Protein AF-0000000084985620 (afdb_homodimer)

Solvent-accessible surface area (backbone atoms only — not comparable to full-atom values): 30002 Å² total; per-residue (Å²): 128,50,59,58,56,48,64,71,76,37,77,59,38,42,30,39,35,37,59,74,67,56,90,86,45,58,67,64,59,51,52,55,39,48,52,54,43,54,72,69,65,47,65,29,39,31,30,43,48,44,72,46,65,37,96,33,50,65,46,30,50,51,51,35,27,42,36,33,75,73,67,69,34,45,34,31,35,39,44,57,17,39,59,33,47,66,67,57,51,53,51,49,52,50,51,29,49,74,48,72,46,40,27,34,32,34,30,31,68,55,82,42,86,82,67,79,76,72,58,67,40,80,17,77,40,31,40,50,42,34,35,52,49,55,70,72,48,84,59,33,34,32,30,74,41,50,53,74,31,52,47,85,53,90,49,65,73,56,48,51,53,50,51,44,45,28,45,74,32,55,39,46,31,34,39,29,50,65,65,79,51,69,65,47,43,54,52,33,51,54,51,36,45,74,72,64,48,77,59,52,60,24,54,24,44,54,50,48,60,42,66,68,57,47,56,52,45,30,68,66,49,13,35,45,44,54,28,70,55,40,29,49,45,57,74,28,67,91,32,64,68,60,30,30,52,50,17,42,50,52,39,31,50,51,51,51,54,44,56,76,67,66,40,47,25,43,33,36,50,32,82,68,33,45,65,51,51,51,53,37,46,65,72,33,50,74,72,76,102,126,51,60,59,56,49,63,73,77,36,76,58,38,40,30,40,35,38,59,72,65,56,89,87,45,58,67,62,61,51,53,54,39,49,52,54,44,54,72,68,63,49,66,30,40,30,31,43,50,42,72,45,66,36,95,31,51,64,47,31,51,50,51,34,27,42,35,34,76,71,67,70,34,45,34,30,34,39,44,57,17,39,59,31,45,66,67,57,53,53,52,49,52,51,51,29,49,76,50,72,45,39,26,34,32,35,32,31,69,56,83,41,86,82,67,81,76,72,59,66,40,80,17,76,41,30,38,50,40,34,34,53,50,56,69,73,48,84,58,34,33,31,30,73,40,49,54,72,31,52,49,85,52,91,47,65,73,55,47,50,54,50,50,43,45,30,46,73,32,54,38,47,31,32,40,28,50,64,64,79,51,69,66,46,45,54,52,33,52,55,51,35,43,74,72,64,49,78,60,53,60,24,54,23,42,55,52,47,60,44,66,68,57,49,58,50,46,30,67,66,50,12,37,44,43,56,29,71,57,40,30,50,44,58,74,28,67,89,32,64,69,60,29,30,51,50,15,42,50,51,39,33,52,52,51,50,54,42,54,76,66,67,40,46,24,42,35,35,50,30,82,68,33,45,65,52,51,50,54,39,46,66,72,34,50,76,71,77,102

pLDDT: mean 91.89, std 10.07, range [50.53, 98.88]

Nearest PDB structures (foldseek):
  7th5-assembly1_B  TM=9.457E-01  e=2.454E-30  Thermus thermophilus HB8
  8eac-assembly1_A  TM=9.191E-01  e=1.167E-29  Thermus thermophilus HB8
  8uy1-assembly1_D  TM=8.922E-01  e=9.210E-25  Thermochaetoides thermophila DSM 1495
  1b5t-assembly1_B  TM=9.415E-01  e=2.083E-23  Escherichia coli
  1zpt-assembly1_C  TM=9.413E-01  e=5.440E-23  Escherichia coli

Radius of gyration: 28.1 Å; Cα contacts (8 Å, |Δi|>4): 1116; chains: 2; bounding box: 51×80×58 Å

Organism: NCBI:txid537013

InterPro domains:
  IPR003171 Methylenetetrahydrofolate reductase-like, catalytic domain [PF02219] (5-279)
  IPR003171 Methylenetetrahydrofolate reductase-like, catalytic domain [cd00537] (14-281)
  IPR004620 5,10-methylenetetrahydrofolate reductase [TIGR00676] (14-279)
  IPR029041 FAD-linked oxidoreductase-like [SSF51730] (1-285)

Secondary structure (DSSP, 8-state):
--HHHHHHH-SSEEEEEE-PPPTTS-HHHHHHHHHHHHTT--SEEEE---GGG-TTHHHHHHHHHIIIIIS--EEEEEEE-TT--HHHHHHHHHHHHHTT--EEEEE--PPPTT--S----S--SHHHHHHHHHHH-S-EEEEEE-TT--TT-S-HHHHHHHHHHHHHHT--EEEEEE-S-HHHHHHHHHHHHHTT--S-EEEEE-----HHHHHHHHHHH---B-HHHHHHHHHTTT-HHHHHHHHHHHHHHHHHHHHHTT-SEEEEE-TT-HHHHHHHHHHHHHHH-/--HHHHHHH-SSEEEEEE-PPPTTS-HHHHHHHHHHHHTT--SEEEE---GGG-TTHHHHHHHHHIIIIIS--EEEEEEE-TT--HHHHHHHHHHHHHTT--EEEEE--PPPTT--S----S--SHHHHHHHHHHH-S-EEEEEE-TT--TT-S-HHHHHHHHHHHHHHT--EEEEEE-S-HHHHHHHHHHHHHTT--S-EEEEE-----HHHHHHHHHHH---B-HHHHHHHHHTTT-HHHHHHHHHHHHHHHHHHHHHTT-SEEEEE-TT-HHHHHHHHHHHHHHH-

Structure (mmCIF, N/CA/C/O backbone):
data_AF-0000000084985620-model_v1
#
loop_
_entity.id
_entity.type
_entity.pdbx_description
1 polymer 'Methylenetetrahydrofolate reductase'
#
loop_
_atom_site.group_PDB
_atom_site.id
_atom_site.type_symbol
_atom_site.label_atom_id
_atom_site.label_alt_id
_atom_site.label_comp_id
_atom_site.label_asym_id
_atom_site.label_entity_id
_atom_site.label_seq_id
_atom_site.pdbx_PDB_ins_code
_atom_site.Cartn_x
_atom_site.Cartn_y
_atom_site.Cartn_z
_atom_site.occupancy
_atom_site.B_iso_or_equiv
_atom_site.auth_seq_id
_atom_site.auth_comp_id
_atom_site.auth_asym_id
_atom_site.auth_atom_id
_atom_site.pdbx_PDB_model_num
ATOM 1 N N . MET A 1 1 ? 1.009 38.094 9.555 1 91.88 1 MET A N 1
ATOM 2 C CA . MET A 1 1 ? 0.259 37.969 8.305 1 91.88 1 MET A CA 1
ATOM 3 C C . MET A 1 1 ? -0.559 36.688 8.289 1 91.88 1 MET A C 1
ATOM 5 O O . MET A 1 1 ? -0.104 35.656 8.773 1 91.88 1 MET A O 1
ATOM 9 N N . TYR A 1 2 ? -1.775 36.844 7.805 1 97.88 2 TYR A N 1
ATOM 10 C CA . TYR A 1 2 ? -2.617 35.688 7.656 1 97.88 2 TYR A CA 1
ATOM 11 C C . TYR A 1 2 ? -2.141 34.812 6.496 1 97.88 2 TYR A C 1
ATOM 13 O O . TYR A 1 2 ? -1.921 35.312 5.391 1 97.88 2 TYR A O 1
ATOM 21 N N . ILE A 1 3 ? -2.023 33.531 6.711 1 98.56 3 ILE A N 1
ATOM 22 C CA . ILE A 1 3 ? -1.517 32.594 5.715 1 98.56 3 ILE A CA 1
ATOM 23 C C . ILE A 1 3 ? -2.443 32.562 4.5 1 98.56 3 ILE A C 1
ATOM 25 O O . ILE A 1 3 ? -1.987 32.438 3.363 1 98.56 3 ILE A O 1
ATOM 29 N N . LYS A 1 4 ? -3.729 32.812 4.668 1 98.19 4 LYS A N 1
ATOM 30 C CA . LYS A 1 4 ? -4.664 32.844 3.547 1 98.19 4 LYS A CA 1
ATOM 31 C C . LYS A 1 4 ? -4.242 33.875 2.51 1 98.19 4 LYS A C 1
ATOM 33 O O . LYS A 1 4 ? -4.469 33.688 1.312 1 98.19 4 LYS A O 1
ATOM 38 N N . LYS A 1 5 ? -3.654 34.938 2.928 1 98.06 5 LYS A N 1
ATOM 39 C CA . LYS A 1 5 ? -3.193 35.969 2.018 1 98.06 5 LYS A CA 1
ATOM 40 C C . LYS A 1 5 ? -2.004 35.5 1.19 1 98.06 5 LYS A C 1
ATOM 42 O O . LYS A 1 5 ? -1.843 35.906 0.034 1 98.06 5 LYS A O 1
ATOM 47 N N . LEU A 1 6 ? -1.128 34.688 1.796 1 98 6 LEU A N 1
ATOM 48 C CA . LEU A 1 6 ? -0.009 34.094 1.061 1 98 6 LEU A CA 1
ATOM 49 C C . LEU A 1 6 ? -0.501 33.312 -0.156 1 98 6 LEU A C 1
ATOM 51 O O . LEU A 1 6 ? 0.058 33.438 -1.247 1 98 6 LEU A O 1
ATOM 55 N N . TYR A 1 7 ? -1.592 32.531 0.009 1 97.81 7 TYR A N 1
ATOM 56 C CA . TYR A 1 7 ? -2.107 31.688 -1.058 1 97.81 7 TYR A CA 1
ATOM 57 C C . TYR A 1 7 ? -2.754 32.5 -2.158 1 97.81 7 TYR A C 1
ATOM 59 O O . TYR A 1 7 ? -2.998 32.031 -3.26 1 97.81 7 TYR A O 1
ATOM 67 N N . GLN A 1 8 ? -2.98 33.812 -1.907 1 96.38 8 GLN A N 1
ATOM 68 C CA . GLN A 1 8 ? -3.561 34.719 -2.898 1 96.38 8 GLN A CA 1
ATOM 69 C C . GLN A 1 8 ? -2.479 35.375 -3.756 1 96.38 8 GLN A C 1
ATOM 71 O O . GLN A 1 8 ? -2.73 35.75 -4.902 1 96.38 8 GLN A O 1
ATOM 76 N N . ILE A 1 9 ? -1.268 35.438 -3.264 1 95.44 9 ILE A N 1
ATOM 77 C CA . ILE A 1 9 ? -0.301 36.281 -3.953 1 95.44 9 ILE A CA 1
ATOM 78 C C . ILE A 1 9 ? 0.875 35.438 -4.438 1 95.44 9 ILE A C 1
ATOM 80 O O . ILE A 1 9 ? 1.728 35.938 -5.188 1 95.44 9 ILE A O 1
ATOM 84 N N . LYS A 1 10 ? 0.985 34.219 -3.932 1 94.19 10 LYS A N 1
ATOM 85 C CA . LYS A 1 10 ? 2.121 33.375 -4.266 1 94.19 10 LYS A CA 1
ATOM 86 C C . LYS A 1 10 ? 1.665 31.953 -4.605 1 94.19 10 LYS A C 1
ATOM 88 O O . LYS A 1 10 ? 0.759 31.406 -3.965 1 94.19 10 LYS A O 1
ATOM 93 N N . ARG A 1 11 ? 2.361 31.406 -5.664 1 93.75 11 ARG A N 1
ATOM 94 C CA . ARG A 1 11 ? 2.137 30.016 -6.074 1 93.75 11 ARG A CA 1
ATOM 95 C C . ARG A 1 11 ? 3.402 29.422 -6.672 1 93.75 11 ARG A C 1
ATOM 97 O O . ARG A 1 11 ? 3.896 29.875 -7.699 1 93.75 11 ARG A O 1
ATOM 104 N N . PRO A 1 12 ? 3.969 28.375 -6.02 1 95.69 12 PRO A N 1
ATOM 105 C CA . PRO A 1 12 ? 3.463 27.703 -4.82 1 95.69 12 PRO A CA 1
ATOM 106 C C . PRO A 1 12 ? 3.945 28.359 -3.527 1 95.69 12 PRO A C 1
ATOM 108 O O . PRO A 1 12 ? 5.039 28.922 -3.488 1 95.69 12 PRO A O 1
ATOM 111 N N . VAL A 1 13 ? 3.143 28.297 -2.514 1 97.44 13 VAL A N 1
ATOM 112 C CA . VAL A 1 13 ? 3.564 28.625 -1.155 1 97.44 13 VAL A CA 1
ATOM 113 C C . VAL A 1 13 ? 4.355 27.469 -0.568 1 97.44 13 VAL A C 1
ATOM 115 O O . VAL A 1 13 ? 3.934 26.312 -0.657 1 97.44 13 VAL A O 1
ATOM 118 N N . LEU A 1 14 ? 5.535 27.641 -0.021 1 97.62 14 LEU A N 1
ATOM 119 C CA . LEU A 1 14 ? 6.387 26.594 0.544 1 97.62 14 LEU A CA 1
ATOM 120 C C . LEU A 1 14 ? 6.387 26.672 2.068 1 97.62 14 LEU A C 1
ATOM 122 O O . LEU A 1 14 ? 6.656 27.719 2.646 1 97.62 14 LEU A O 1
ATOM 126 N N . SER A 1 15 ? 6.09 25.578 2.672 1 98.5 15 SER A N 1
ATOM 127 C CA . SER A 1 15 ? 6.055 25.578 4.129 1 98.5 15 SER A CA 1
ATOM 128 C C . SER A 1 15 ? 6.602 24.266 4.691 1 98.5 15 SER A C 1
ATOM 130 O O . SER A 1 15 ? 6.684 23.266 3.979 1 98.5 15 SER A O 1
ATOM 132 N N . PHE A 1 16 ? 7 24.281 5.98 1 98.62 16 PHE A N 1
ATOM 133 C CA . PHE A 1 16 ? 7.586 23.141 6.691 1 98.62 16 PHE A CA 1
ATOM 134 C C . PHE A 1 16 ? 6.855 22.906 8.008 1 98.62 16 PHE A C 1
ATOM 136 O O . PHE A 1 16 ? 6.242 23.812 8.562 1 98.62 16 PHE A O 1
ATOM 143 N N . GLU A 1 17 ? 6.953 21.688 8.453 1 98.38 17 GLU A N 1
ATOM 144 C CA . GLU A 1 17 ? 6.398 21.344 9.766 1 98.38 17 GLU A CA 1
ATOM 145 C C . GLU A 1 17 ? 7.496 20.953 10.742 1 98.38 17 GLU A C 1
ATOM 147 O O . GLU A 1 17 ? 8.422 20.219 10.383 1 98.38 17 GLU A O 1
ATOM 152 N N . THR A 1 18 ? 7.336 21.391 11.945 1 96.06 18 THR A N 1
ATOM 153 C CA . THR A 1 18 ? 8.148 20.938 13.062 1 96.06 18 THR A CA 1
ATOM 154 C C . THR A 1 18 ? 7.27 20.5 14.227 1 96.06 18 THR A C 1
ATOM 156 O O . THR A 1 18 ? 6.043 20.594 14.156 1 96.06 18 THR A O 1
ATOM 159 N N . PHE A 1 19 ? 7.91 19.875 15.203 1 93.75 19 PHE A N 1
ATOM 160 C CA . PHE A 1 19 ? 7.172 19.469 16.406 1 93.75 19 PHE A CA 1
ATOM 161 C C . PHE A 1 19 ? 8.031 19.656 17.641 1 93.75 19 PHE A C 1
ATOM 163 O O . PHE A 1 19 ? 9.258 19.672 17.562 1 93.75 19 PHE A O 1
ATOM 170 N N . PRO A 1 20 ? 7.312 19.844 18.734 1 90.69 20 PRO A N 1
ATOM 171 C CA . PRO A 1 20 ? 8.062 20 19.984 1 90.69 20 PRO A CA 1
ATOM 172 C C . PRO A 1 20 ? 8.906 18.781 20.328 1 90.69 20 PRO A C 1
ATOM 174 O O . PRO A 1 20 ? 8.477 17.656 20.125 1 90.69 20 PRO A O 1
ATOM 177 N N . PRO A 1 21 ? 10.109 19.094 20.75 1 85.06 21 PRO A N 1
ATOM 178 C CA . PRO A 1 21 ? 10.945 17.969 21.203 1 85.06 21 PRO A CA 1
ATOM 179 C C . PRO A 1 21 ? 10.359 17.25 22.422 1 85.06 21 PRO A C 1
ATOM 181 O O . PRO A 1 21 ? 9.523 17.812 23.125 1 85.06 21 PRO A O 1
ATOM 184 N N . LYS A 1 22 ? 10.805 16.078 22.516 1 73.56 22 LYS A N 1
ATOM 185 C CA . LYS A 1 22 ? 10.367 15.289 23.672 1 73.56 22 LYS A CA 1
ATOM 186 C C . LYS A 1 22 ? 10.805 15.945 24.984 1 73.56 22 LYS A C 1
ATOM 188 O O . LYS A 1 22 ? 11.781 16.703 25.016 1 73.56 22 LYS A O 1
ATOM 193 N N . GLN A 1 23 ? 9.945 15.844 25.969 1 62.34 23 GLN A N 1
ATOM 194 C CA . GLN A 1 23 ? 10.086 16.484 27.281 1 62.34 23 GLN A CA 1
ATOM 195 C C . GLN A 1 23 ? 11.547 16.531 27.719 1 62.34 23 GLN A C 1
ATOM 197 O O . GLN A 1 23 ? 12.008 17.547 28.25 1 62.34 23 GLN A O 1
ATOM 202 N N . GLN A 1 24 ? 12.25 15.562 27.484 1 60.34 24 GLN A N 1
ATOM 203 C CA . GLN A 1 24 ? 13.602 15.484 28.031 1 60.34 24 GLN A CA 1
ATOM 204 C C . GLN A 1 24 ? 14.609 16.188 27.125 1 60.34 24 GLN A C 1
ATOM 206 O O . GLN A 1 24 ? 15.734 16.453 27.531 1 60.34 24 GLN A O 1
ATOM 211 N N . SER A 1 25 ? 14.086 16.484 26.078 1 65.94 25 SER A N 1
ATOM 212 C CA . SER A 1 25 ? 15.016 17.125 25.156 1 65.94 25 SER A CA 1
ATOM 213 C C . SER A 1 25 ? 14.961 18.641 25.266 1 65.94 25 SER A C 1
ATOM 215 O O . SER A 1 25 ? 13.891 19.219 25.484 1 65.94 25 SER A O 1
ATOM 217 N N . ALA A 1 26 ? 16.062 19.078 25.359 1 59.72 26 ALA A N 1
ATOM 218 C CA . ALA A 1 26 ? 16.266 20.516 25.531 1 59.72 26 ALA A CA 1
ATOM 219 C C . ALA A 1 26 ? 15.711 21.281 24.344 1 59.72 26 ALA A C 1
ATOM 221 O O . ALA A 1 26 ? 15.867 20.859 23.188 1 59.72 26 ALA A O 1
ATOM 222 N N . LEU A 1 27 ? 14.898 22.297 24.578 1 67.5 27 LEU A N 1
ATOM 223 C CA . LEU A 1 27 ? 14.422 23.281 23.609 1 67.5 27 LEU A CA 1
ATOM 224 C C . LEU A 1 27 ? 15.539 23.688 22.656 1 67.5 27 LEU A C 1
ATOM 226 O O . LEU A 1 27 ? 15.273 24.078 21.516 1 67.5 27 LEU A O 1
ATOM 230 N N . GLU A 1 28 ? 16.703 23.531 23.094 1 73 28 GLU A N 1
ATOM 231 C CA . GLU A 1 28 ? 17.859 23.906 22.266 1 73 28 GLU A CA 1
ATOM 232 C C . GLU A 1 28 ? 17.875 23.109 20.953 1 73 28 GLU A C 1
ATOM 234 O O . GLU A 1 28 ? 18.234 23.641 19.906 1 73 28 GLU A O 1
ATOM 239 N N . THR A 1 29 ? 17.422 21.984 21.062 1 84.31 29 THR A N 1
ATOM 240 C CA . THR A 1 29 ? 17.406 21.156 19.859 1 84.31 29 THR A CA 1
ATOM 241 C C . THR A 1 29 ? 16.422 21.703 18.844 1 84.31 29 THR A C 1
ATOM 243 O O . THR A 1 29 ? 16.719 21.734 17.641 1 84.31 29 THR A O 1
ATOM 246 N N . ILE A 1 30 ? 15.406 22.328 19.328 1 91.31 30 ILE A N 1
ATOM 247 C CA . ILE A 1 30 ? 14.398 22.844 18.406 1 91.31 30 ILE A CA 1
ATOM 248 C C . ILE A 1 30 ? 14.875 24.172 17.797 1 91.31 30 ILE A C 1
ATOM 250 O O . ILE A 1 30 ? 14.594 24.469 16.641 1 91.31 30 ILE A O 1
ATOM 254 N N . THR A 1 31 ? 15.641 24.922 18.594 1 93.62 31 THR A N 1
ATOM 255 C CA . THR A 1 31 ? 16.156 26.203 18.109 1 93.62 31 THR A CA 1
ATOM 256 C C . THR A 1 31 ? 17.094 25.984 16.922 1 93.62 31 THR A C 1
ATOM 258 O O . THR A 1 31 ? 17 26.703 15.914 1 93.62 31 THR A O 1
ATOM 261 N N . ASP A 1 32 ? 17.906 25 17.047 1 95.31 32 ASP A N 1
ATOM 262 C CA . ASP A 1 32 ? 18.797 24.688 15.938 1 95.31 32 ASP A CA 1
ATOM 263 C C . ASP A 1 32 ? 18.016 24.25 14.695 1 95.31 32 ASP A C 1
ATOM 265 O O . ASP A 1 32 ? 18.312 24.703 13.586 1 95.31 32 ASP A O 1
ATOM 269 N N . THR A 1 33 ? 17.094 23.438 14.891 1 96.38 33 THR A N 1
ATOM 270 C CA . THR A 1 33 ? 16.234 22.969 13.805 1 96.38 33 THR A CA 1
ATOM 271 C C . THR A 1 33 ? 15.539 24.156 13.125 1 96.38 33 THR A C 1
ATOM 273 O O . THR A 1 33 ? 15.562 24.266 11.898 1 96.38 33 THR A O 1
ATOM 276 N N . LEU A 1 34 ? 15.016 25.047 13.906 1 97.38 34 LEU A N 1
ATOM 277 C CA . LEU A 1 34 ? 14.305 26.203 13.375 1 97.38 34 LEU A CA 1
ATOM 278 C C . LEU A 1 34 ? 15.25 27.109 12.602 1 97.38 34 LEU A C 1
ATOM 280 O O . LEU A 1 34 ? 14.875 27.656 11.562 1 97.38 34 LEU A O 1
ATOM 284 N N . GLY A 1 35 ? 16.438 27.219 13.164 1 97.69 35 GLY A N 1
ATOM 285 C CA . GLY A 1 35 ? 17.422 28.016 12.445 1 97.69 35 GLY A CA 1
ATOM 286 C C . GLY A 1 35 ? 17.688 27.5 11.047 1 97.69 35 GLY A C 1
ATOM 287 O O . GLY A 1 35 ? 17.703 28.266 10.086 1 97.69 35 GLY A O 1
ATOM 288 N N . GLN A 1 36 ? 17.859 26.266 10.922 1 97.75 36 GLN A N 1
ATOM 289 C CA . GLN A 1 36 ? 18.156 25.641 9.641 1 97.75 36 GLN A CA 1
ATOM 290 C C . GLN A 1 36 ? 16.953 25.703 8.703 1 97.75 36 GLN A C 1
ATOM 292 O O . GLN A 1 36 ? 17.094 25.938 7.508 1 97.75 36 GLN A O 1
ATOM 297 N N . LEU A 1 37 ? 15.789 25.5 9.203 1 98.12 37 LEU A N 1
ATOM 298 C CA . LEU A 1 37 ? 14.578 25.562 8.383 1 98.12 37 LEU A CA 1
ATOM 299 C C . LEU A 1 37 ? 14.328 26.969 7.871 1 98.12 37 LEU A C 1
ATOM 301 O O . LEU A 1 37 ? 13.977 27.156 6.703 1 98.12 37 LEU A O 1
ATOM 305 N N . THR A 1 38 ? 14.484 27.953 8.789 1 97.94 38 THR A N 1
ATOM 306 C CA . THR A 1 38 ? 14.242 29.344 8.422 1 97.94 38 THR A CA 1
ATOM 307 C C . THR A 1 38 ? 15.227 29.797 7.352 1 97.94 38 THR A C 1
ATOM 309 O O . THR A 1 38 ? 14.875 30.594 6.477 1 97.94 38 THR A O 1
ATOM 312 N N . ALA A 1 39 ? 16.422 29.234 7.43 1 97.12 39 ALA A N 1
ATOM 313 C CA . ALA A 1 39 ? 17.453 29.594 6.461 1 97.12 39 ALA A CA 1
ATOM 314 C C . ALA A 1 39 ? 17.047 29.172 5.047 1 97.12 39 ALA A C 1
ATOM 316 O O . ALA A 1 39 ? 17.594 29.688 4.066 1 97.12 39 ALA A O 1
ATOM 317 N N . LEU A 1 40 ? 16.078 28.328 4.883 1 97 40 LEU A N 1
ATOM 318 C CA . LEU A 1 40 ? 15.602 27.875 3.584 1 97 40 LEU A CA 1
ATOM 319 C C . LEU A 1 40 ? 14.492 28.797 3.07 1 97 40 LEU A C 1
ATOM 321 O O . LEU A 1 40 ? 13.945 28.562 1.986 1 97 40 LEU A O 1
ATOM 325 N N . HIS A 1 41 ? 14.062 29.781 3.82 1 96 41 HIS A N 1
ATOM 326 C CA . HIS A 1 41 ? 13.133 30.844 3.475 1 96 41 HIS A CA 1
ATOM 327 C C . HIS A 1 41 ? 11.75 30.281 3.154 1 96 41 HIS A C 1
ATOM 329 O O . HIS A 1 41 ? 11.172 30.594 2.107 1 96 41 HIS A O 1
ATOM 335 N N . PRO A 1 42 ? 11.195 29.469 4.02 1 97.62 42 PRO A N 1
ATOM 336 C CA . PRO A 1 42 ? 9.797 29.078 3.834 1 97.62 42 PRO A CA 1
ATOM 337 C C . PRO A 1 42 ? 8.82 30.234 3.986 1 97.62 42 PRO A C 1
ATOM 339 O O . PRO A 1 42 ? 9.172 31.266 4.574 1 97.62 42 PRO A O 1
ATOM 342 N N . ASP A 1 43 ? 7.645 30.062 3.438 1 98 43 ASP A N 1
ATOM 343 C CA . ASP A 1 43 ? 6.617 31.078 3.598 1 98 43 ASP A CA 1
ATOM 344 C C . ASP A 1 43 ? 5.984 31 4.988 1 98 43 ASP A C 1
ATOM 346 O O . ASP A 1 43 ? 5.531 32.031 5.52 1 98 43 ASP A O 1
ATOM 350 N N . PHE A 1 44 ? 5.965 29.828 5.566 1 98.69 44 PHE A N 1
ATOM 351 C CA . PHE A 1 44 ? 5.566 29.656 6.957 1 98.69 44 PHE A CA 1
ATOM 352 C C . PHE A 1 44 ? 6.051 28.328 7.504 1 98.69 44 PHE A C 1
ATOM 354 O O . PHE A 1 44 ? 6.508 27.469 6.746 1 98.69 44 PHE A O 1
ATOM 361 N N . ILE A 1 45 ? 6.035 28.125 8.867 1 98.75 45 ILE A N 1
ATOM 362 C CA . ILE A 1 45 ? 6.41 26.906 9.555 1 98.75 45 ILE A CA 1
ATOM 363 C C . ILE A 1 45 ? 5.309 26.5 10.539 1 98.75 45 ILE A C 1
ATOM 365 O O . ILE A 1 45 ? 4.848 27.312 11.336 1 98.75 45 ILE A O 1
ATOM 369 N N . SER A 1 46 ? 4.883 25.297 10.375 1 98.62 46 SER A N 1
ATOM 370 C CA . SER A 1 46 ? 3.877 24.812 11.312 1 98.62 46 SER A CA 1
ATOM 371 C C . SER A 1 46 ? 4.523 24.078 12.484 1 98.62 46 SER A C 1
ATOM 373 O O . SER A 1 46 ? 5.637 23.578 12.367 1 98.62 46 SER A O 1
ATOM 375 N N . VAL A 1 47 ? 3.799 24.094 13.586 1 97 47 VAL A N 1
ATOM 376 C CA . VAL A 1 47 ? 4.227 23.375 14.781 1 97 47 VAL A CA 1
ATOM 377 C C . VAL A 1 47 ? 3.082 22.5 15.281 1 97 47 VAL A C 1
ATOM 379 O O . VAL A 1 47 ? 1.967 22.984 15.492 1 97 47 VAL A O 1
ATOM 382 N N . THR A 1 48 ? 3.385 21.188 15.438 1 94.94 48 THR A N 1
ATOM 383 C CA . THR A 1 48 ? 2.338 20.25 15.844 1 94.94 48 THR A CA 1
ATOM 384 C C . THR A 1 48 ? 1.953 20.469 17.297 1 94.94 48 THR A C 1
ATOM 386 O O . THR A 1 48 ? 2.639 21.188 18.031 1 94.94 48 THR A O 1
ATOM 389 N N . TYR A 1 49 ? 0.801 19.859 17.609 1 83.5 49 TYR A N 1
ATOM 390 C CA . TYR A 1 49 ? 0.226 19.938 18.938 1 83.5 49 TYR A CA 1
ATOM 391 C C . TYR A 1 49 ? 0.473 18.656 19.719 1 83.5 49 TYR A C 1
ATOM 393 O O . TYR A 1 49 ? 0.318 17.547 19.172 1 83.5 49 TYR A O 1
ATOM 401 N N . GLY A 1 50 ? 1.279 18.672 20.75 1 69.12 50 GLY A N 1
ATOM 402 C CA . GLY A 1 50 ? 1.462 17.438 21.5 1 69.12 50 GLY A CA 1
ATOM 403 C C . GLY A 1 50 ? 0.175 16.656 21.688 1 69.12 50 GLY A C 1
ATOM 404 O O . GLY A 1 50 ? -0.917 17.234 21.641 1 69.12 50 GLY A O 1
ATOM 405 N N . ALA A 1 51 ? 0.221 15.289 21.578 1 55.53 51 ALA A N 1
ATOM 406 C CA . ALA A 1 51 ? -0.917 14.383 21.719 1 55.53 51 ALA A CA 1
ATOM 407 C C . ALA A 1 51 ? -1.801 14.789 22.891 1 55.53 51 ALA A C 1
ATOM 409 O O . ALA A 1 51 ? -1.312 14.969 24.016 1 55.53 51 ALA A O 1
ATOM 410 N N . GLY A 1 52 ? -3.236 14.812 22.703 1 52.53 52 GLY A N 1
ATOM 411 C CA . GLY A 1 52 ? -4.297 14.961 23.688 1 52.53 52 GLY A CA 1
ATOM 412 C C . GLY A 1 52 ? -4.145 16.203 24.531 1 52.53 52 GLY A C 1
ATOM 413 O O . GLY A 1 52 ? -4.523 16.203 25.703 1 52.53 52 GLY A O 1
ATOM 414 N N . GLY A 1 53 ? -3.537 17.219 23.922 1 51.12 53 GLY A N 1
ATOM 415 C CA . GLY A 1 53 ? -3.426 18.422 24.75 1 51.12 53 GLY A CA 1
ATOM 416 C C . GLY A 1 53 ? -2.594 18.203 26 1 51.12 53 GLY A C 1
ATOM 417 O O . GLY A 1 53 ? -2.668 19 26.938 1 51.12 53 GLY A O 1
ATOM 418 N N . SER A 1 54 ? -2.055 17.047 26.094 1 51.31 54 SER A N 1
ATOM 419 C CA . SER A 1 54 ? -1.28 16.828 27.312 1 51.31 54 SER A CA 1
ATOM 420 C C . SER A 1 54 ? -0.263 17.938 27.531 1 51.31 54 SER A C 1
ATOM 422 O O . SER A 1 54 ? -0.2 18.891 26.734 1 51.31 54 SER A O 1
ATOM 424 N N . GLY A 1 55 ? 0.535 17.922 28.453 1 53.41 55 GLY A N 1
ATOM 425 C CA . GLY A 1 55 ? 1.491 18.859 29.031 1 53.41 55 GLY A CA 1
ATOM 426 C C . GLY A 1 55 ? 2.299 19.594 27.984 1 53.41 55 GLY A C 1
ATOM 427 O O . GLY A 1 55 ? 3.064 20.516 28.328 1 53.41 55 GLY A O 1
ATOM 428 N N . ASN A 1 56 ? 1.927 19.359 26.656 1 58.06 56 ASN A N 1
ATOM 429 C CA . ASN A 1 56 ? 2.816 19.984 25.703 1 58.06 56 ASN A CA 1
ATOM 430 C C . ASN A 1 56 ? 2.131 21.141 24.984 1 58.06 56 ASN A C 1
ATOM 432 O O . ASN A 1 56 ? 2.682 21.719 24.031 1 58.06 56 ASN A O 1
ATOM 436 N N . SER A 1 57 ? 0.858 21.484 25.281 1 63.62 57 SER A N 1
ATOM 437 C CA . SER A 1 57 ? 0.2 22.656 24.688 1 63.62 57 SER A CA 1
ATOM 438 C C . SER A 1 57 ? 1.025 23.922 24.906 1 63.62 57 SER A C 1
ATOM 440 O O . SER A 1 57 ? 1.164 24.734 23.984 1 63.62 57 SER A O 1
ATOM 442 N N . GLY A 1 58 ? 1.58 23.938 26 1 76.75 58 GLY A N 1
ATOM 443 C CA . GLY A 1 58 ? 2.432 25.078 26.281 1 76.75 58 GLY A CA 1
ATOM 444 C C . GLY A 1 58 ? 3.652 25.156 25.391 1 76.75 58 GLY A C 1
ATOM 445 O O . GLY A 1 58 ? 4.055 26.25 24.969 1 76.75 58 GLY A O 1
ATOM 446 N N . LYS A 1 59 ? 4.055 24 24.938 1 87.5 59 LYS A N 1
ATOM 447 C CA . LYS A 1 59 ? 5.25 23.969 24.109 1 87.5 59 LYS A CA 1
ATOM 448 C C . LYS A 1 59 ? 4.938 24.422 22.688 1 87.5 59 LYS A C 1
ATOM 450 O O . LYS A 1 59 ? 5.762 25.078 22.031 1 87.5 59 LYS A O 1
ATOM 455 N N . THR A 1 60 ? 3.738 24.125 22.203 1 92.25 60 THR A N 1
ATOM 456 C CA . THR A 1 60 ? 3.334 24.547 20.859 1 92.25 60 THR A CA 1
ATOM 457 C C . THR A 1 60 ? 3.32 26.062 20.75 1 92.25 60 THR A C 1
ATOM 459 O O . THR A 1 60 ? 3.877 26.625 19.812 1 92.25 60 THR A O 1
ATOM 462 N N . THR A 1 61 ? 2.742 26.719 21.797 1 93.94 61 THR A N 1
ATOM 463 C CA . THR A 1 61 ? 2.676 28.172 21.797 1 93.94 61 THR A CA 1
ATOM 464 C C . THR A 1 61 ? 4.07 28.781 21.891 1 93.94 61 THR A C 1
ATOM 466 O O . THR A 1 61 ? 4.383 29.75 21.203 1 93.94 61 THR A O 1
ATOM 469 N N . GLU A 1 62 ? 4.859 28.188 22.672 1 93.06 62 GLU A N 1
ATOM 470 C CA . GLU A 1 62 ? 6.227 28.672 22.844 1 93.06 62 GLU A CA 1
ATOM 471 C C . GLU A 1 62 ? 7.012 28.594 21.531 1 93.06 62 GLU A C 1
ATOM 473 O O . GLU A 1 62 ? 7.688 29.547 21.156 1 93.06 62 GLU A O 1
ATOM 478 N N . ILE A 1 63 ? 6.918 27.516 20.875 1 95.25 63 ILE A N 1
ATOM 479 C CA . ILE A 1 63 ? 7.656 27.297 19.641 1 95.25 63 ILE A CA 1
ATOM 480 C C . ILE A 1 63 ? 7.09 28.203 18.531 1 95.25 63 ILE A C 1
ATOM 482 O O . ILE A 1 63 ? 7.844 28.797 17.766 1 95.25 63 ILE A O 1
ATOM 486 N N . ALA A 1 64 ? 5.789 28.328 18.484 1 97.12 64 ALA A N 1
ATOM 487 C CA . ALA A 1 64 ? 5.168 29.234 17.516 1 97.12 64 ALA A CA 1
ATOM 488 C C . ALA A 1 64 ? 5.629 30.672 17.734 1 97.12 64 ALA A C 1
ATOM 490 O O . ALA A 1 64 ? 5.902 31.391 16.766 1 97.12 64 ALA A O 1
ATOM 491 N N . SER A 1 65 ? 5.707 31 19 1 96.75 65 SER A N 1
ATOM 492 C CA . SER A 1 65 ? 6.199 32.344 19.344 1 96.75 65 SER A CA 1
ATOM 493 C C . SER A 1 65 ? 7.633 32.531 18.875 1 96.75 65 SER A C 1
ATOM 495 O O . SER A 1 65 ? 7.965 33.594 18.312 1 96.75 65 SER A O 1
ATOM 497 N N . MET A 1 66 ? 8.453 31.547 19.078 1 96.31 66 MET A N 1
ATOM 498 C CA . MET A 1 66 ? 9.844 31.609 18.641 1 96.31 66 MET A CA 1
ATOM 499 C C . MET A 1 66 ? 9.93 31.781 17.125 1 96.31 66 MET A C 1
ATOM 501 O O . MET A 1 66 ? 10.688 32.625 16.641 1 96.31 66 MET A O 1
ATOM 505 N N . ILE A 1 67 ? 9.141 31.047 16.391 1 97.94 67 ILE A N 1
ATOM 506 C CA . ILE A 1 67 ? 9.109 31.109 14.93 1 97.94 67 ILE A CA 1
ATOM 507 C C . ILE A 1 67 ? 8.766 32.531 14.484 1 97.94 67 ILE A C 1
ATOM 509 O O . ILE A 1 67 ? 9.43 33.094 13.602 1 97.94 67 ILE A O 1
ATOM 513 N N . LYS A 1 68 ? 7.793 33.125 15.148 1 98.19 68 LYS A N 1
ATOM 514 C CA . LYS A 1 68 ? 7.289 34.469 14.789 1 98.19 68 LYS A CA 1
ATOM 515 C C . LYS A 1 68 ? 8.25 35.562 15.234 1 98.19 68 LYS A C 1
ATOM 517 O O . LYS A 1 68 ? 8.711 36.344 14.414 1 98.19 68 LYS A O 1
ATOM 522 N N . ASN A 1 69 ? 8.617 35.531 16.469 1 97.81 69 ASN A N 1
ATOM 523 C CA . ASN A 1 69 ? 9.211 36.688 17.094 1 97.81 69 ASN A CA 1
ATOM 524 C C . ASN A 1 69 ? 10.734 36.625 17.062 1 97.81 69 ASN A C 1
ATOM 526 O O . ASN A 1 69 ? 11.406 37.656 17.094 1 97.81 69 ASN A O 1
ATOM 530 N N . GLU A 1 70 ? 11.266 35.438 17.062 1 97.25 70 GLU A N 1
ATOM 531 C CA . GLU A 1 70 ? 12.719 35.312 17.047 1 97.25 70 GLU A CA 1
ATOM 532 C C . GLU A 1 70 ? 13.242 35.031 15.641 1 97.25 70 GLU A C 1
ATOM 534 O O . GLU A 1 70 ? 14.273 35.562 15.242 1 97.25 70 GLU A O 1
ATOM 539 N N . PHE A 1 71 ? 12.523 34.25 14.852 1 97.81 71 PHE A N 1
ATOM 540 C CA . PHE A 1 71 ? 13.031 33.844 13.539 1 97.81 71 PHE A CA 1
ATOM 541 C C . PHE A 1 71 ? 12.352 34.656 12.43 1 97.81 71 PHE A C 1
ATOM 543 O O . PHE A 1 71 ? 12.797 34.625 11.281 1 97.81 71 PHE A O 1
ATOM 550 N N . GLY A 1 72 ? 11.258 35.312 12.695 1 97.62 72 GLY A N 1
ATOM 551 C CA . GLY A 1 72 ? 10.641 36.25 11.75 1 97.62 72 GLY A CA 1
ATOM 552 C C . GLY A 1 72 ? 9.875 35.531 10.648 1 97.62 72 GLY A C 1
ATOM 553 O O . GLY A 1 72 ? 9.734 36.062 9.547 1 97.62 72 GLY A O 1
ATOM 554 N N . VAL A 1 73 ? 9.484 34.312 10.828 1 98.19 73 VAL A N 1
ATOM 555 C CA . VAL A 1 73 ? 8.695 33.531 9.875 1 98.19 73 VAL A CA 1
ATOM 556 C C . VAL A 1 73 ? 7.277 33.344 10.422 1 98.19 73 VAL A C 1
ATOM 558 O O . VAL A 1 73 ? 7.078 33.281 11.633 1 98.19 73 VAL A O 1
ATOM 561 N N . GLU A 1 74 ? 6.289 33.375 9.578 1 98.56 74 GLU A N 1
ATOM 562 C CA . GLU A 1 74 ? 4.914 33.188 10.016 1 98.56 74 GLU A CA 1
ATOM 563 C C . GLU A 1 74 ? 4.699 31.781 10.57 1 98.56 74 GLU A C 1
ATOM 565 O O . GLU A 1 74 ? 5.086 30.797 9.93 1 98.56 74 GLU A O 1
ATOM 570 N N . PRO A 1 75 ? 4.141 31.609 11.75 1 98.62 75 PRO A N 1
ATOM 571 C CA . PRO A 1 75 ? 3.854 30.297 12.312 1 98.62 75 PRO A CA 1
ATOM 572 C C . PRO A 1 75 ? 2.43 29.828 12.023 1 98.62 75 PRO A C 1
ATOM 574 O O . PRO A 1 75 ? 1.536 30.641 11.812 1 98.62 75 PRO A O 1
ATOM 577 N N . LEU A 1 76 ? 2.236 28.578 11.898 1 98.81 76 LEU A N 1
ATOM 578 C CA . LEU A 1 76 ? 0.957 27.875 11.938 1 98.81 76 LEU A CA 1
ATOM 579 C C . LEU A 1 76 ? 0.891 26.938 13.133 1 98.81 76 LEU A C 1
ATOM 581 O O . LEU A 1 76 ? 1.536 25.875 13.133 1 98.81 76 LEU A O 1
ATOM 585 N N . ALA A 1 77 ? 0.132 27.312 14.148 1 98.06 77 ALA A N 1
ATOM 586 C CA . ALA A 1 77 ? 0.075 26.516 15.383 1 98.06 77 ALA A CA 1
ATOM 587 C C . ALA A 1 77 ? -1.056 25.5 15.32 1 98.06 77 ALA A C 1
ATOM 589 O O . ALA A 1 77 ? -2.217 25.859 15.109 1 98.06 77 ALA A O 1
ATOM 590 N N . HIS A 1 78 ? -0.726 24.219 15.531 1 97.75 78 HIS A N 1
ATOM 591 C CA . HIS A 1 78 ? -1.766 23.188 15.609 1 97.75 78 HIS A CA 1
ATOM 592 C C . HIS A 1 78 ? -2.566 23.328 16.906 1 97.75 78 HIS A C 1
ATOM 594 O O . HIS A 1 78 ? -2.008 23.641 17.953 1 97.75 78 HIS A O 1
ATOM 600 N N . LEU A 1 79 ? -3.766 23.156 16.844 1 95.44 79 LEU A N 1
ATOM 601 C CA . LEU A 1 79 ? -4.684 23.141 17.984 1 95.44 79 LEU A CA 1
ATOM 602 C C . LEU A 1 79 ? -5.707 22.016 17.844 1 95.44 79 LEU A C 1
ATOM 604 O O . LEU A 1 79 ? -6.363 21.891 16.797 1 95.44 79 LEU A O 1
ATOM 608 N N . THR A 1 80 ? -5.871 21.172 18.859 1 92.69 80 THR A N 1
ATOM 609 C CA . THR A 1 80 ? -6.723 20 18.734 1 92.69 80 THR A CA 1
ATOM 610 C C . THR A 1 80 ? -8.023 20.172 19.516 1 92.69 80 THR A C 1
ATOM 612 O O . THR A 1 80 ? -8.031 20.812 20.562 1 92.69 80 THR A O 1
ATOM 615 N N . ALA A 1 81 ? -9.062 19.547 19.078 1 87.81 81 ALA A N 1
ATOM 616 C CA . ALA A 1 81 ? -10.406 19.656 19.625 1 87.81 81 ALA A CA 1
ATOM 617 C C . ALA A 1 81 ? -10.656 18.594 20.688 1 87.81 81 ALA A C 1
ATOM 619 O O . ALA A 1 81 ? -11.242 18.875 21.734 1 87.81 81 ALA A O 1
ATOM 620 N N . ILE A 1 82 ? -10.078 17.469 20.391 1 84.12 82 ILE A N 1
ATOM 621 C CA . ILE A 1 82 ? -10.445 16.297 21.188 1 84.12 82 ILE A CA 1
ATOM 622 C C . ILE A 1 82 ? -10.039 16.5 22.641 1 84.12 82 ILE A C 1
ATOM 624 O O . ILE A 1 82 ? -8.961 17.031 22.922 1 84.12 82 ILE A O 1
ATOM 628 N N . THR A 1 83 ? -10.961 16.266 23.516 1 81.12 83 THR A N 1
ATOM 629 C CA . THR A 1 83 ? -10.82 16.297 24.969 1 81.12 83 THR A CA 1
ATOM 630 C C . THR A 1 83 ? -10.664 17.719 25.484 1 81.12 83 THR A C 1
ATOM 632 O O . THR A 1 83 ? -10.562 17.953 26.688 1 81.12 83 THR A O 1
ATOM 635 N N . ALA A 1 84 ? -10.594 18.703 24.578 1 85.19 84 ALA A N 1
ATOM 636 C CA . ALA A 1 84 ? -10.359 20.078 25 1 85.19 84 ALA A CA 1
ATOM 637 C C . ALA A 1 84 ? -11.633 20.719 25.547 1 85.19 84 ALA A C 1
ATOM 639 O O . ALA A 1 84 ? -12.727 20.484 25.016 1 85.19 84 ALA A O 1
ATOM 640 N N . LYS A 1 85 ? -11.461 21.438 26.578 1 88.62 85 LYS A N 1
ATOM 641 C CA . LYS A 1 85 ? -12.547 22.266 27.109 1 88.62 85 LYS A CA 1
ATOM 642 C C . LYS A 1 85 ? -12.555 23.641 26.453 1 88.62 85 LYS A C 1
ATOM 644 O O . LYS A 1 85 ? -11.5 24.172 26.078 1 88.62 85 LYS A O 1
ATOM 649 N N . ARG A 1 86 ? -13.758 24.25 26.391 1 93.19 86 ARG A N 1
ATOM 650 C CA . ARG A 1 86 ? -13.914 25.547 25.766 1 93.19 86 ARG A CA 1
ATOM 651 C C . ARG A 1 86 ? -13.016 26.594 26.422 1 93.19 86 ARG A C 1
ATOM 653 O O . ARG A 1 86 ? -12.375 27.391 25.734 1 93.19 86 ARG A O 1
ATOM 660 N N . GLU A 1 87 ? -12.961 26.484 27.719 1 93.19 87 GLU A N 1
ATOM 661 C CA . GLU A 1 87 ? -12.133 27.422 28.469 1 93.19 87 GLU A CA 1
ATOM 662 C C . GLU A 1 87 ? -10.656 27.281 28.094 1 93.19 87 GLU A C 1
ATOM 664 O O . GLU A 1 87 ? -9.961 28.281 27.906 1 93.19 87 GLU A O 1
ATOM 669 N N . THR A 1 88 ? -10.219 26.109 27.953 1 90.5 88 THR A N 1
ATOM 670 C CA . THR A 1 88 ? -8.836 25.844 27.578 1 90.5 88 THR A CA 1
ATOM 671 C C . THR A 1 88 ? -8.531 26.359 26.188 1 90.5 88 THR A C 1
ATOM 673 O O . THR A 1 88 ? -7.469 26.953 25.953 1 90.5 88 THR A O 1
ATOM 676 N N . ILE A 1 89 ? -9.5 26.188 25.312 1 93.69 89 ILE A N 1
ATOM 677 C CA . ILE A 1 89 ? -9.344 26.672 23.938 1 93.69 89 ILE A CA 1
ATOM 678 C C . ILE A 1 89 ? -9.227 28.188 23.938 1 93.69 89 ILE A C 1
ATOM 680 O O . ILE A 1 89 ? -8.312 28.75 23.328 1 93.69 89 ILE A O 1
ATOM 684 N N . HIS A 1 90 ? -10.078 28.812 24.672 1 96 90 HIS A N 1
ATOM 685 C CA . HIS A 1 90 ? -10.078 30.281 24.703 1 96 90 HIS A CA 1
ATOM 686 C C . HIS A 1 90 ? -8.797 30.812 25.328 1 96 90 HIS A C 1
ATOM 688 O O . HIS A 1 90 ? -8.25 31.812 24.875 1 96 90 HIS A O 1
ATOM 694 N N . ASN A 1 91 ? -8.344 30.109 26.344 1 95.19 91 ASN A N 1
ATOM 695 C CA . ASN A 1 91 ? -7.082 30.484 26.953 1 95.19 91 ASN A CA 1
ATOM 696 C C . ASN A 1 91 ? -5.918 30.344 25.984 1 95.19 91 ASN A C 1
ATOM 698 O O . ASN A 1 91 ? -5.043 31.219 25.906 1 95.19 91 ASN A O 1
ATOM 702 N N . THR A 1 92 ? -5.891 29.297 25.266 1 94.81 92 THR A N 1
ATOM 703 C CA . THR A 1 92 ? -4.84 29.062 24.281 1 94.81 92 THR A CA 1
ATOM 704 C C . THR A 1 92 ? -4.883 30.109 23.172 1 94.81 92 THR A C 1
ATOM 706 O O . THR A 1 92 ? -3.844 30.641 22.766 1 94.81 92 THR A O 1
ATOM 709 N N . LEU A 1 93 ? -6.07 30.469 22.719 1 96.94 93 LEU A N 1
ATOM 710 C CA . LEU A 1 93 ? -6.227 31.484 21.672 1 96.94 93 LEU A CA 1
ATOM 711 C C . LEU A 1 93 ? -5.711 32.844 22.156 1 96.94 93 LEU A C 1
ATOM 713 O O . LEU A 1 93 ? -5.027 33.562 21.422 1 96.94 93 LEU A O 1
ATOM 717 N N . ALA A 1 94 ? -6.043 33.094 23.391 1 97.06 94 ALA A N 1
ATOM 718 C CA . ALA A 1 94 ? -5.57 34.344 23.984 1 97.06 94 ALA A CA 1
ATOM 719 C C . ALA A 1 94 ? -4.047 34.344 24.078 1 97.06 94 ALA A C 1
ATOM 721 O O . ALA A 1 94 ? -3.416 35.375 23.781 1 97.06 94 ALA A O 1
ATOM 722 N N . ASP A 1 95 ? -3.527 33.25 24.469 1 96.44 95 ASP A N 1
ATOM 723 C CA . ASP A 1 95 ? -2.08 33.125 24.594 1 96.44 95 ASP A CA 1
ATOM 724 C C . ASP A 1 95 ? -1.397 33.281 23.234 1 96.44 95 ASP A C 1
ATOM 726 O O . ASP A 1 95 ? -0.4 34 23.109 1 96.44 95 ASP A O 1
ATOM 730 N N . LEU A 1 96 ? -1.916 32.656 22.234 1 97.25 96 LEU A N 1
ATOM 731 C CA . LEU A 1 96 ? -1.375 32.781 20.891 1 97.25 96 LEU A CA 1
ATOM 732 C C . LEU A 1 96 ? -1.403 34.219 20.406 1 97.25 96 LEU A C 1
ATOM 734 O O . LEU A 1 96 ? -0.412 34.719 19.859 1 97.25 96 LEU A O 1
ATOM 738 N N . LYS A 1 97 ? -2.52 34.875 20.641 1 96.62 97 LYS A N 1
ATOM 739 C CA . LYS A 1 97 ? -2.65 36.281 20.25 1 96.62 97 LYS A CA 1
ATOM 740 C C . LYS A 1 97 ? -1.611 37.156 20.953 1 96.62 97 LYS A C 1
ATOM 742 O O . LYS A 1 97 ? -0.995 38 20.344 1 96.62 97 LYS A O 1
ATOM 747 N N . ALA A 1 98 ? -1.464 36.812 22.203 1 96.94 98 ALA A N 1
ATOM 748 C CA . ALA A 1 98 ? -0.518 37.562 23 1 96.94 98 ALA A CA 1
ATOM 749 C C . ALA A 1 98 ? 0.904 37.438 22.469 1 96.94 98 ALA A C 1
ATOM 751 O O . ALA A 1 98 ? 1.754 38.281 22.703 1 96.94 98 ALA A O 1
ATOM 752 N N . HIS A 1 99 ? 1.152 36.406 21.734 1 97.12 99 HIS A N 1
ATOM 753 C CA . HIS A 1 99 ? 2.48 36.125 21.188 1 97.12 99 HIS A CA 1
ATOM 754 C C . HIS A 1 99 ? 2.531 36.438 19.688 1 97.12 99 HIS A C 1
ATOM 756 O O . HIS A 1 99 ? 3.453 36 19 1 97.12 99 HIS A O 1
ATOM 762 N N . ASN A 1 100 ? 1.528 37.031 19.172 1 97.31 100 ASN A N 1
ATOM 763 C CA . ASN A 1 100 ? 1.454 37.5 17.781 1 97.31 100 ASN A CA 1
ATOM 764 C C . ASN A 1 100 ? 1.297 36.312 16.828 1 97.31 100 ASN A C 1
ATOM 766 O O . ASN A 1 100 ? 1.808 36.344 15.703 1 97.31 100 ASN A O 1
ATOM 770 N N . VAL A 1 101 ? 0.768 35.219 17.328 1 97.94 101 VAL A N 1
ATOM 771 C CA . VAL A 1 101 ? 0.458 34.062 16.484 1 97.94 101 VAL A CA 1
ATOM 772 C C . VAL A 1 101 ? -1.004 34.125 16.062 1 97.94 101 VAL A C 1
ATOM 774 O O . VAL A 1 101 ? -1.91 34.031 16.891 1 97.94 101 VAL A O 1
ATOM 777 N N . GLN A 1 102 ? -1.204 34.219 14.727 1 98.12 102 GLN A N 1
ATOM 778 C CA . GLN A 1 102 ? -2.561 34.469 14.258 1 98.12 102 GLN A CA 1
ATOM 779 C C . GLN A 1 102 ? -3.021 33.375 13.281 1 98.12 102 GLN A C 1
ATOM 781 O O . GLN A 1 102 ? -4.059 33.531 12.633 1 98.12 102 GLN A O 1
ATOM 786 N N . ASN A 1 103 ? -2.242 32.344 13.023 1 98.81 103 ASN A N 1
ATOM 787 C CA . ASN A 1 103 ? -2.572 31.234 12.148 1 98.81 103 ASN A CA 1
ATOM 788 C C . ASN A 1 103 ? -2.674 29.922 12.922 1 98.81 103 ASN A C 1
ATOM 790 O O . ASN A 1 103 ? -1.741 29.547 13.633 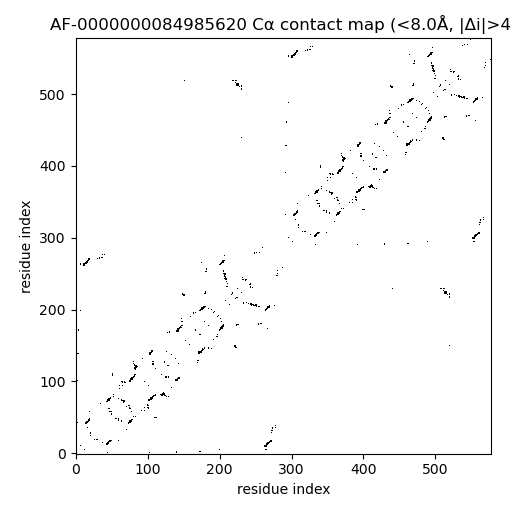1 98.81 103 ASN A O 1
ATOM 794 N N . ILE A 1 104 ? -3.83 29.266 12.758 1 98.5 104 ILE A N 1
ATOM 795 C CA . ILE A 1 104 ? -4.094 28.062 13.539 1 98.5 104 ILE A CA 1
ATOM 796 C C . ILE A 1 104 ? -4.492 26.922 12.602 1 98.5 104 ILE A C 1
ATOM 798 O O . ILE A 1 104 ? -5.27 27.125 11.664 1 98.5 104 ILE A O 1
ATOM 802 N N . MET A 1 105 ? -3.916 25.797 12.789 1 98.56 105 MET A N 1
ATOM 803 C CA . MET A 1 105 ? -4.375 24.562 12.18 1 98.56 105 MET A CA 1
ATOM 804 C C . MET A 1 105 ? -5.328 23.812 13.109 1 98.56 105 MET A C 1
ATOM 806 O O . MET A 1 105 ? -4.898 23.219 14.094 1 98.56 105 MET A O 1
ATOM 810 N N . ALA A 1 106 ? -6.59 23.828 12.805 1 97.69 106 ALA A N 1
ATOM 811 C CA . ALA A 1 106 ? -7.602 23.188 13.641 1 97.69 106 ALA A CA 1
ATOM 812 C C . ALA A 1 106 ? -7.73 21.703 13.297 1 97.69 106 ALA A C 1
ATOM 814 O O . ALA A 1 106 ? -7.996 21.344 12.148 1 97.69 106 ALA A O 1
ATOM 815 N N . LEU A 1 107 ? -7.586 20.906 14.297 1 96 107 LEU A N 1
ATOM 816 C CA . LEU A 1 107 ? -7.605 19.453 14.117 1 96 107 LEU A CA 1
ATOM 817 C C . LEU A 1 107 ? -8.492 18.781 15.164 1 96 107 LEU A C 1
ATOM 819 O O . LEU A 1 107 ? -8.68 19.328 16.266 1 96 107 LEU A O 1
ATOM 823 N N . ARG A 1 108 ? -9.023 17.656 14.828 1 90.25 108 ARG A N 1
ATOM 824 C CA . ARG A 1 108 ? -9.695 16.875 15.859 1 90.25 108 ARG A CA 1
ATOM 825 C C . ARG A 1 108 ? -8.711 16.391 16.906 1 90.25 108 ARG A C 1
ATOM 827 O O . ARG A 1 108 ? -8.93 16.578 18.109 1 90.25 108 ARG A O 1
ATOM 834 N N . GLY A 1 109 ? -7.598 15.82 16.406 1 87.44 109 GLY A N 1
ATOM 835 C CA . GLY A 1 109 ? -6.602 15.211 17.266 1 87.44 109 GLY A CA 1
ATOM 836 C C . GLY A 1 109 ? -6.879 13.75 17.578 1 87.44 109 GLY A C 1
ATOM 837 O O . GLY A 1 109 ? -7.891 13.203 17.125 1 87.44 109 GLY A O 1
ATOM 838 N N . ASP A 1 110 ? -5.941 13.117 18.219 1 81.12 110 ASP A N 1
ATOM 839 C CA . ASP A 1 110 ? -6.07 11.727 18.641 1 81.12 110 ASP A CA 1
ATOM 840 C C . ASP A 1 110 ? -6.41 11.625 20.125 1 81.12 110 ASP A C 1
ATOM 842 O O . ASP A 1 110 ? -5.973 12.453 20.922 1 81.12 110 ASP A O 1
ATOM 846 N N . ILE A 1 111 ? -7.129 10.602 20.359 1 78.44 111 ILE A N 1
ATOM 847 C CA . ILE A 1 111 ? -7.422 10.359 21.766 1 78.44 111 ILE A CA 1
ATOM 848 C C . ILE A 1 111 ? -6.148 9.93 22.5 1 78.44 111 ILE A C 1
ATOM 850 O O . ILE A 1 111 ? -5.484 8.977 22.078 1 78.44 111 ILE A O 1
ATOM 854 N N . PRO A 1 112 ? -5.863 10.633 23.484 1 76.56 112 PRO A N 1
ATOM 855 C CA . PRO A 1 112 ? -4.652 10.25 24.219 1 76.56 112 PRO A CA 1
ATOM 856 C C . PRO A 1 112 ? -4.73 8.828 24.781 1 76.56 112 PRO A C 1
ATOM 858 O O . PRO A 1 112 ? -5.809 8.375 25.172 1 76.56 112 PRO A O 1
ATOM 861 N N . VAL A 1 113 ? -3.66 8.211 24.75 1 71.88 113 VAL A N 1
ATOM 862 C CA . VAL A 1 113 ? -3.598 6.859 25.281 1 71.88 113 VAL A CA 1
ATOM 863 C C . VAL A 1 113 ? -3.99 6.875 26.766 1 71.88 113 VAL A C 1
ATOM 865 O O . VAL A 1 113 ? -3.525 7.727 27.531 1 71.88 113 VAL A O 1
ATOM 868 N N . GLY A 1 114 ? -4.812 6.074 27.188 1 73.31 114 GLY A N 1
ATOM 869 C CA . GLY A 1 114 ? -5.188 5.953 28.594 1 73.31 114 GLY A CA 1
ATOM 870 C C . GLY A 1 114 ? -6.262 6.938 29 1 73.31 114 GLY A C 1
ATOM 871 O O . GLY A 1 114 ? -6.574 7.059 30.188 1 73.31 114 GLY A O 1
ATOM 872 N N . PHE A 1 115 ? -6.68 7.621 28.062 1 76.88 115 PHE A N 1
ATOM 873 C CA . PHE A 1 115 ? -7.711 8.602 28.391 1 76.88 115 PHE A CA 1
ATOM 874 C C . PHE A 1 115 ? -8.945 7.914 28.953 1 76.88 115 PHE A C 1
ATOM 876 O O . PHE A 1 115 ? -9.43 6.922 28.391 1 76.88 115 PHE A O 1
ATOM 883 N N . GLU A 1 116 ? -9.18 8.336 30.188 1 73 116 GLU A N 1
ATOM 884 C CA . GLU A 1 116 ? -10.367 7.816 30.859 1 73 116 GLU A CA 1
ATOM 885 C C . GLU A 1 116 ? -11.539 8.789 30.734 1 73 116 GLU A C 1
ATOM 887 O O . GLU A 1 116 ? -11.344 10.008 30.781 1 73 116 GLU A O 1
ATOM 892 N N . GLY A 1 117 ? -12.703 8.398 30.297 1 70.44 117 GLY A N 1
ATOM 893 C CA . GLY A 1 117 ? -13.898 9.219 30.172 1 70.44 117 GLY A CA 1
ATOM 894 C C . GLY A 1 117 ? -14.375 9.383 28.75 1 70.44 117 GLY A C 1
ATOM 895 O O . GLY A 1 117 ? -13.992 8.609 27.875 1 70.44 117 GLY A O 1
ATOM 896 N N . ASP A 1 118 ? -15.25 10.273 28.625 1 72.75 118 ASP A N 1
ATOM 897 C CA . ASP A 1 118 ? -15.789 10.555 27.297 1 72.75 118 ASP A CA 1
ATOM 898 C C . ASP A 1 118 ? -14.867 11.5 26.516 1 72.75 118 ASP A C 1
ATOM 900 O O . ASP A 1 118 ? -14.672 12.648 26.922 1 72.75 118 ASP A O 1
ATOM 904 N N . PRO A 1 119 ? -14.297 10.992 25.578 1 71.94 119 PRO A N 1
ATOM 905 C CA . PRO A 1 119 ? -13.359 11.82 24.812 1 71.94 119 PRO A CA 1
ATOM 906 C C . PRO A 1 119 ? -14.047 12.977 24.094 1 71.94 119 PRO A C 1
ATOM 908 O O . PRO A 1 119 ? -13.391 13.914 23.641 1 71.94 119 PRO A O 1
ATOM 911 N N . ASN A 1 120 ? -15.422 12.742 24.0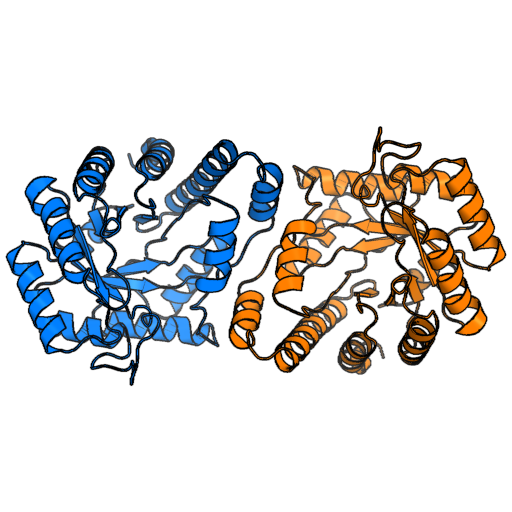47 1 68.44 120 ASN A N 1
ATOM 912 C CA . ASN A 1 120 ? -16.125 13.828 23.375 1 68.44 120 ASN A CA 1
ATOM 913 C C . ASN A 1 120 ? -16.266 15.047 24.281 1 68.44 120 ASN A C 1
ATOM 915 O O . ASN A 1 120 ? -16.969 15.008 25.297 1 68.44 120 ASN A O 1
ATOM 919 N N . GLY A 1 121 ? -15.352 15.922 24.125 1 70.94 121 GLY A N 1
ATOM 920 C CA . GLY A 1 121 ? -15.422 17.188 24.844 1 70.94 121 GLY A CA 1
ATOM 921 C C . GLY A 1 121 ? -16.438 18.156 24.266 1 70.94 121 GLY A C 1
ATOM 922 O O . GLY A 1 121 ? -17.516 17.734 23.828 1 70.94 121 GLY A O 1
ATOM 923 N N . ASP A 1 122 ? -16.078 19.406 24.344 1 83.56 122 ASP A N 1
ATOM 924 C CA . ASP A 1 122 ? -16.953 20.469 23.844 1 83.56 122 ASP A CA 1
ATOM 925 C C . ASP A 1 122 ? -16.922 20.547 22.328 1 83.56 122 ASP A C 1
ATOM 927 O O . ASP A 1 122 ? -17.781 21.172 21.703 1 83.56 122 ASP A O 1
ATOM 931 N N . PHE A 1 123 ? -15.867 19.891 21.75 1 87.94 123 PHE A N 1
ATOM 932 C CA . PHE A 1 123 ? -15.672 19.891 20.312 1 87.94 123 PHE A CA 1
ATOM 933 C C . PHE A 1 123 ? -15.5 18.469 19.797 1 87.94 123 PHE A C 1
ATOM 935 O O . PHE A 1 123 ? -14.5 17.812 20.094 1 87.94 123 PHE A O 1
ATOM 942 N N . VAL A 1 124 ? -16.375 18.031 19.031 1 84.5 124 VAL A N 1
ATOM 943 C CA . VAL A 1 124 ? -16.359 16.656 18.562 1 84.5 124 VAL A CA 1
ATOM 944 C C . VAL A 1 124 ? -15.594 16.562 17.25 1 84.5 124 VAL A C 1
ATOM 946 O O . VAL A 1 124 ? -14.812 15.633 17.031 1 84.5 124 VAL A O 1
ATOM 949 N N . TYR A 1 125 ? -15.836 17.609 16.438 1 89.31 125 TYR A N 1
ATOM 950 C CA . TY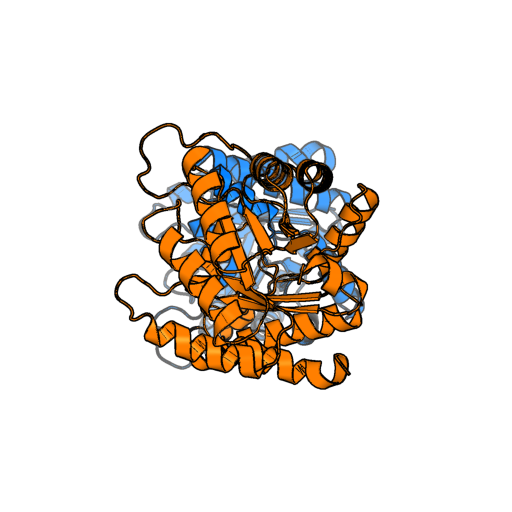R A 1 125 ? -15.219 17.625 15.109 1 89.31 125 TYR A CA 1
ATOM 951 C C . TYR A 1 125 ? -14.328 18.859 14.945 1 89.31 125 TYR A C 1
ATOM 953 O O . TYR A 1 125 ? -14.523 19.875 15.625 1 89.31 125 TYR A O 1
ATOM 961 N N . ALA A 1 126 ? -13.359 18.719 14.047 1 93.81 126 ALA A N 1
ATOM 962 C CA . ALA A 1 126 ? -12.516 19.859 13.711 1 93.81 126 ALA A CA 1
ATOM 963 C C . ALA A 1 126 ? -13.359 21.062 13.312 1 93.81 126 ALA A C 1
ATOM 965 O O . ALA A 1 126 ? -13.016 22.203 13.625 1 93.81 126 ALA A O 1
ATOM 966 N N . ALA A 1 127 ? -14.5 20.828 12.664 1 95.94 127 ALA A N 1
ATOM 967 C CA . ALA A 1 127 ? -15.383 21.891 12.211 1 95.94 127 ALA A CA 1
ATOM 968 C C . ALA A 1 127 ? -15.914 22.703 13.391 1 95.94 127 ALA A C 1
ATOM 970 O O . ALA A 1 127 ? -16.094 23.922 13.289 1 95.94 127 ALA A O 1
ATOM 971 N N . ASP A 1 128 ? -16.172 22.031 14.508 1 95.81 128 ASP A N 1
ATOM 972 C CA . ASP A 1 128 ? -16.609 22.734 15.711 1 95.81 128 ASP A CA 1
ATOM 973 C C . ASP A 1 128 ? -15.547 23.703 16.219 1 95.81 128 ASP A C 1
ATOM 975 O O . ASP A 1 128 ? -15.852 24.844 16.578 1 95.81 128 ASP A O 1
ATOM 979 N N . LEU A 1 129 ? -14.359 23.188 16.203 1 96.62 129 LEU A N 1
ATOM 980 C CA . LEU A 1 129 ? -13.234 24 16.656 1 96.62 129 LEU A CA 1
ATOM 981 C C . LEU A 1 129 ? -13.016 25.188 15.719 1 96.62 129 LEU A C 1
ATOM 983 O O . LEU A 1 129 ? -12.766 26.297 16.172 1 96.62 129 LEU A O 1
ATOM 987 N N . ILE A 1 130 ? -13.172 24.969 14.453 1 98.5 130 ILE A N 1
ATOM 988 C CA . ILE A 1 130 ? -13.016 26.031 13.461 1 98.5 130 ILE A CA 1
ATOM 989 C C . ILE A 1 130 ? -14.031 27.141 13.734 1 98.5 130 ILE A C 1
ATOM 991 O O . ILE A 1 130 ? -13.664 28.328 13.789 1 98.5 130 ILE A O 1
ATOM 995 N N . ARG A 1 131 ? -15.258 26.75 13.961 1 97.75 131 ARG A N 1
ATOM 996 C CA . ARG A 1 131 ? -16.312 27.719 14.234 1 97.75 131 ARG A CA 1
ATOM 997 C C . ARG A 1 131 ? -16 28.531 15.477 1 97.75 131 ARG A C 1
ATOM 999 O O . ARG A 1 131 ? -16.188 29.75 15.484 1 97.75 131 ARG A O 1
ATOM 1006 N N . GLU A 1 132 ? -15.555 27.797 16.469 1 97.38 132 GLU A N 1
ATOM 1007 C CA . GLU A 1 132 ? -15.234 28.469 17.719 1 97.38 132 GLU A CA 1
ATOM 1008 C C . GLU A 1 132 ? -14.133 29.5 17.531 1 97.38 132 GLU A C 1
ATOM 1010 O O . GLU A 1 132 ? -14.234 30.625 18.016 1 97.38 132 GLU A O 1
ATOM 1015 N N . ILE A 1 133 ? -13.086 29.156 16.828 1 98.25 133 ILE A N 1
ATOM 1016 C CA . ILE A 1 133 ? -11.945 30.047 16.594 1 98.25 133 ILE A CA 1
ATOM 1017 C C . ILE A 1 133 ? -12.398 31.266 15.789 1 98.25 133 ILE A C 1
ATOM 1019 O O . ILE A 1 133 ? -12.016 32.406 16.094 1 98.25 133 ILE A O 1
ATOM 1023 N N . LYS A 1 134 ? -13.266 31.031 14.812 1 98.31 134 LYS A N 1
ATOM 1024 C CA . LYS A 1 134 ? -13.758 32.125 13.969 1 98.31 134 LYS A CA 1
ATOM 1025 C C . LYS A 1 134 ? -14.656 33.062 14.758 1 98.31 134 LYS A C 1
ATOM 1027 O O . LYS A 1 134 ? -14.672 34.281 14.5 1 98.31 134 LYS A O 1
ATOM 1032 N N . GLN A 1 135 ? -15.398 32.531 15.664 1 97.25 135 GLN A N 1
ATOM 1033 C CA . GLN A 1 135 ? -16.234 33.344 16.516 1 97.25 135 GLN A CA 1
ATOM 1034 C C . GLN A 1 135 ? -15.398 34.281 17.391 1 97.25 135 GLN A C 1
ATOM 1036 O O . GLN A 1 135 ? -15.758 35.438 17.609 1 97.25 135 GLN A O 1
ATOM 1041 N N . VAL A 1 136 ? -14.367 33.719 17.953 1 97 136 VAL A N 1
ATOM 1042 C CA . VAL A 1 136 ? -13.453 34.531 18.75 1 97 136 VAL A CA 1
ATOM 1043 C C . VAL A 1 136 ? -12.867 35.625 17.875 1 97 136 VAL A C 1
ATOM 1045 O O . VAL A 1 136 ? -12.758 36.781 18.312 1 97 136 VAL A O 1
ATOM 1048 N N . GLY A 1 137 ? -12.43 35.281 16.641 1 96.69 137 GLY A N 1
ATOM 1049 C CA . GLY A 1 137 ? -11.938 36.25 15.672 1 96.69 137 GLY A CA 1
ATOM 1050 C C . GLY A 1 137 ? -10.445 36.469 15.758 1 96.69 137 GLY A C 1
ATOM 1051 O O . GLY A 1 137 ? -9.797 36 16.703 1 96.69 137 GLY A O 1
ATOM 1052 N N . GLY A 1 138 ? -9.906 37.062 14.641 1 97.06 138 GLY A N 1
ATOM 1053 C CA . GLY A 1 138 ? -8.508 37.469 14.633 1 97.06 138 GLY A CA 1
ATOM 1054 C C . GLY A 1 138 ? -7.57 36.375 14.203 1 97.06 138 GLY A C 1
ATOM 1055 O O . GLY A 1 138 ? -6.359 36.438 14.43 1 97.06 138 GLY A O 1
ATOM 1056 N N . PHE A 1 139 ? -8.109 35.312 13.648 1 98.56 139 PHE A N 1
ATOM 1057 C CA . PHE A 1 139 ? -7.254 34.188 13.281 1 98.56 139 PHE A CA 1
ATOM 1058 C C . PHE A 1 139 ? -7.535 33.719 11.852 1 98.56 139 PHE A C 1
ATOM 1060 O O . PHE A 1 139 ? -8.672 33.812 11.383 1 98.56 139 PHE A O 1
ATOM 1067 N N . CYS A 1 140 ? -6.48 33.344 11.078 1 98.75 140 CYS A N 1
ATOM 1068 C CA . CYS A 1 140 ? -6.527 32.5 9.898 1 98.75 140 CYS A CA 1
ATOM 1069 C C . CYS A 1 140 ? -6.52 31.031 10.289 1 98.75 140 CYS A C 1
ATOM 1071 O O . CYS A 1 140 ? -5.723 30.609 11.133 1 98.75 140 CYS A O 1
ATOM 1073 N N . VAL A 1 141 ? -7.457 30.25 9.719 1 98.88 141 VAL A N 1
ATOM 1074 C CA . VAL A 1 141 ? -7.629 28.891 10.219 1 98.88 141 VAL A CA 1
ATOM 1075 C C . VAL A 1 141 ? -7.441 27.891 9.07 1 98.88 141 VAL A C 1
ATOM 1077 O O . VAL A 1 141 ? -8.141 27.953 8.062 1 98.88 141 VAL A O 1
ATOM 1080 N N . GLY A 1 142 ? -6.453 27.031 9.172 1 98.81 142 GLY A N 1
ATOM 1081 C CA . GLY A 1 142 ? -6.309 25.875 8.312 1 98.81 142 GLY A CA 1
ATOM 1082 C C . GLY A 1 142 ? -6.914 24.609 8.898 1 98.81 142 GLY A C 1
ATOM 1083 O O . GLY A 1 142 ? -7.191 24.547 10.094 1 98.81 142 GLY A O 1
ATOM 1084 N N . ALA A 1 143 ? -7.152 23.641 8.07 1 98.5 143 ALA A N 1
ATOM 1085 C CA . ALA A 1 143 ? -7.652 22.344 8.5 1 98.5 143 ALA A CA 1
ATOM 1086 C C . ALA A 1 143 ? -7.023 21.219 7.672 1 98.5 143 ALA A C 1
ATOM 1088 O O . ALA A 1 143 ? -6.344 21.484 6.676 1 98.5 143 ALA A O 1
ATOM 1089 N N . ALA A 1 144 ? -7.223 20.016 8.188 1 97.19 144 ALA A N 1
ATOM 1090 C CA . ALA A 1 144 ? -6.641 18.859 7.512 1 97.19 144 ALA A CA 1
ATOM 1091 C C . ALA A 1 144 ? -7.598 18.297 6.469 1 97.19 144 ALA A C 1
ATOM 1093 O O . ALA A 1 144 ? -8.812 18.453 6.582 1 97.19 144 ALA A O 1
ATOM 1094 N N . CYS A 1 145 ? -7.07 17.703 5.449 1 97 145 CYS A N 1
ATOM 1095 C CA . CYS A 1 145 ? -7.828 16.891 4.496 1 97 145 CYS A CA 1
ATOM 1096 C C . CYS A 1 145 ? -7.09 15.602 4.172 1 97 145 CYS A C 1
ATOM 1098 O O . CYS A 1 145 ? -5.902 15.469 4.469 1 97 145 CYS A O 1
ATOM 1100 N N . TYR A 1 146 ? -7.793 14.688 3.664 1 95.81 146 TYR A N 1
ATOM 1101 C CA . TYR A 1 146 ? -7.289 13.328 3.496 1 95.81 146 TYR A CA 1
ATOM 1102 C C . TYR A 1 146 ? -7.504 12.836 2.07 1 95.81 146 TYR A C 1
ATOM 1104 O O . TYR A 1 146 ? -8.578 12.32 1.742 1 95.81 146 TYR A O 1
ATOM 1112 N N . PRO A 1 147 ? -6.473 12.844 1.243 1 96.06 147 PRO A N 1
ATOM 1113 C CA . PRO A 1 147 ? -6.621 12.492 -0.172 1 96.06 147 PRO A CA 1
ATOM 1114 C C . PRO A 1 147 ? -7.211 11.102 -0.378 1 96.06 147 PRO A C 1
ATOM 1116 O O . PRO A 1 147 ? -7.965 10.883 -1.329 1 96.06 147 PRO A O 1
ATOM 1119 N N . GLU A 1 148 ? -6.887 10.195 0.544 1 94.12 148 GLU A N 1
ATOM 1120 C CA . GLU A 1 148 ? -7.371 8.828 0.382 1 94.12 148 GLU A CA 1
ATOM 1121 C C . GLU A 1 148 ? -8.43 8.484 1.429 1 94.12 148 GLU A C 1
ATOM 1123 O O . GLU A 1 148 ? -8.742 7.316 1.642 1 94.12 148 GLU A O 1
ATOM 1128 N N . GLY A 1 149 ? -8.906 9.531 2.076 1 91.69 149 GLY A N 1
ATOM 1129 C CA . GLY A 1 149 ? -9.898 9.344 3.127 1 91.69 149 GLY A CA 1
ATOM 1130 C C . GLY A 1 149 ? -9.273 9.094 4.492 1 91.69 149 GLY A C 1
ATOM 1131 O O . GLY A 1 149 ? -8.133 8.648 4.586 1 91.69 149 GLY A O 1
ATOM 1132 N N . HIS A 1 150 ? -10.023 9.453 5.496 1 89.38 150 HIS A N 1
ATOM 1133 C CA . HIS A 1 150 ? -9.586 9.18 6.863 1 89.38 150 HIS A CA 1
ATOM 1134 C C . HIS A 1 150 ? -9.758 7.707 7.211 1 89.38 150 HIS A C 1
ATOM 1136 O O . HIS A 1 150 ? -10.703 7.062 6.754 1 89.38 150 HIS A O 1
ATOM 1142 N N . ILE A 1 151 ? -8.922 7.172 8.047 1 86.94 151 ILE A N 1
ATOM 1143 C CA . ILE A 1 151 ? -8.883 5.754 8.391 1 86.94 151 ILE A CA 1
ATOM 1144 C C . ILE A 1 151 ? -10.211 5.336 9.023 1 86.94 151 ILE A C 1
ATOM 1146 O O . ILE A 1 151 ? -10.656 4.203 8.852 1 86.94 151 ILE A O 1
ATOM 1150 N N . ASP A 1 152 ? -10.891 6.277 9.656 1 82.5 152 ASP A N 1
ATOM 1151 C CA . ASP A 1 152 ? -12.141 5.988 10.344 1 82.5 152 ASP A CA 1
ATOM 1152 C C . ASP A 1 152 ? -13.344 6.215 9.43 1 82.5 152 ASP A C 1
ATOM 1154 O O . ASP A 1 152 ? -14.484 5.965 9.82 1 82.5 152 ASP A O 1
ATOM 1158 N N . CYS A 1 153 ? -13.023 6.68 8.281 1 76.69 153 CYS A N 1
ATOM 1159 C CA . CYS A 1 153 ? -14.133 7.012 7.391 1 76.69 153 CYS A CA 1
ATOM 1160 C C . CYS A 1 153 ? -14.539 5.801 6.559 1 76.69 153 CYS A C 1
ATOM 1162 O O . CYS A 1 153 ? -13.695 5.156 5.934 1 76.69 153 CYS A O 1
ATOM 1164 N N . ASP A 1 154 ? -15.75 5.484 6.621 1 67.06 154 ASP A N 1
ATOM 1165 C CA . ASP A 1 154 ? -16.281 4.281 5.98 1 67.06 154 ASP A CA 1
ATOM 1166 C C . ASP A 1 154 ? -16.469 4.492 4.48 1 67.06 154 ASP A C 1
ATOM 1168 O O . ASP A 1 154 ? -16.469 3.531 3.707 1 67.06 154 ASP A O 1
ATOM 1172 N N . SER A 1 155 ? -16.734 5.824 4.168 1 71.88 155 SER A N 1
ATOM 1173 C CA . SER A 1 155 ? -17.078 6.043 2.764 1 71.88 155 SER A CA 1
ATOM 1174 C C . SER A 1 155 ? -16.438 7.324 2.24 1 71.88 155 SER A C 1
ATOM 1176 O O . SER A 1 155 ? -16.438 8.352 2.92 1 71.88 155 SER A O 1
ATOM 1178 N N . LEU A 1 156 ? -15.945 7.266 1.067 1 70.56 156 LEU A N 1
ATOM 1179 C CA . LEU A 1 156 ? -15.258 8.383 0.427 1 70.56 156 LEU A CA 1
ATOM 1180 C C . LEU A 1 156 ? -16.203 9.562 0.236 1 70.56 156 LEU A C 1
ATOM 1182 O O . LEU A 1 156 ? -15.812 10.711 0.469 1 70.56 156 LEU A O 1
ATOM 1186 N N . PRO A 1 157 ? -17.453 9.32 -0.091 1 72.25 157 PRO A N 1
ATOM 1187 C CA . PRO A 1 157 ? -18.344 10.469 -0.227 1 72.25 157 PRO A CA 1
ATOM 1188 C C . PRO A 1 157 ? -18.469 11.281 1.06 1 72.25 157 PRO A C 1
ATOM 1190 O O . PRO A 1 157 ? -18.594 12.508 1.008 1 72.25 157 PRO A O 1
ATOM 1193 N N . ASN A 1 158 ? -18.297 10.664 2.135 1 85 158 ASN A N 1
ATOM 1194 C CA . ASN A 1 158 ? -18.359 11.367 3.412 1 85 158 ASN A CA 1
ATOM 1195 C C . ASN A 1 158 ? -17.141 12.258 3.627 1 85 158 ASN A C 1
ATOM 1197 O O . ASN A 1 158 ? -17.234 13.289 4.289 1 85 158 ASN A O 1
ATOM 1201 N N . ASN A 1 159 ? -16.172 11.891 2.98 1 87.88 159 ASN A N 1
ATOM 1202 C CA . ASN A 1 159 ? -14.93 12.633 3.088 1 87.88 159 ASN A CA 1
ATOM 1203 C C . ASN A 1 159 ? -15.07 14.047 2.535 1 87.88 159 ASN A C 1
ATOM 1205 O O . ASN A 1 159 ? -14.664 15.016 3.176 1 87.88 159 ASN A O 1
ATOM 1209 N N . TYR A 1 160 ? -15.766 14.211 1.4 1 93.25 160 TYR A N 1
ATOM 1210 C CA . TYR A 1 160 ? -15.898 15.508 0.745 1 93.25 160 TYR A CA 1
ATOM 1211 C C . TYR A 1 160 ? -16.953 16.359 1.441 1 93.25 160 TYR A C 1
ATOM 1213 O O . TYR A 1 160 ? -16.828 17.594 1.496 1 93.25 160 TYR A O 1
ATOM 1221 N N . ALA A 1 161 ? -17.938 15.688 1.97 1 92.75 161 ALA A N 1
ATOM 1222 C CA . ALA A 1 161 ? -18.922 16.422 2.768 1 92.75 161 ALA A CA 1
ATOM 1223 C C . ALA A 1 161 ? -18.281 17.062 3.99 1 92.75 161 ALA A C 1
ATOM 1225 O O . ALA A 1 161 ? -18.594 18.203 4.34 1 92.75 161 ALA A O 1
ATOM 1226 N N . HIS A 1 162 ? -17.375 16.344 4.559 1 93.06 162 HIS A N 1
ATOM 1227 C CA . HIS A 1 162 ? -16.656 16.875 5.719 1 93.06 162 HIS A CA 1
ATOM 1228 C C . HIS A 1 162 ? -15.773 18.047 5.332 1 93.06 162 HIS A C 1
ATOM 1230 O O . HIS A 1 162 ? -15.617 19 6.113 1 93.06 162 HIS A O 1
ATOM 1236 N N . LEU A 1 163 ? -15.195 18.016 4.18 1 95.56 163 LEU A N 1
ATOM 1237 C CA . LEU A 1 163 ? -14.383 19.125 3.697 1 95.56 163 LEU A CA 1
ATOM 1238 C C . LEU A 1 163 ? -15.227 20.375 3.535 1 95.56 163 LEU A C 1
ATOM 1240 O O . LEU A 1 163 ? -14.797 21.469 3.932 1 95.56 163 LEU A O 1
ATOM 1244 N N . LEU A 1 164 ? -16.375 20.156 2.959 1 96.38 164 LEU A N 1
ATOM 1245 C CA . LEU A 1 164 ? -17.281 21.297 2.77 1 96.38 164 LEU A CA 1
ATOM 1246 C C . LEU A 1 164 ? -17.719 21.875 4.113 1 96.38 164 LEU A C 1
ATOM 1248 O O . LEU A 1 164 ? -17.797 23.094 4.266 1 96.38 164 LEU A O 1
ATOM 1252 N N . GLN A 1 165 ? -17.938 21 5.027 1 96.56 165 GLN A N 1
ATOM 1253 C CA . GLN A 1 165 ? -18.312 21.438 6.363 1 96.56 165 GLN A CA 1
ATOM 1254 C C . GLN A 1 165 ? -17.203 22.281 6.996 1 96.56 165 GLN A C 1
ATOM 1256 O O . GLN A 1 165 ? -17.484 23.281 7.668 1 96.56 165 GLN A O 1
ATOM 1261 N N . LYS A 1 166 ? -16 21.922 6.781 1 98.12 166 LYS A N 1
ATOM 1262 C CA . LYS A 1 166 ? -14.875 22.688 7.309 1 98.12 166 LYS A CA 1
ATOM 1263 C C . LYS A 1 166 ? -14.781 24.047 6.645 1 98.12 166 LYS A C 1
ATOM 1265 O O . LYS A 1 166 ? -14.562 25.062 7.32 1 98.12 166 LYS A O 1
ATOM 1270 N N . GLN A 1 167 ? -14.938 24.031 5.332 1 98.56 167 GLN A N 1
ATOM 1271 C CA . GLN A 1 167 ? -14.945 25.297 4.605 1 98.56 167 GLN A CA 1
ATOM 1272 C C . GLN A 1 167 ? -16.078 26.203 5.094 1 98.56 167 GLN A C 1
ATOM 1274 O O . GLN A 1 167 ? -15.859 27.391 5.34 1 98.56 167 GLN A O 1
ATOM 1279 N N . GLU A 1 168 ? -17.266 25.641 5.281 1 98.31 168 GLU A N 1
ATOM 1280 C CA . GLU A 1 168 ? -18.422 26.406 5.727 1 98.31 168 GLU A CA 1
ATOM 1281 C C . GLU A 1 168 ? -18.25 26.906 7.156 1 98.31 168 GLU A C 1
ATOM 1283 O O . GLU A 1 168 ? -18.766 27.969 7.52 1 98.31 168 GLU A O 1
ATOM 1288 N N . ALA A 1 169 ? -17.5 26.109 7.887 1 98.38 169 ALA A N 1
ATOM 1289 C CA . ALA A 1 169 ? -17.234 26.484 9.273 1 98.38 169 ALA A CA 1
ATOM 1290 C C . ALA A 1 169 ? -16.266 27.656 9.344 1 98.38 169 ALA A C 1
ATOM 1292 O O . ALA A 1 169 ? -16.141 28.312 10.383 1 98.38 169 ALA A O 1
ATOM 1293 N N . GLY A 1 170 ? -15.516 27.859 8.234 1 98.69 170 GLY A N 1
ATOM 1294 C CA . GLY A 1 170 ? -14.672 29.047 8.195 1 98.69 170 GLY A CA 1
ATOM 1295 C C . GLY A 1 170 ? -13.219 28.734 7.918 1 98.69 170 GLY A C 1
ATOM 1296 O O . GLY A 1 170 ? -12.352 29.609 8.031 1 98.69 170 GLY A O 1
ATOM 1297 N N . ALA A 1 171 ? -12.859 27.5 7.586 1 98.81 171 ALA A N 1
ATOM 1298 C CA . ALA A 1 171 ? -11.484 27.172 7.227 1 98.81 171 ALA A CA 1
ATOM 1299 C C . ALA A 1 171 ? -11.016 28 6.035 1 98.81 171 ALA A C 1
ATOM 1301 O O . ALA A 1 171 ? -11.766 28.219 5.082 1 98.81 171 ALA A O 1
ATOM 1302 N N . ASP A 1 172 ? -9.805 28.469 6.094 1 98.81 172 ASP A N 1
ATOM 1303 C CA . ASP A 1 172 ? -9.273 29.344 5.055 1 98.81 172 ASP A CA 1
ATOM 1304 C C . ASP A 1 172 ? -8.43 28.562 4.051 1 98.81 172 ASP A C 1
ATOM 1306 O O . ASP A 1 172 ? -8.203 29.016 2.93 1 98.81 172 ASP A O 1
ATOM 1310 N N . PHE A 1 173 ? -7.922 27.438 4.363 1 98.88 173 PHE A N 1
ATOM 1311 C CA . PHE A 1 173 ? -7.16 26.531 3.508 1 98.88 173 PHE A CA 1
ATOM 1312 C C . PHE A 1 173 ? -7.086 25.141 4.117 1 98.88 173 PHE A C 1
ATOM 1314 O O . PHE A 1 173 ? -7.438 24.953 5.285 1 98.88 173 PHE A O 1
ATOM 1321 N N . LEU A 1 174 ? -6.688 24.188 3.326 1 98.81 174 LEU A N 1
ATOM 1322 C CA . LEU A 1 174 ? -6.535 22.797 3.762 1 98.81 174 LEU A CA 1
ATOM 1323 C C . LEU A 1 174 ? -5.125 22.297 3.484 1 98.81 174 LEU A C 1
ATOM 1325 O O . LEU A 1 174 ? -4.535 22.609 2.451 1 98.81 174 LEU A O 1
ATOM 1329 N N . ILE A 1 175 ? -4.562 21.516 4.398 1 98.75 175 ILE A N 1
ATOM 1330 C CA . ILE A 1 175 ? -3.316 20.797 4.191 1 98.75 175 ILE A CA 1
ATOM 1331 C C . ILE A 1 175 ? -3.576 19.281 4.293 1 98.75 175 ILE A C 1
ATOM 1333 O O . ILE A 1 175 ? -4.211 18.828 5.242 1 98.75 175 ILE A O 1
ATOM 1337 N N . SER A 1 176 ? -3.086 18.641 3.328 1 98.38 176 SER A N 1
ATOM 1338 C CA . SER A 1 176 ? -3.418 17.219 3.279 1 98.38 176 SER A CA 1
ATOM 1339 C C . SER A 1 176 ? -2.518 16.406 4.207 1 98.38 176 SER A C 1
ATOM 1341 O O . SER A 1 176 ? -1.389 16.812 4.492 1 98.38 176 SER A O 1
ATOM 1343 N N . GLN A 1 177 ? -3.109 15.32 4.742 1 95.62 177 GLN A N 1
ATOM 1344 C CA . GLN A 1 177 ? -2.285 14.242 5.273 1 95.62 177 GLN A CA 1
ATOM 1345 C C . GLN A 1 177 ? -1.353 13.688 4.203 1 95.62 177 GLN A C 1
ATOM 1347 O O . GLN A 1 177 ? -1.539 13.945 3.012 1 95.62 177 GLN A O 1
ATOM 1352 N N . LEU A 1 178 ? -0.401 12.922 4.594 1 96.88 178 LEU A N 1
ATOM 1353 C CA . LEU A 1 178 ? 0.585 12.375 3.67 1 96.88 178 LEU A CA 1
ATOM 1354 C C . LEU A 1 178 ? -0.071 11.43 2.672 1 96.88 178 LEU A C 1
ATOM 1356 O O . LEU A 1 178 ? -1.112 10.836 2.963 1 96.88 178 LEU A O 1
ATOM 1360 N N . PHE A 1 179 ? 0.462 11.328 1.51 1 97.62 179 PHE A N 1
ATOM 1361 C CA . PHE A 1 179 ? 0.192 10.344 0.473 1 97.62 179 PHE A CA 1
ATOM 1362 C C . PHE A 1 179 ? 1.465 10 -0.29 1 97.62 179 PHE A C 1
ATOM 1364 O O . PHE A 1 179 ? 2.377 10.82 -0.393 1 97.62 179 PHE A O 1
ATOM 1371 N N . PHE A 1 180 ? 1.507 8.812 -0.909 1 97.56 180 PHE A N 1
ATOM 1372 C CA . PHE A 1 180 ? 2.727 8.383 -1.583 1 97.56 180 PHE A CA 1
ATOM 1373 C C . PHE A 1 180 ? 2.551 8.422 -3.096 1 97.56 180 PHE A C 1
ATOM 1375 O O . PHE A 1 180 ? 3.531 8.398 -3.842 1 97.56 180 PHE A O 1
ATOM 1382 N N . ASP A 1 181 ? 1.366 8.477 -3.547 1 97 181 ASP A N 1
ATOM 1383 C CA . ASP A 1 181 ? 1.049 8.516 -4.969 1 97 181 ASP A CA 1
ATOM 1384 C C . ASP A 1 181 ? 0.339 9.82 -5.336 1 97 181 ASP A C 1
ATOM 1386 O O . ASP A 1 181 ? -0.81 10.039 -4.945 1 97 181 ASP A O 1
ATOM 1390 N N . ASN A 1 182 ? 0.971 10.633 -6.199 1 98.5 182 ASN A N 1
ATOM 1391 C CA . ASN A 1 182 ? 0.424 11.938 -6.566 1 98.5 182 ASN A CA 1
ATOM 1392 C C . ASN A 1 182 ? -0.927 11.805 -7.262 1 98.5 182 ASN A C 1
ATOM 1394 O O . ASN A 1 182 ? -1.758 12.711 -7.195 1 98.5 182 ASN A O 1
ATOM 1398 N N . ALA A 1 183 ? -1.139 10.664 -7.883 1 97.62 183 ALA A N 1
ATOM 1399 C CA . ALA A 1 183 ? -2.414 10.469 -8.562 1 97.62 183 ALA A CA 1
ATOM 1400 C C . ALA A 1 183 ? -3.576 10.508 -7.574 1 97.62 183 ALA A C 1
ATOM 1402 O O . ALA A 1 183 ? -4.668 10.977 -7.906 1 97.62 183 ALA A O 1
ATOM 1403 N N . GLN A 1 184 ? -3.322 10.023 -6.398 1 96.94 184 GLN A N 1
ATOM 1404 C CA . GLN A 1 184 ? -4.355 10.047 -5.367 1 96.94 184 GLN A CA 1
ATOM 1405 C C . GLN A 1 184 ? -4.719 11.477 -4.992 1 96.94 184 GLN A C 1
ATOM 1407 O O . GLN A 1 184 ? -5.895 11.789 -4.789 1 96.94 184 GLN A O 1
ATOM 1412 N N . PHE A 1 185 ? -3.787 12.32 -4.938 1 98.31 185 PHE A N 1
ATOM 1413 C CA . PHE A 1 185 ? -4.023 13.719 -4.605 1 98.31 185 PHE A CA 1
ATOM 1414 C C . PHE A 1 185 ? -4.742 14.43 -5.742 1 98.31 185 PHE A C 1
ATOM 1416 O O . PHE A 1 185 ? -5.684 15.195 -5.508 1 98.31 185 PHE A O 1
ATOM 1423 N N . TYR A 1 186 ? -4.301 14.188 -6.984 1 98.56 186 TYR A N 1
ATOM 1424 C CA . TYR A 1 186 ? -4.934 14.836 -8.125 1 98.56 186 TYR A CA 1
ATOM 1425 C C . TYR A 1 186 ? -6.402 14.438 -8.234 1 98.56 186 TYR A C 1
ATOM 1427 O O . TYR A 1 186 ? -7.266 15.289 -8.477 1 98.56 186 TYR A O 1
ATOM 1435 N N . HIS A 1 187 ? -6.648 13.18 -8.039 1 96.88 187 HIS A N 1
ATOM 1436 C CA . HIS A 1 187 ? -8.031 12.719 -8.055 1 96.88 187 HIS A CA 1
ATOM 1437 C C . HIS A 1 187 ? -8.836 13.359 -6.938 1 96.88 187 HIS A C 1
ATOM 1439 O O . HIS A 1 187 ? -9.969 13.797 -7.16 1 96.88 187 HIS A O 1
ATOM 1445 N N . PHE A 1 188 ? -8.297 13.375 -5.828 1 97.19 188 PHE A N 1
ATOM 1446 C CA . PHE A 1 188 ? -8.922 14 -4.672 1 97.19 188 PHE A CA 1
ATOM 1447 C C . PHE A 1 188 ? -9.227 15.469 -4.945 1 97.19 188 PHE A C 1
ATOM 1449 O O . PHE A 1 188 ? -10.336 15.938 -4.668 1 97.19 188 PHE A O 1
ATOM 1456 N N . LEU A 1 189 ? -8.25 16.188 -5.48 1 98.06 189 LEU A N 1
ATOM 1457 C CA . LEU A 1 189 ? -8.391 17.594 -5.773 1 98.06 189 LEU A CA 1
ATOM 1458 C C . LEU A 1 189 ? -9.562 17.844 -6.723 1 98.06 189 LEU A C 1
ATOM 1460 O O . LEU A 1 189 ? -10.398 18.719 -6.473 1 98.06 189 LEU A O 1
ATOM 1464 N N . GLU A 1 190 ? -9.602 17.062 -7.75 1 97.75 190 GLU A N 1
ATOM 1465 C CA . GLU A 1 190 ? -10.672 17.172 -8.734 1 97.75 190 GLU A CA 1
ATOM 1466 C C . GLU A 1 190 ? -12.039 16.953 -8.102 1 97.75 190 GLU A C 1
ATOM 1468 O O . GLU A 1 190 ? -12.969 17.719 -8.312 1 97.75 190 GLU A O 1
ATOM 1473 N N . ARG A 1 191 ? -12.148 15.977 -7.297 1 96.69 191 ARG A N 1
ATOM 1474 C CA . ARG A 1 191 ? -13.422 15.625 -6.668 1 96.69 191 ARG A CA 1
ATOM 1475 C C . ARG A 1 191 ? -13.812 16.656 -5.617 1 96.69 191 ARG A C 1
ATOM 1477 O O . ARG A 1 191 ? -15 16.969 -5.457 1 96.69 191 ARG A O 1
ATOM 1484 N N . ALA A 1 192 ? -12.828 17.109 -4.879 1 97.62 192 ALA A N 1
ATOM 1485 C CA . ALA A 1 192 ? -13.094 18.156 -3.893 1 97.62 192 ALA A CA 1
ATOM 1486 C C . ALA A 1 192 ? -13.656 19.406 -4.555 1 97.62 192 ALA A C 1
ATOM 1488 O O . ALA A 1 192 ? -14.633 19.984 -4.066 1 97.62 192 ALA A O 1
ATOM 1489 N N . ARG A 1 193 ? -13.094 19.781 -5.707 1 98.12 193 ARG A N 1
ATOM 1490 C CA . ARG A 1 193 ? -13.57 20.953 -6.441 1 98.12 193 ARG A CA 1
ATOM 1491 C C . ARG A 1 193 ? -14.984 20.734 -6.961 1 98.12 193 ARG A C 1
ATOM 1493 O O . ARG A 1 193 ? -15.836 21.625 -6.852 1 98.12 193 ARG A O 1
ATOM 1500 N N . ARG A 1 194 ? -15.242 19.562 -7.426 1 96.94 194 ARG A N 1
ATOM 1501 C CA . ARG A 1 194 ? -16.578 19.219 -7.918 1 96.94 194 ARG A CA 1
ATOM 1502 C C . ARG A 1 194 ? -17.609 19.266 -6.789 1 96.94 194 ARG A C 1
ATOM 1504 O O . ARG A 1 194 ? -18.766 19.609 -7.012 1 96.94 194 ARG A O 1
ATOM 1511 N N . ALA A 1 195 ? -17.125 18.984 -5.617 1 96.19 195 ALA A N 1
ATOM 1512 C CA . ALA A 1 195 ? -18.016 18.969 -4.453 1 96.19 195 ALA A CA 1
ATOM 1513 C C . ALA A 1 195 ? -18.266 20.375 -3.93 1 96.19 195 ALA A C 1
ATOM 1515 O O . ALA A 1 195 ? -19.094 20.562 -3.035 1 96.19 195 ALA A O 1
ATOM 1516 N N . GLY A 1 196 ? -17.469 21.375 -4.383 1 97.81 196 GLY A N 1
ATOM 1517 C CA . GLY A 1 196 ? -17.766 22.75 -4.027 1 97.81 196 GLY A CA 1
ATOM 1518 C C . GLY A 1 196 ? -16.703 23.375 -3.135 1 97.81 196 GLY A C 1
ATOM 1519 O O . GLY A 1 196 ? -16.859 24.5 -2.664 1 97.81 196 GLY A O 1
ATOM 1520 N N . VAL A 1 197 ? -15.625 22.656 -2.92 1 98.25 197 VAL A N 1
ATOM 1521 C CA . VAL A 1 197 ? -14.531 23.219 -2.129 1 98.25 197 VAL A CA 1
ATOM 1522 C C . VAL A 1 197 ? -13.75 24.234 -2.969 1 98.25 197 VAL A C 1
ATOM 1524 O O . VAL A 1 197 ? -13.242 23.891 -4.039 1 98.25 197 VAL A O 1
ATOM 1527 N N . THR A 1 198 ? -13.57 25.422 -2.445 1 98.25 198 THR A N 1
ATOM 1528 C CA . THR A 1 198 ? -12.977 26.469 -3.27 1 98.25 198 THR A CA 1
ATOM 1529 C C . THR A 1 198 ? -11.703 27.016 -2.619 1 98.25 198 THR A C 1
ATOM 1531 O O . THR A 1 198 ? -10.906 27.688 -3.271 1 98.25 198 THR A O 1
ATOM 1534 N N . ILE A 1 199 ? -11.516 26.781 -1.357 1 98.56 199 ILE A N 1
ATOM 1535 C CA . ILE A 1 199 ? -10.344 27.297 -0.656 1 98.56 199 ILE A CA 1
ATOM 1536 C C . ILE A 1 199 ? -9.102 26.516 -1.097 1 98.56 199 ILE A C 1
ATOM 1538 O O . ILE A 1 199 ? -9.211 25.438 -1.668 1 98.56 199 ILE A O 1
ATOM 1542 N N . PRO A 1 200 ? -7.887 27.062 -0.874 1 98.69 200 PRO A N 1
ATOM 1543 C CA . PRO A 1 200 ? -6.652 26.375 -1.261 1 98.69 200 PRO A CA 1
ATOM 1544 C C . PRO A 1 200 ? -6.504 25.016 -0.594 1 98.69 200 PRO A C 1
ATOM 1546 O O . PRO A 1 200 ? -6.844 24.859 0.581 1 98.69 200 PRO A O 1
ATOM 1549 N N . ILE A 1 201 ? -6.086 24.047 -1.375 1 98.75 201 ILE A N 1
ATOM 1550 C CA . ILE A 1 201 ? -5.746 22.719 -0.891 1 98.75 201 ILE A CA 1
ATOM 1551 C C . ILE A 1 201 ? -4.273 22.422 -1.163 1 98.75 201 ILE A C 1
ATOM 1553 O O . ILE A 1 201 ? -3.838 22.422 -2.316 1 98.75 201 ILE A O 1
ATOM 1557 N N . VAL A 1 202 ? -3.557 22.188 -0.135 1 98.75 202 VAL A N 1
ATOM 1558 C CA . VAL A 1 202 ? -2.104 22.109 -0.209 1 98.75 202 VAL A CA 1
ATOM 1559 C C . VAL A 1 202 ? -1.656 20.672 0.094 1 98.75 202 VAL A C 1
ATOM 1561 O O . VAL A 1 202 ? -2.033 20.109 1.121 1 98.75 202 VAL A O 1
ATOM 1564 N N . PRO A 1 203 ? -0.876 20.016 -0.844 1 98.81 203 PRO A N 1
ATOM 1565 C CA . PRO A 1 203 ? -0.366 18.672 -0.554 1 98.81 203 PRO A CA 1
ATOM 1566 C C . PRO A 1 203 ? 0.678 18.672 0.56 1 98.81 203 PRO A C 1
ATOM 1568 O O . PRO A 1 203 ? 1.566 19.516 0.584 1 98.81 203 PRO A O 1
ATOM 1571 N N . GLY A 1 204 ? 0.53 17.734 1.52 1 98.56 204 GLY A N 1
ATOM 1572 C CA . GLY A 1 204 ? 1.531 17.422 2.525 1 98.56 204 GLY A CA 1
ATOM 1573 C C . GLY A 1 204 ? 2.4 16.234 2.154 1 98.56 204 GLY A C 1
ATOM 1574 O O . GLY A 1 204 ? 1.892 15.148 1.887 1 98.56 204 GLY A O 1
ATOM 1575 N N . ILE A 1 205 ? 3.699 16.453 2.137 1 98.5 205 ILE A N 1
ATOM 1576 C CA . ILE A 1 205 ? 4.621 15.43 1.665 1 98.5 205 ILE A CA 1
ATOM 1577 C C . ILE A 1 205 ? 5.562 15.016 2.797 1 98.5 205 ILE A C 1
ATOM 1579 O O . ILE A 1 205 ? 6.164 15.867 3.453 1 98.5 205 ILE A O 1
ATOM 1583 N N . MET A 1 206 ? 5.676 13.781 3.053 1 96.69 206 MET A N 1
ATOM 1584 C CA . MET A 1 206 ? 6.57 13.211 4.055 1 96.69 206 MET A CA 1
ATOM 1585 C C . MET A 1 206 ? 7.508 12.188 3.432 1 96.69 206 MET A C 1
ATOM 1587 O O . MET A 1 206 ? 7.055 11.234 2.785 1 96.69 206 MET A O 1
ATOM 1591 N N . PRO A 1 207 ? 8.82 12.359 3.594 1 95.81 207 PRO A N 1
ATOM 1592 C CA . PRO A 1 207 ? 9.727 11.312 3.111 1 95.81 207 PRO A CA 1
ATOM 1593 C C . PRO A 1 207 ? 9.625 10.031 3.926 1 95.81 207 PRO A C 1
ATOM 1595 O O . PRO A 1 207 ? 9.32 10.07 5.121 1 95.81 207 PRO A O 1
ATOM 1598 N N . MET A 1 208 ? 9.828 8.906 3.266 1 93.62 208 MET A N 1
ATOM 1599 C CA . MET A 1 208 ? 10.008 7.648 3.986 1 93.62 208 MET A CA 1
ATOM 1600 C C . MET A 1 208 ? 11.344 7.617 4.707 1 93.62 208 MET A C 1
ATOM 1602 O O . MET A 1 208 ? 12.391 7.816 4.09 1 93.62 208 MET A O 1
ATOM 1606 N N . MET A 1 209 ? 11.375 7.398 5.988 1 90.56 209 MET A N 1
ATOM 1607 C CA . MET A 1 209 ? 12.617 7.477 6.754 1 90.56 209 MET A CA 1
ATOM 1608 C C . MET A 1 209 ? 13.102 6.086 7.145 1 90.56 209 MET A C 1
ATOM 1610 O O . MET A 1 209 ? 14.305 5.848 7.25 1 90.56 209 MET A O 1
ATOM 1614 N N . SER A 1 210 ? 12.219 5.199 7.453 1 92.75 210 SER A N 1
ATOM 1615 C CA . SER A 1 210 ? 12.523 3.818 7.809 1 92.75 210 SER A CA 1
ATOM 1616 C C . SER A 1 210 ? 11.336 2.902 7.523 1 92.75 210 SER A C 1
ATOM 1618 O O . SER A 1 210 ? 10.211 3.373 7.352 1 92.75 210 SER A O 1
ATOM 1620 N N . LYS A 1 211 ? 11.703 1.595 7.453 1 91.5 211 LYS A N 1
ATOM 1621 C CA . LYS A 1 211 ? 10.648 0.613 7.211 1 91.5 211 LYS A CA 1
ATOM 1622 C C . LYS A 1 211 ? 9.609 0.636 8.328 1 91.5 211 LYS A C 1
ATOM 1624 O O . LYS A 1 211 ? 8.406 0.627 8.062 1 91.5 211 LYS A O 1
ATOM 1629 N N . SER A 1 212 ? 10.078 0.705 9.508 1 92.44 212 SER A N 1
ATOM 1630 C CA . SER A 1 212 ? 9.188 0.72 10.656 1 92.44 212 SER A CA 1
ATOM 1631 C C . SER A 1 212 ? 8.289 1.952 10.648 1 92.44 212 SER A C 1
ATOM 1633 O O . SER A 1 212 ? 7.098 1.864 10.961 1 92.44 212 SER A O 1
ATOM 1635 N N . GLN A 1 213 ? 8.828 3.068 10.336 1 92 213 GLN A N 1
ATOM 1636 C CA . GLN A 1 213 ? 8.055 4.305 10.266 1 92 213 GLN A CA 1
ATOM 1637 C C . GLN A 1 213 ? 6.969 4.219 9.203 1 92 213 GLN A C 1
ATOM 1639 O O . GLN A 1 213 ? 5.828 4.625 9.43 1 92 213 GLN A O 1
ATOM 1644 N N . VAL A 1 214 ? 7.332 3.682 8.062 1 93.44 214 VAL A N 1
ATOM 1645 C CA . VAL A 1 214 ? 6.383 3.559 6.965 1 93.44 214 VAL A CA 1
ATOM 1646 C C . VAL A 1 214 ? 5.258 2.604 7.352 1 93.44 214 VAL A C 1
ATOM 1648 O O . VAL A 1 214 ? 4.082 2.906 7.152 1 93.44 214 VAL A O 1
ATOM 1651 N N . GLN A 1 215 ? 5.609 1.492 7.957 1 90.5 215 GLN A N 1
ATOM 1652 C CA . GLN A 1 215 ? 4.629 0.509 8.406 1 90.5 215 GLN A CA 1
ATOM 1653 C C . GLN A 1 215 ? 3.646 1.123 9.398 1 90.5 215 GLN A C 1
ATOM 1655 O O . GLN A 1 215 ? 2.434 0.948 9.273 1 90.5 215 GLN A O 1
ATOM 1660 N N . ARG A 1 216 ? 4.125 1.857 10.273 1 90.62 216 ARG A N 1
ATOM 1661 C CA . ARG A 1 216 ? 3.275 2.514 11.266 1 90.62 216 ARG A CA 1
ATOM 1662 C C . ARG A 1 216 ? 2.359 3.537 10.602 1 90.62 216 ARG A C 1
ATOM 1664 O O . ARG A 1 216 ? 1.156 3.568 10.867 1 90.62 216 ARG A O 1
ATOM 1671 N N . MET A 1 217 ? 2.887 4.305 9.773 1 91.5 217 MET A N 1
ATOM 1672 C CA . MET A 1 217 ? 2.152 5.414 9.172 1 91.5 217 MET A CA 1
ATOM 1673 C C . MET A 1 217 ? 1.005 4.902 8.305 1 91.5 217 MET A C 1
ATOM 1675 O O . MET A 1 217 ? -0.103 5.438 8.359 1 91.5 217 MET A O 1
ATOM 1679 N N . ILE A 1 218 ? 1.268 3.854 7.504 1 91.12 218 ILE A N 1
ATOM 1680 C CA . ILE A 1 218 ? 0.23 3.406 6.582 1 91.12 218 ILE A CA 1
ATOM 1681 C C . ILE A 1 218 ? -0.946 2.832 7.367 1 91.12 218 ILE A C 1
ATOM 1683 O O . ILE A 1 218 ? -2.105 3.02 6.988 1 91.12 218 ILE A O 1
ATOM 1687 N N . PHE A 1 219 ? -0.713 2.23 8.477 1 90.25 219 PHE A N 1
ATOM 1688 C CA . PHE A 1 219 ? -1.79 1.584 9.211 1 90.25 219 PHE A CA 1
ATOM 1689 C C . PHE A 1 219 ? -2.455 2.566 10.172 1 90.25 219 PHE A C 1
ATOM 1691 O O . PHE A 1 219 ? -3.58 2.338 10.617 1 90.25 219 PHE A O 1
ATOM 1698 N N . THR A 1 220 ? -1.81 3.693 10.406 1 89.25 220 THR A N 1
ATOM 1699 C CA . THR A 1 220 ? -2.41 4.719 11.25 1 89.25 220 THR A CA 1
ATOM 1700 C C . THR A 1 220 ? -3.166 5.742 10.406 1 89.25 220 THR A C 1
ATOM 1702 O O . THR A 1 220 ? -4.242 6.195 10.797 1 89.25 220 THR A O 1
ATOM 1705 N N . CYS A 1 221 ? -2.633 6.043 9.25 1 91.69 221 CYS A N 1
ATOM 1706 C CA . CYS A 1 221 ? -3.201 7.109 8.43 1 91.69 221 CYS A CA 1
ATOM 1707 C C . CYS A 1 221 ? -4.098 6.539 7.34 1 91.69 221 CYS A C 1
ATOM 1709 O O . CYS A 1 221 ? -4.918 7.262 6.766 1 91.69 221 CYS A O 1
ATOM 1711 N N . GLY A 1 222 ? -3.945 5.246 7.031 1 92.56 222 GLY A N 1
ATOM 1712 C CA . GLY A 1 222 ? -4.773 4.613 6.02 1 92.56 222 GLY A CA 1
ATOM 1713 C C . GLY A 1 222 ? -4.348 4.949 4.602 1 92.56 222 GLY A C 1
ATOM 1714 O O . GLY A 1 222 ? -5.176 4.965 3.688 1 92.56 222 GLY A O 1
ATOM 1715 N N . VAL A 1 223 ? -3.139 5.25 4.414 1 94.62 223 VAL A N 1
ATOM 1716 C CA . VAL A 1 223 ? -2.625 5.656 3.109 1 94.62 223 VAL A CA 1
ATOM 1717 C C . VAL A 1 223 ? -2.102 4.434 2.355 1 94.62 223 VAL A C 1
ATOM 1719 O O . VAL A 1 223 ? -1.465 3.559 2.947 1 94.62 223 VAL A O 1
ATOM 1722 N N . SER A 1 224 ? -2.377 4.418 1.072 1 96.5 224 SER A N 1
ATOM 1723 C CA . SER A 1 224 ? -1.923 3.305 0.245 1 96.5 224 SER A CA 1
ATOM 1724 C C . SER A 1 224 ? -0.4 3.244 0.189 1 96.5 224 SER A C 1
ATOM 1726 O O . SER A 1 224 ? 0.271 4.273 0.257 1 96.5 224 SER A O 1
ATOM 1728 N N . LEU A 1 225 ? 0.124 2.061 0.026 1 96.94 225 LEU A N 1
ATOM 1729 C CA . LEU A 1 225 ? 1.558 1.83 -0.119 1 96.94 225 LEU A CA 1
ATOM 1730 C C . LEU A 1 225 ? 1.882 1.276 -1.503 1 96.94 225 LEU A C 1
ATOM 1732 O O . LEU A 1 225 ? 1.639 0.1 -1.778 1 96.94 225 LEU A O 1
ATOM 1736 N N . PRO A 1 226 ? 2.436 2.088 -2.393 1 96.06 226 PRO A N 1
ATOM 1737 C CA . PRO A 1 226 ? 2.77 1.631 -3.744 1 96.06 226 PRO A CA 1
ATOM 1738 C C . PRO A 1 226 ? 3.893 0.596 -3.758 1 96.06 226 PRO A C 1
ATOM 1740 O O . PRO A 1 226 ? 4.801 0.655 -2.922 1 96.06 226 PRO A O 1
ATOM 1743 N N . SER A 1 227 ? 3.871 -0.24 -4.738 1 94.81 227 SER A N 1
ATOM 1744 C CA . SER A 1 227 ? 4.867 -1.292 -4.918 1 94.81 227 SER A CA 1
ATOM 1745 C C . SER A 1 227 ? 6.273 -0.711 -5.012 1 94.81 227 SER A C 1
ATOM 1747 O O . SER A 1 227 ? 7.23 -1.3 -4.504 1 94.81 227 SER A O 1
ATOM 1749 N N . ARG A 1 228 ? 6.367 0.415 -5.668 1 93.19 228 ARG A N 1
ATOM 1750 C CA . ARG A 1 228 ? 7.668 1.051 -5.832 1 93.19 228 ARG A CA 1
ATOM 1751 C C . ARG A 1 228 ? 8.305 1.351 -4.48 1 93.19 228 ARG A C 1
ATOM 1753 O O . ARG A 1 228 ? 9.508 1.168 -4.301 1 93.19 228 ARG A O 1
ATOM 1760 N N . ILE A 1 229 ? 7.555 1.795 -3.539 1 95.44 229 ILE A N 1
ATOM 1761 C CA . ILE A 1 229 ? 8.055 2.102 -2.205 1 95.44 229 ILE A CA 1
ATOM 1762 C C . ILE A 1 229 ? 8.477 0.812 -1.502 1 95.44 229 ILE A C 1
ATOM 1764 O O . ILE A 1 229 ? 9.523 0.76 -0.859 1 95.44 229 ILE A O 1
ATOM 1768 N N . ILE A 1 230 ? 7.695 -0.227 -1.618 1 94.62 230 ILE A N 1
ATOM 1769 C CA . ILE A 1 230 ? 8 -1.516 -1.005 1 94.62 230 ILE A CA 1
ATOM 1770 C C . ILE A 1 230 ? 9.344 -2.031 -1.522 1 94.62 230 ILE A C 1
ATOM 1772 O O . ILE A 1 230 ? 10.164 -2.523 -0.748 1 94.62 230 ILE A O 1
ATOM 1776 N N . ARG A 1 231 ? 9.555 -1.893 -2.797 1 93.44 231 ARG A N 1
ATOM 1777 C CA . ARG A 1 231 ? 10.805 -2.338 -3.398 1 93.44 231 ARG A CA 1
ATOM 1778 C C . ARG A 1 231 ? 11.984 -1.526 -2.871 1 93.44 231 ARG A C 1
ATOM 1780 O O . ARG A 1 231 ? 13.07 -2.072 -2.639 1 93.44 231 ARG A O 1
ATOM 1787 N N . ILE A 1 232 ? 11.766 -0.217 -2.676 1 94.5 232 ILE A N 1
ATOM 1788 C CA . ILE A 1 232 ? 12.805 0.629 -2.109 1 94.5 232 ILE A CA 1
ATOM 1789 C C . ILE A 1 232 ? 13.133 0.168 -0.689 1 94.5 232 ILE A C 1
ATOM 1791 O O . ILE A 1 232 ? 14.305 0.025 -0.329 1 94.5 232 ILE A O 1
ATOM 1795 N N . LEU A 1 233 ? 12.125 -0.092 0.082 1 94.75 233 LEU A N 1
ATOM 1796 C CA . LEU A 1 233 ? 12.305 -0.555 1.453 1 94.75 233 LEU A CA 1
ATOM 1797 C C . LEU A 1 233 ? 13.062 -1.882 1.483 1 94.75 233 LEU A C 1
ATOM 1799 O O . LEU A 1 233 ? 13.938 -2.086 2.33 1 94.75 233 LEU A O 1
ATOM 1803 N N . HIS A 1 234 ? 12.688 -2.715 0.57 1 92.75 234 HIS A N 1
ATOM 1804 C CA . HIS A 1 234 ? 13.328 -4.02 0.467 1 92.75 234 HIS A CA 1
ATOM 1805 C C . HIS A 1 234 ? 14.797 -3.877 0.083 1 92.75 234 HIS A C 1
ATOM 1807 O O . HIS A 1 234 ? 15.672 -4.484 0.711 1 92.75 234 HIS A O 1
ATOM 1813 N N . LYS A 1 235 ? 15.039 -3.068 -0.877 1 92.44 235 LYS A N 1
ATOM 1814 C CA . LYS A 1 235 ? 16.391 -2.869 -1.409 1 92.44 235 LYS A CA 1
ATOM 1815 C C . LYS A 1 235 ? 17.328 -2.354 -0.33 1 92.44 235 LYS A C 1
ATOM 1817 O O . LYS A 1 235 ? 18.484 -2.777 -0.256 1 92.44 235 LYS A O 1
ATOM 1822 N N . TYR A 1 236 ? 16.859 -1.459 0.524 1 94.19 236 TYR A N 1
ATOM 1823 C CA . TYR A 1 236 ? 17.734 -0.787 1.475 1 94.19 236 TYR A CA 1
ATOM 1824 C C . TYR A 1 236 ? 17.453 -1.239 2.9 1 94.19 236 TYR A C 1
ATOM 1826 O O . TYR A 1 236 ? 17.703 -0.502 3.855 1 94.19 236 TYR A O 1
ATOM 1834 N N . GLU A 1 237 ? 16.812 -2.381 3.082 1 87.94 237 GLU A N 1
ATOM 1835 C CA . GLU A 1 237 ? 16.359 -2.896 4.371 1 87.94 237 GLU A CA 1
ATOM 1836 C C . GLU A 1 237 ? 17.5 -2.908 5.387 1 87.94 237 GLU A C 1
ATOM 1838 O O . GLU A 1 237 ? 17.281 -2.703 6.582 1 87.94 237 GLU A O 1
ATOM 1843 N N . ASN A 1 238 ? 18.75 -3.074 4.996 1 92.12 238 ASN A N 1
ATOM 1844 C CA . ASN A 1 238 ? 19.891 -3.174 5.902 1 92.12 238 ASN A CA 1
ATOM 1845 C C . ASN A 1 238 ? 20.828 -1.976 5.766 1 92.12 238 ASN A C 1
ATOM 1847 O O . ASN A 1 238 ? 21.984 -2.037 6.176 1 92.12 238 ASN A O 1
ATOM 1851 N N . ASP A 1 239 ? 20.375 -0.912 5.164 1 96 239 ASP A N 1
ATOM 1852 C CA . ASP A 1 239 ? 21.156 0.306 4.953 1 96 239 ASP A CA 1
ATOM 1853 C C . ASP A 1 239 ? 20.328 1.549 5.254 1 96 239 ASP A C 1
ATOM 1855 O O . ASP A 1 239 ? 19.859 2.234 4.34 1 96 239 ASP A O 1
ATOM 1859 N N . PRO A 1 240 ? 20.234 1.845 6.531 1 94.75 240 PRO A N 1
ATOM 1860 C CA . PRO A 1 240 ? 19.359 2.939 6.953 1 94.75 240 PRO A CA 1
ATOM 1861 C C . PRO A 1 240 ? 19.703 4.266 6.281 1 94.75 240 PRO A C 1
ATOM 1863 O O . PRO A 1 240 ? 18.812 5.062 5.98 1 94.75 240 PRO A O 1
ATOM 1866 N N . GLN A 1 241 ? 20.969 4.527 6.082 1 95.38 241 GLN A N 1
ATOM 1867 C CA . GLN A 1 241 ? 21.375 5.785 5.465 1 95.38 241 GLN A CA 1
ATOM 1868 C C . GLN A 1 241 ? 20.891 5.875 4.02 1 95.38 241 GLN A C 1
ATOM 1870 O O . GLN A 1 241 ? 20.312 6.891 3.617 1 95.38 241 GLN A O 1
ATOM 1875 N N . SER A 1 242 ? 21.078 4.805 3.25 1 96.5 242 SER A N 1
ATOM 1876 C CA . SER A 1 242 ? 20.625 4.77 1.865 1 96.5 242 SER A CA 1
ATOM 1877 C C . SER A 1 242 ? 19.094 4.824 1.786 1 96.5 242 SER A C 1
ATOM 1879 O O . SER A 1 242 ? 18.531 5.426 0.866 1 96.5 242 SER A O 1
ATOM 1881 N N . LEU A 1 243 ? 18.469 4.191 2.734 1 96.31 243 LEU A N 1
ATOM 1882 C CA . LEU A 1 243 ? 17 4.23 2.768 1 96.31 243 LEU A CA 1
ATOM 1883 C C . LEU A 1 243 ? 16.5 5.652 2.986 1 96.31 243 LEU A C 1
ATOM 1885 O O . LEU A 1 243 ? 15.586 6.105 2.295 1 96.31 243 LEU A O 1
ATOM 1889 N N . GLU A 1 244 ? 17.109 6.312 3.912 1 94.81 244 GLU A N 1
ATOM 1890 C CA . GLU A 1 244 ? 16.734 7.699 4.164 1 94.81 244 GLU A CA 1
ATOM 1891 C C . GLU A 1 244 ? 16.922 8.562 2.918 1 94.81 244 GLU A C 1
ATOM 1893 O O . GLU A 1 244 ? 16.047 9.359 2.57 1 94.81 244 GLU A O 1
ATOM 1898 N N . GLN A 1 245 ? 18.047 8.375 2.256 1 95.81 245 GLN A N 1
ATOM 1899 C CA . GLN A 1 245 ? 18.328 9.141 1.041 1 95.81 245 GLN A CA 1
ATOM 1900 C C . GLN A 1 245 ? 17.312 8.82 -0.049 1 95.81 245 GLN A C 1
ATOM 1902 O O . GLN A 1 245 ? 16.812 9.727 -0.73 1 95.81 245 GLN A O 1
ATOM 1907 N N . ALA A 1 246 ? 16.984 7.562 -0.202 1 96.62 246 ALA A N 1
ATOM 1908 C CA . ALA A 1 246 ? 15.977 7.156 -1.185 1 96.62 246 ALA A CA 1
ATOM 1909 C C . ALA A 1 246 ? 14.617 7.754 -0.851 1 96.62 246 ALA A C 1
ATOM 1911 O O . ALA A 1 246 ? 13.875 8.156 -1.748 1 96.62 246 ALA A O 1
ATOM 1912 N N . GLY A 1 247 ? 14.305 7.758 0.435 1 96.94 247 GLY A N 1
ATOM 1913 C CA . GLY A 1 247 ? 13.055 8.367 0.875 1 96.94 247 GLY A CA 1
ATOM 1914 C C . GLY A 1 247 ? 12.977 9.852 0.569 1 96.94 247 GLY A C 1
ATOM 1915 O O . GLY A 1 247 ? 11.938 10.336 0.11 1 96.94 247 GLY A O 1
ATOM 1916 N N . ILE A 1 248 ? 14.023 10.531 0.785 1 96.69 248 ILE A N 1
ATOM 1917 C CA . ILE A 1 248 ? 14.094 11.953 0.481 1 96.69 248 ILE A CA 1
ATOM 1918 C C . ILE A 1 248 ? 13.969 12.164 -1.025 1 96.69 248 ILE A C 1
ATOM 1920 O O . ILE A 1 248 ? 13.219 13.039 -1.477 1 96.69 248 ILE A O 1
ATOM 1924 N N . GLU A 1 249 ? 14.68 11.344 -1.775 1 96.69 249 GLU A N 1
ATOM 1925 C CA . GLU A 1 249 ? 14.602 11.438 -3.23 1 96.69 249 GLU A CA 1
ATOM 1926 C C . GLU A 1 249 ? 13.172 11.211 -3.721 1 96.69 249 GLU A C 1
ATOM 1928 O O . GLU A 1 249 ? 12.695 11.922 -4.609 1 96.69 249 GLU A O 1
ATOM 1933 N N . TYR A 1 250 ? 12.531 10.242 -3.201 1 97.38 250 TYR A N 1
ATOM 1934 C CA . TYR A 1 250 ? 11.148 9.969 -3.562 1 97.38 250 TYR A CA 1
ATOM 1935 C C . TYR A 1 250 ? 10.258 11.172 -3.275 1 97.38 250 TYR A C 1
ATOM 1937 O O . TYR A 1 250 ? 9.445 11.562 -4.117 1 97.38 250 TYR A O 1
ATOM 1945 N N . ALA A 1 251 ? 10.406 11.773 -2.125 1 97.69 251 ALA A N 1
ATOM 1946 C CA . ALA A 1 251 ? 9.648 12.961 -1.751 1 97.69 251 ALA A CA 1
ATOM 1947 C C . ALA A 1 251 ? 9.93 14.117 -2.711 1 97.69 251 ALA A C 1
ATOM 1949 O O . ALA A 1 251 ? 9.008 14.836 -3.115 1 97.69 251 ALA A O 1
ATOM 1950 N N . CYS A 1 252 ? 11.164 14.273 -3.088 1 97.06 252 CYS A N 1
ATOM 1951 C CA . CYS A 1 252 ? 11.539 15.328 -4.023 1 97.06 252 CYS A CA 1
ATOM 1952 C C . CYS A 1 252 ? 10.875 15.117 -5.379 1 97.06 252 CYS A C 1
ATOM 1954 O O . CYS A 1 252 ? 10.453 16.078 -6.027 1 97.06 252 CYS A O 1
ATOM 1956 N N . GLU A 1 253 ? 10.836 13.859 -5.762 1 97.25 253 GLU A N 1
ATOM 1957 C CA . GLU A 1 253 ? 10.141 13.547 -7.008 1 97.25 253 GLU A CA 1
ATOM 1958 C C . GLU A 1 253 ? 8.664 13.93 -6.93 1 97.25 253 GLU A C 1
ATOM 1960 O O . GLU A 1 253 ? 8.117 14.508 -7.871 1 97.25 253 GLU A O 1
ATOM 1965 N N . GLN A 1 254 ? 8.047 13.609 -5.863 1 98.25 254 GLN A N 1
ATOM 1966 C CA . GLN A 1 254 ? 6.652 14 -5.68 1 98.25 254 GLN A CA 1
ATOM 1967 C C . GLN A 1 254 ? 6.488 15.516 -5.77 1 98.25 254 GLN A C 1
ATOM 1969 O O . GLN A 1 254 ? 5.617 16.016 -6.484 1 98.25 254 GLN A O 1
ATOM 1974 N N . VAL A 1 255 ? 7.328 16.203 -5.055 1 98 255 VAL A N 1
ATOM 1975 C CA . VAL A 1 255 ? 7.254 17.672 -4.969 1 98 255 VAL A CA 1
ATOM 1976 C C . VAL A 1 255 ? 7.438 18.281 -6.359 1 98 255 VAL A C 1
ATOM 1978 O O . VAL A 1 255 ? 6.68 19.172 -6.754 1 98 255 VAL A O 1
ATOM 1981 N N . THR A 1 256 ? 8.414 17.766 -7.086 1 97.06 256 THR A N 1
ATOM 1982 C CA . THR A 1 256 ? 8.68 18.266 -8.43 1 97.06 256 THR A CA 1
ATOM 1983 C C . THR A 1 256 ? 7.453 18.094 -9.328 1 97.06 256 THR A C 1
ATOM 1985 O O . THR A 1 256 ? 7.043 19.047 -10.008 1 97.06 256 THR A O 1
ATOM 1988 N N . ASP A 1 257 ? 6.887 16.953 -9.289 1 97.81 257 ASP A N 1
ATOM 1989 C CA . ASP A 1 257 ? 5.699 16.672 -10.086 1 97.81 257 ASP A CA 1
ATOM 1990 C C . ASP A 1 257 ? 4.531 17.562 -9.68 1 97.81 257 ASP A C 1
ATOM 1992 O O . ASP A 1 257 ? 3.822 18.094 -10.539 1 97.81 257 ASP A O 1
ATOM 1996 N N . LEU A 1 258 ? 4.32 17.734 -8.406 1 98.31 258 LEU A N 1
ATOM 1997 C CA . LEU A 1 258 ? 3.229 18.547 -7.875 1 98.31 258 LEU A CA 1
ATOM 1998 C C . LEU A 1 258 ? 3.371 20 -8.312 1 98.31 258 LEU A C 1
ATOM 2000 O O . LEU A 1 258 ? 2.395 20.625 -8.727 1 98.31 258 LEU A O 1
ATOM 2004 N N . ILE A 1 259 ? 4.543 20.547 -8.234 1 96.88 259 ILE A N 1
ATOM 2005 C CA . ILE A 1 259 ? 4.797 21.922 -8.625 1 96.88 259 ILE A CA 1
ATOM 2006 C C . ILE A 1 259 ? 4.539 22.094 -10.125 1 96.88 259 ILE A C 1
ATOM 2008 O O . ILE A 1 259 ? 3.92 23.062 -10.555 1 96.88 259 ILE A O 1
ATOM 2012 N N . LYS A 1 260 ? 4.984 21.094 -10.898 1 95.81 260 LYS A N 1
ATOM 2013 C CA . LYS A 1 260 ? 4.77 21.125 -12.344 1 95.81 260 LYS A CA 1
ATOM 2014 C C . LYS A 1 260 ? 3.281 21.109 -12.68 1 95.81 260 LYS A C 1
ATOM 2016 O O . LYS A 1 260 ? 2.881 21.531 -13.773 1 95.81 260 LYS A O 1
ATOM 2021 N N . ASN A 1 261 ? 2.506 20.656 -11.75 1 96.81 261 ASN A N 1
ATOM 2022 C CA . ASN A 1 261 ? 1.066 20.594 -11.984 1 96.81 261 ASN A CA 1
ATOM 2023 C C . ASN A 1 261 ? 0.332 21.719 -11.266 1 96.81 261 ASN A C 1
ATOM 2025 O O . ASN A 1 261 ? -0.868 21.625 -11.008 1 96.81 261 ASN A O 1
ATOM 2029 N N . ASP A 1 262 ? 1.039 22.734 -10.797 1 95.75 262 ASP A N 1
ATOM 2030 C CA . ASP A 1 262 ? 0.543 24.047 -10.398 1 95.75 262 ASP A CA 1
ATOM 2031 C C . ASP A 1 262 ? -0.286 23.953 -9.117 1 95.75 262 ASP A C 1
ATOM 2033 O O . ASP A 1 262 ? -1.364 24.547 -9.023 1 95.75 262 ASP A O 1
ATOM 2037 N N . VAL A 1 263 ? 0.181 23.188 -8.164 1 97.25 263 VAL A N 1
ATOM 2038 C CA . VAL A 1 263 ? -0.488 23.094 -6.871 1 97.25 263 VAL A CA 1
ATOM 2039 C C . VAL A 1 263 ? -0.362 24.438 -6.137 1 97.25 263 VAL A C 1
ATOM 2041 O O . VAL A 1 263 ? 0.534 25.219 -6.43 1 97.25 263 VAL A O 1
ATOM 2044 N N . ASP A 1 264 ? -1.252 24.688 -5.164 1 97.06 264 ASP A N 1
ATOM 2045 C CA . ASP A 1 264 ? -1.312 25.938 -4.422 1 97.06 264 ASP A CA 1
ATOM 2046 C C . ASP A 1 264 ? -0.074 26.125 -3.545 1 97.06 264 ASP A C 1
ATOM 2048 O O . ASP A 1 264 ? 0.351 27.25 -3.285 1 97.06 264 ASP A O 1
ATOM 2052 N N . GLY A 1 265 ? 0.478 25.125 -3.137 1 97.62 265 GLY A N 1
ATOM 2053 C CA . GLY A 1 265 ? 1.626 25.109 -2.244 1 97.62 265 GLY A CA 1
ATOM 2054 C C . GLY A 1 265 ? 2.17 23.719 -1.987 1 97.62 265 GLY A C 1
ATOM 2055 O O . GLY A 1 265 ? 1.641 22.734 -2.506 1 97.62 265 GLY A O 1
ATOM 2056 N N . ILE A 1 266 ? 3.236 23.641 -1.278 1 98.31 266 ILE A N 1
ATOM 2057 C CA . ILE A 1 266 ? 3.846 22.406 -0.793 1 98.31 266 ILE A CA 1
ATOM 2058 C C . ILE A 1 266 ? 4.121 22.516 0.705 1 98.31 266 ILE A C 1
ATOM 2060 O O . ILE A 1 266 ? 4.727 23.5 1.159 1 98.31 266 ILE A O 1
ATOM 2064 N N . HIS A 1 267 ? 3.572 21.656 1.435 1 98.81 267 HIS A N 1
ATOM 2065 C CA . HIS A 1 267 ? 3.871 21.531 2.857 1 98.81 267 HIS A CA 1
ATOM 2066 C C . HIS A 1 267 ? 4.723 20.312 3.146 1 98.81 267 HIS A C 1
ATOM 2068 O O . HIS A 1 267 ? 4.281 19.172 2.924 1 98.81 267 HIS A O 1
ATOM 2074 N N . ILE A 1 268 ? 5.93 20.453 3.664 1 98.5 268 ILE A N 1
ATOM 2075 C CA . ILE A 1 268 ? 6.84 19.328 3.883 1 98.5 268 ILE A CA 1
ATOM 2076 C C . ILE A 1 268 ? 6.836 18.953 5.359 1 98.5 268 ILE A C 1
ATOM 2078 O O . ILE A 1 268 ? 7.133 19.781 6.227 1 98.5 268 ILE A O 1
ATOM 2082 N N . TYR A 1 269 ? 6.496 17.766 5.637 1 97.69 269 TYR A N 1
ATOM 2083 C CA . TYR A 1 269 ? 6.695 17.188 6.961 1 97.69 269 TYR A CA 1
ATOM 2084 C C . TYR A 1 269 ? 8.148 16.797 7.176 1 97.69 269 TYR A C 1
ATOM 2086 O O . TYR A 1 269 ? 8.562 15.688 6.82 1 97.69 269 TYR A O 1
ATOM 2094 N N . THR A 1 270 ? 8.867 17.594 7.875 1 96.31 270 THR A N 1
ATOM 2095 C CA . THR A 1 270 ? 10.32 17.469 7.922 1 96.31 270 THR A CA 1
ATOM 2096 C C . THR A 1 270 ? 10.742 16.438 8.961 1 96.31 270 THR A C 1
ATOM 2098 O O . THR A 1 270 ? 11.891 15.969 8.961 1 96.31 270 THR A O 1
ATOM 2101 N N . MET A 1 271 ? 9.875 16.156 9.883 1 91.31 271 MET A N 1
ATOM 2102 C CA . MET A 1 271 ? 10.188 15.281 11.016 1 91.31 271 MET A CA 1
ATOM 2103 C C . MET A 1 271 ? 11.328 15.859 11.844 1 91.31 271 MET A C 1
ATOM 2105 O O . MET A 1 271 ? 12.156 15.109 12.367 1 91.31 271 MET A O 1
ATOM 2109 N N . ASN A 1 272 ? 11.406 17.156 11.938 1 93.81 272 ASN A N 1
ATOM 2110 C CA . ASN A 1 272 ? 12.445 17.906 12.641 1 93.81 272 ASN A CA 1
ATOM 2111 C C . ASN A 1 272 ? 13.828 17.625 12.062 1 93.81 272 ASN A C 1
ATOM 2113 O O . ASN A 1 272 ? 14.828 17.672 12.781 1 93.81 272 ASN A O 1
ATOM 2117 N N . LYS A 1 273 ? 13.859 17.266 10.797 1 94.25 273 LYS A N 1
ATOM 2118 C CA . LYS A 1 273 ? 15.102 17.062 10.055 1 94.25 273 LYS A CA 1
ATOM 2119 C C . LYS A 1 273 ? 15.234 18.078 8.922 1 94.25 273 LYS A C 1
ATOM 2121 O O . LYS A 1 273 ? 14.727 17.859 7.82 1 94.25 273 LYS A O 1
ATOM 2126 N N . PRO A 1 274 ? 16.016 19.094 9.18 1 96.5 274 PRO A N 1
ATOM 2127 C CA . PRO A 1 274 ? 16.109 20.156 8.188 1 96.5 274 PRO A CA 1
ATOM 2128 C C . PRO A 1 274 ? 16.641 19.672 6.844 1 96.5 274 PRO A C 1
ATOM 2130 O O . PRO A 1 274 ? 16.344 20.266 5.801 1 96.5 274 PRO A O 1
ATOM 2133 N N . GLN A 1 275 ? 17.422 18.594 6.84 1 94.94 275 GLN A N 1
ATOM 2134 C CA . GLN A 1 275 ? 18 18.094 5.598 1 94.94 275 GLN A CA 1
ATOM 2135 C C . GLN A 1 275 ? 16.922 17.625 4.629 1 94.94 275 GLN A C 1
ATOM 2137 O O . GLN A 1 275 ? 17.109 17.672 3.414 1 94.94 275 GLN A O 1
ATOM 2142 N N . VAL A 1 276 ? 15.805 17.188 5.129 1 95.44 276 VAL A N 1
ATOM 2143 C CA . VAL A 1 276 ? 14.672 16.797 4.301 1 95.44 276 VAL A CA 1
ATOM 2144 C C . VAL A 1 276 ? 14.156 18.016 3.525 1 95.44 276 VAL A C 1
ATOM 2146 O O . VAL A 1 276 ? 13.992 17.953 2.303 1 95.44 276 VAL A O 1
ATOM 2149 N N . ALA A 1 277 ? 13.953 19.109 4.242 1 96.75 277 ALA A N 1
ATOM 2150 C CA . ALA A 1 277 ? 13.477 20.344 3.639 1 96.75 277 ALA A CA 1
ATOM 2151 C C . ALA A 1 277 ? 14.5 20.891 2.645 1 96.75 277 ALA A C 1
ATOM 2153 O O . ALA A 1 277 ? 14.133 21.328 1.547 1 96.75 277 ALA A O 1
ATOM 2154 N N . ALA A 1 278 ? 15.711 20.812 3.02 1 97.25 278 ALA A N 1
ATOM 2155 C CA . ALA A 1 278 ? 16.781 21.344 2.174 1 97.25 278 ALA A CA 1
ATOM 2156 C C . ALA A 1 278 ? 16.859 20.578 0.855 1 97.25 278 ALA A C 1
ATOM 2158 O O . ALA A 1 278 ? 17.031 21.172 -0.208 1 97.25 278 ALA A O 1
ATOM 2159 N N . ALA A 1 279 ? 16.766 19.312 0.906 1 95.5 279 ALA A N 1
ATOM 2160 C CA . ALA A 1 279 ? 16.828 18.469 -0.29 1 95.5 279 ALA A CA 1
ATOM 2161 C C . ALA A 1 279 ? 15.68 18.781 -1.247 1 95.5 279 ALA A C 1
ATOM 2163 O O . ALA A 1 279 ? 15.898 18.953 -2.449 1 95.5 279 ALA A O 1
ATOM 2164 N N . CYS A 1 280 ? 14.492 18.859 -0.726 1 93.38 280 CYS A N 1
ATOM 2165 C CA . CYS A 1 280 ? 13.328 19.156 -1.558 1 93.38 280 CYS A CA 1
ATOM 2166 C C . CYS A 1 280 ? 13.43 20.547 -2.16 1 93.38 280 CYS A C 1
ATOM 2168 O O . CYS A 1 280 ? 13.141 20.75 -3.344 1 93.38 280 CYS A O 1
ATOM 2170 N N . LYS A 1 281 ? 13.844 21.5 -1.35 1 93.94 281 LYS A N 1
ATOM 2171 C CA . LYS A 1 281 ? 13.992 22.859 -1.826 1 93.94 281 LYS A CA 1
ATOM 2172 C C . LYS A 1 281 ? 15.016 22.953 -2.953 1 93.94 281 LYS A C 1
ATOM 2174 O O . LYS A 1 281 ? 14.789 23.625 -3.955 1 93.94 281 LYS A O 1
ATOM 2179 N N . SER A 1 282 ? 16.094 22.281 -2.766 1 93.19 282 SER A N 1
ATOM 2180 C CA . SER A 1 282 ? 17.156 22.297 -3.768 1 93.19 282 SER A CA 1
ATOM 2181 C C . SER A 1 282 ? 16.656 21.781 -5.113 1 93.19 282 SER A C 1
ATOM 2183 O O . SER A 1 282 ? 17.078 22.266 -6.164 1 93.19 282 SER A O 1
ATOM 2185 N N . ARG A 1 283 ? 15.766 20.875 -5.078 1 89.12 283 ARG A N 1
ATOM 2186 C CA . ARG A 1 283 ? 15.25 20.266 -6.305 1 89.12 283 ARG A CA 1
ATOM 2187 C C . ARG A 1 283 ? 14.289 21.203 -7.02 1 89.12 283 ARG A C 1
ATOM 2189 O O . ARG A 1 283 ? 14.117 21.125 -8.234 1 89.12 283 ARG A O 1
ATOM 2196 N N . ILE A 1 284 ? 13.719 22.062 -6.285 1 85.69 284 ILE A N 1
ATOM 2197 C CA . ILE A 1 284 ? 12.641 22.828 -6.91 1 85.69 284 ILE A CA 1
ATOM 2198 C C . ILE A 1 284 ? 13.023 24.297 -6.996 1 85.69 284 ILE A C 1
ATOM 2200 O O . ILE A 1 284 ? 12.25 25.109 -7.496 1 85.69 284 ILE A O 1
ATOM 2204 N N . ASP A 1 285 ? 14.156 24.594 -6.531 1 83.31 285 ASP A N 1
ATOM 2205 C CA . ASP A 1 285 ? 14.578 26 -6.488 1 83.31 285 ASP A CA 1
ATOM 2206 C C . ASP A 1 285 ? 14.445 26.656 -7.863 1 83.31 285 ASP A C 1
ATOM 2208 O O . ASP A 1 285 ? 14.008 27.797 -7.973 1 83.31 285 ASP A O 1
ATOM 2212 N N . PHE A 1 286 ? 14.742 25.891 -8.812 1 79.19 286 PHE A N 1
ATOM 2213 C CA . PHE A 1 286 ? 14.68 26.438 -10.156 1 79.19 286 PHE A CA 1
ATOM 2214 C C . PHE A 1 286 ? 13.234 26.562 -10.633 1 79.19 286 PHE A C 1
ATOM 2216 O O . PHE A 1 286 ? 12.938 27.328 -11.547 1 79.19 286 PHE A O 1
ATOM 2223 N N . LEU A 1 287 ? 12.312 25.797 -9.984 1 77.81 287 LEU A N 1
ATOM 2224 C CA . LEU A 1 287 ? 10.914 25.812 -10.375 1 77.81 287 LEU A CA 1
ATOM 2225 C C . LEU A 1 287 ? 10.156 26.906 -9.641 1 77.81 287 LEU A C 1
ATOM 2227 O O . LEU A 1 287 ? 9.07 27.312 -10.062 1 77.81 287 LEU A O 1
ATOM 2231 N N . LEU A 1 288 ? 10.68 27.359 -8.477 1 72 288 LEU A N 1
ATOM 2232 C CA . LEU A 1 288 ? 10.023 28.359 -7.633 1 72 288 LEU A CA 1
ATOM 2233 C C . LEU A 1 288 ? 10.336 29.766 -8.117 1 72 288 LEU A C 1
ATOM 2235 O O . LEU A 1 288 ? 9.703 30.734 -7.68 1 72 288 LEU A O 1
ATOM 2239 N N . LYS A 1 289 ? 11.43 29.922 -9.031 1 62.72 289 LYS A N 1
ATOM 2240 C CA . LYS A 1 289 ? 11.766 31.203 -9.648 1 62.72 289 LYS A CA 1
ATOM 2241 C C . LYS A 1 289 ? 10.922 31.453 -10.891 1 62.72 289 LYS A C 1
ATOM 2243 O O . LYS A 1 289 ? 10.695 30.531 -11.688 1 62.72 289 LYS A O 1
ATOM 2248 N N . MET B 1 1 ? -4.406 -35.031 -18.422 1 92.06 1 MET B N 1
ATOM 2249 C CA . MET B 1 1 ? -4.621 -34 -19.422 1 92.06 1 MET B CA 1
ATOM 2250 C C . MET B 1 1 ? -3.705 -32.781 -19.156 1 92.06 1 MET B C 1
ATOM 2252 O O . MET B 1 1 ? -3.457 -32.438 -18.016 1 92.06 1 MET B O 1
ATOM 2256 N N . TYR B 1 2 ? -3.168 -32.312 -20.266 1 97.88 2 TYR B N 1
ATOM 2257 C CA . TYR B 1 2 ? -2.346 -31.125 -20.141 1 97.88 2 TYR B CA 1
ATOM 2258 C C . TYR B 1 2 ? -3.205 -29.891 -19.859 1 97.88 2 TYR B C 1
ATOM 2260 O O . TYR B 1 2 ? -4.199 -29.656 -20.547 1 97.88 2 TYR B O 1
ATOM 2268 N N . ILE B 1 3 ? -2.816 -29.109 -18.891 1 98.56 3 ILE B N 1
ATOM 2269 C CA . ILE B 1 3 ? -3.576 -27.938 -18.469 1 98.56 3 ILE B CA 1
ATOM 2270 C C . ILE B 1 3 ? -3.674 -26.938 -19.625 1 98.56 3 ILE B C 1
ATOM 2272 O O . ILE B 1 3 ? -4.695 -26.266 -19.797 1 98.56 3 ILE B O 1
ATOM 2276 N N . LYS B 1 4 ? -2.701 -26.859 -20.516 1 98.19 4 LYS B N 1
ATOM 2277 C CA . LYS B 1 4 ? -2.746 -25.953 -21.656 1 98.19 4 LYS B CA 1
ATOM 2278 C C . LYS B 1 4 ? -3.982 -26.219 -22.516 1 98.19 4 LYS B C 1
ATOM 2280 O O . LYS B 1 4 ? -4.531 -25.297 -23.109 1 98.19 4 LYS B O 1
ATOM 2285 N N . LYS B 1 5 ? -4.422 -27.422 -22.578 1 98.06 5 LYS B N 1
ATOM 2286 C CA . LYS B 1 5 ? -5.609 -27.766 -23.344 1 98.06 5 LYS B CA 1
ATOM 2287 C C . LYS B 1 5 ? -6.871 -27.219 -22.688 1 98.06 5 LYS B C 1
ATOM 2289 O O . LYS B 1 5 ? -7.828 -26.859 -23.375 1 98.06 5 LYS B O 1
ATOM 2294 N N . LEU B 1 6 ? -6.906 -27.219 -21.359 1 98 6 LEU B N 1
ATOM 2295 C CA . LEU B 1 6 ? -8.031 -26.625 -20.641 1 98 6 LEU B CA 1
ATOM 2296 C C . LEU B 1 6 ? -8.242 -25.172 -21.047 1 98 6 LEU B C 1
ATOM 2298 O O . LEU B 1 6 ? -9.375 -24.75 -21.281 1 98 6 LEU B O 1
ATOM 2302 N N . TYR B 1 7 ? -7.141 -24.391 -21.188 1 97.81 7 TYR B N 1
ATOM 2303 C CA . TYR B 1 7 ? -7.223 -22.969 -21.484 1 97.81 7 TYR B CA 1
ATOM 2304 C C . TYR B 1 7 ? -7.676 -22.75 -22.922 1 97.81 7 TYR B C 1
ATOM 2306 O O . TYR B 1 7 ? -8.07 -21.641 -23.297 1 97.81 7 TYR B O 1
ATOM 2314 N N . GLN B 1 8 ? -7.695 -23.812 -23.75 1 96.44 8 GLN B N 1
ATOM 2315 C CA . GLN B 1 8 ? -8.141 -23.734 -25.141 1 96.44 8 GLN B CA 1
ATOM 2316 C C . GLN B 1 8 ? -9.641 -23.984 -25.25 1 96.44 8 GLN B C 1
ATOM 2318 O O . GLN B 1 8 ? -10.297 -23.484 -26.172 1 96.44 8 GLN B O 1
ATOM 2323 N N . ILE B 1 9 ? -10.227 -24.672 -24.312 1 95.5 9 ILE B N 1
ATOM 2324 C CA . ILE B 1 9 ? -11.586 -25.141 -24.547 1 95.5 9 ILE B CA 1
ATOM 2325 C C . ILE B 1 9 ? -12.523 -24.531 -23.5 1 95.5 9 ILE B C 1
ATOM 2327 O O . ILE B 1 9 ? -13.75 -24.656 -23.609 1 95.5 9 ILE B O 1
ATOM 2331 N N . LYS B 1 10 ? -11.961 -23.938 -22.453 1 94.25 10 LYS B N 1
ATOM 2332 C CA . LYS B 1 10 ? -12.773 -23.406 -21.359 1 94.25 10 LYS B CA 1
ATOM 2333 C C . LYS B 1 10 ? -12.289 -22.016 -20.938 1 94.25 10 LYS B C 1
ATOM 2335 O O . LYS B 1 10 ? -11.086 -21.766 -20.891 1 94.25 10 LYS B O 1
ATOM 2340 N N . ARG B 1 11 ? -13.328 -21.156 -20.656 1 93.69 11 ARG B N 1
ATOM 2341 C CA . ARG B 1 11 ? -13.07 -19.812 -20.156 1 93.69 11 ARG B CA 1
ATOM 2342 C C . ARG B 1 11 ? -14.211 -19.344 -19.266 1 93.69 11 ARG B C 1
ATOM 2344 O O . ARG B 1 11 ? -15.344 -19.203 -19.719 1 93.69 11 ARG B O 1
ATOM 2351 N N . PRO B 1 12 ? -13.93 -19.109 -17.969 1 95.81 12 PRO B N 1
ATOM 2352 C CA . PRO B 1 12 ? -12.617 -19.203 -17.312 1 95.81 12 PRO B CA 1
ATOM 2353 C C . PRO B 1 12 ? -12.312 -20.594 -16.797 1 95.81 12 PRO B C 1
ATOM 2355 O O . PRO B 1 12 ? -13.227 -21.344 -16.422 1 95.81 12 PRO B O 1
ATOM 2358 N N . VAL B 1 13 ? -11.062 -20.953 -16.781 1 97.44 13 VAL B N 1
ATOM 2359 C CA . VAL B 1 13 ? -10.586 -22.141 -16.078 1 97.44 13 VAL B CA 1
ATOM 2360 C C . VAL B 1 13 ? -10.484 -21.828 -14.586 1 97.44 13 VAL B C 1
ATOM 2362 O O . VAL B 1 13 ? -9.93 -20.797 -14.188 1 97.44 13 VAL B O 1
ATOM 2365 N N . LEU B 1 14 ? -11.039 -22.625 -13.68 1 97.69 14 LEU B N 1
ATOM 2366 C CA . LEU B 1 14 ? -11.023 -22.406 -12.242 1 97.69 14 LEU B CA 1
ATOM 2367 C C . LEU B 1 14 ? -10.062 -23.391 -11.562 1 97.69 14 LEU B C 1
ATOM 2369 O O . LEU B 1 14 ? -10.172 -24.609 -11.758 1 97.69 14 LEU B O 1
ATOM 2373 N N . SER B 1 15 ? -9.188 -22.859 -10.805 1 98.56 15 SER B N 1
ATOM 2374 C CA . SER B 1 15 ? -8.227 -23.734 -10.141 1 98.56 15 SER B CA 1
ATOM 2375 C C . SER B 1 15 ? -7.918 -23.25 -8.727 1 98.56 15 SER B C 1
ATOM 2377 O O . SER B 1 15 ? -8.164 -22.078 -8.398 1 98.56 15 SER B O 1
ATOM 2379 N N . PHE B 1 16 ? -7.395 -24.141 -7.867 1 98.62 16 PHE B N 1
ATOM 2380 C CA . PHE B 1 16 ? -7.066 -23.875 -6.469 1 98.62 16 PHE B CA 1
ATOM 2381 C C . PHE B 1 16 ? -5.633 -24.297 -6.164 1 98.62 16 PHE B C 1
ATOM 2383 O O . PHE B 1 16 ? -5.074 -25.156 -6.852 1 98.62 16 PHE B O 1
ATOM 2390 N N . GLU B 1 17 ? -5.102 -23.688 -5.152 1 98.44 17 GLU B N 1
ATOM 2391 C CA . GLU B 1 17 ? -3.777 -24.078 -4.684 1 98.44 17 GLU B CA 1
ATOM 2392 C C . GLU B 1 17 ? -3.842 -24.672 -3.277 1 98.44 17 GLU B C 1
ATOM 2394 O O . GLU B 1 17 ? -4.551 -24.156 -2.412 1 98.44 17 GLU B O 1
ATOM 2399 N N . THR B 1 18 ? -3.082 -25.688 -3.084 1 96.12 18 THR B N 1
ATOM 2400 C CA . THR B 1 18 ? -2.838 -26.266 -1.761 1 96.12 18 THR B CA 1
ATOM 2401 C C . THR B 1 18 ? -1.342 -26.391 -1.499 1 96.12 18 THR B C 1
ATOM 2403 O O . THR B 1 18 ? -0.523 -26.078 -2.365 1 96.12 18 THR B O 1
ATOM 2406 N N . PHE B 1 19 ? -1.016 -26.703 -0.252 1 93.88 19 PHE B N 1
ATOM 2407 C CA . PHE B 1 19 ? 0.383 -26.938 0.087 1 93.88 19 PHE B CA 1
ATOM 2408 C C . PHE B 1 19 ? 0.51 -28.062 1.108 1 93.88 19 PHE B C 1
ATOM 2410 O O . PHE B 1 19 ? -0.439 -28.359 1.837 1 93.88 19 PHE B O 1
ATOM 2417 N N . PRO B 1 20 ? 1.674 -28.688 1.05 1 90.81 20 PRO B N 1
ATOM 2418 C CA . PRO B 1 20 ? 1.887 -29.766 2.014 1 90.81 20 PRO B CA 1
ATOM 2419 C C . PRO B 1 20 ? 1.81 -29.281 3.463 1 90.81 20 PRO B C 1
ATOM 2421 O O . PRO B 1 20 ? 2.301 -28.203 3.787 1 90.81 20 PRO B O 1
ATOM 2424 N N . PRO B 1 21 ? 1.126 -30.094 4.238 1 85.31 21 PRO B N 1
ATOM 2425 C CA . PRO B 1 21 ? 1.1 -29.734 5.66 1 85.31 21 PRO B CA 1
ATOM 2426 C C . PRO B 1 21 ? 2.482 -29.797 6.309 1 85.31 21 PRO B C 1
ATOM 2428 O O . PRO B 1 21 ? 3.395 -30.422 5.77 1 85.31 21 PRO B O 1
ATOM 2431 N N . LYS B 1 22 ? 2.527 -29.078 7.355 1 73.94 22 LYS B N 1
ATOM 2432 C CA . LYS B 1 22 ? 3.783 -29.078 8.102 1 73.94 22 LYS B CA 1
ATOM 2433 C C . LYS B 1 22 ? 4.133 -30.484 8.594 1 73.94 22 LYS B C 1
ATOM 2435 O O . LYS B 1 22 ? 3.248 -31.328 8.773 1 73.94 22 LYS B O 1
ATOM 2440 N N . GLN B 1 23 ? 5.402 -30.766 8.602 1 62.69 23 GLN B N 1
ATOM 2441 C CA . GLN B 1 23 ? 5.969 -32.062 8.922 1 62.69 23 GLN B CA 1
ATOM 2442 C C . GLN B 1 23 ? 5.18 -32.75 10.031 1 62.69 23 GLN B C 1
ATOM 2444 O O . GLN B 1 23 ? 4.922 -33.969 9.969 1 62.69 23 GLN B O 1
ATOM 2449 N N . GLN B 1 24 ? 4.766 -32.062 10.945 1 60.62 24 GLN B N 1
ATOM 2450 C CA . GLN B 1 24 ? 4.156 -32.688 12.117 1 60.62 24 GLN B CA 1
ATOM 2451 C C . GLN B 1 24 ? 2.666 -32.938 11.891 1 60.62 24 GLN B C 1
ATOM 2453 O O . GLN B 1 24 ? 2.039 -33.688 12.633 1 60.62 24 GLN B O 1
ATOM 2458 N N . SER B 1 25 ? 2.299 -32.375 10.875 1 66.12 25 SER B N 1
ATOM 2459 C CA . SER B 1 25 ? 0.869 -32.531 10.641 1 66.12 25 SER B CA 1
ATOM 2460 C C . SER B 1 25 ? 0.6 -33.719 9.719 1 66.12 25 SER B C 1
ATOM 2462 O O . SER B 1 25 ? 1.367 -34 8.789 1 66.12 25 SER B O 1
ATOM 2464 N N . ALA B 1 26 ? -0.26 -34.438 10.188 1 60 26 ALA B N 1
ATOM 2465 C CA . ALA B 1 26 ? -0.657 -35.656 9.508 1 60 26 ALA B CA 1
ATOM 2466 C C . ALA B 1 26 ? -1.223 -35.375 8.125 1 60 26 ALA B C 1
ATOM 2468 O O . ALA B 1 26 ? -1.969 -34.406 7.941 1 60 26 ALA B O 1
ATOM 2469 N N . LEU B 1 27 ? -0.727 -36.031 7.109 1 67.44 27 LEU B N 1
ATOM 2470 C CA . LEU B 1 27 ? -1.26 -36.062 5.75 1 67.44 27 LEU B CA 1
ATOM 2471 C C . LEU B 1 27 ? -2.783 -36.094 5.766 1 67.44 27 LEU B C 1
ATOM 2473 O O . LEU B 1 27 ? -3.428 -35.625 4.824 1 67.44 27 LEU B O 1
ATOM 2477 N N . GLU B 1 28 ? -3.307 -36.562 6.809 1 73 28 GLU B N 1
ATOM 2478 C CA . GLU B 1 28 ? -4.758 -36.656 6.938 1 73 28 GLU B CA 1
ATOM 2479 C C . GLU B 1 28 ? -5.406 -35.281 6.82 1 73 28 GLU B C 1
ATOM 2481 O O . GLU B 1 28 ? -6.484 -35.156 6.238 1 73 28 GLU B O 1
ATOM 2486 N N . THR B 1 29 ? -4.727 -34.375 7.266 1 84.75 29 THR B N 1
ATOM 2487 C CA . THR B 1 29 ? -5.27 -33.031 7.211 1 84.75 29 THR B CA 1
ATOM 2488 C C . THR B 1 29 ? -5.348 -32.531 5.766 1 84.75 29 THR B C 1
ATOM 2490 O O . THR B 1 29 ? -6.34 -31.922 5.371 1 84.75 29 THR B O 1
ATOM 2493 N N . ILE B 1 30 ? -4.473 -33.031 4.961 1 91.38 30 ILE B N 1
ATOM 2494 C CA . ILE B 1 30 ? -4.465 -32.594 3.574 1 91.38 30 ILE B CA 1
ATOM 2495 C C . ILE B 1 30 ? -5.535 -33.344 2.783 1 91.38 30 ILE B C 1
ATOM 2497 O O . ILE B 1 30 ? -6.152 -32.781 1.875 1 91.38 30 ILE B O 1
ATOM 2501 N N . THR B 1 31 ? -5.773 -34.594 3.184 1 93.69 31 THR B N 1
ATOM 2502 C CA . THR B 1 31 ? -6.789 -35.375 2.506 1 93.69 31 THR B CA 1
ATOM 2503 C C . THR B 1 31 ? -8.172 -34.75 2.66 1 93.69 31 THR B C 1
ATOM 2505 O O . THR B 1 31 ? -8.922 -34.656 1.69 1 93.69 31 THR B O 1
ATOM 2508 N N . ASP B 1 32 ? -8.422 -34.312 3.828 1 95.31 32 ASP B N 1
ATOM 2509 C CA . ASP B 1 32 ? -9.695 -33.656 4.078 1 95.31 32 ASP B CA 1
ATOM 2510 C C . ASP B 1 32 ? -9.805 -32.375 3.26 1 95.31 32 ASP B C 1
ATOM 2512 O O . ASP B 1 32 ? -10.844 -32.094 2.646 1 95.31 32 ASP B O 1
ATOM 2516 N N . THR B 1 33 ? -8.805 -31.625 3.254 1 96.44 33 THR B N 1
ATOM 2517 C CA . THR B 1 33 ? -8.758 -30.391 2.482 1 96.44 33 THR B CA 1
ATOM 2518 C C . THR B 1 33 ? -8.992 -30.672 1.001 1 96.44 33 THR B C 1
ATOM 2520 O O . THR B 1 33 ? -9.82 -30.016 0.367 1 96.44 33 THR B O 1
ATOM 2523 N N . LEU B 1 34 ? -8.344 -31.672 0.494 1 97.44 34 LEU B N 1
ATOM 2524 C CA . LEU B 1 34 ? -8.469 -32.031 -0.917 1 97.44 34 LEU B CA 1
ATOM 2525 C C . LEU B 1 34 ? -9.891 -32.5 -1.239 1 97.44 34 LEU B C 1
ATOM 2527 O O . LEU B 1 34 ? -10.422 -32.156 -2.305 1 97.44 34 LEU B O 1
ATOM 2531 N N . GLY B 1 35 ? -10.414 -33.219 -0.287 1 97.69 35 GLY B N 1
ATOM 2532 C CA . GLY B 1 35 ? -11.797 -33.656 -0.473 1 97.69 35 GLY B CA 1
ATOM 2533 C C . GLY B 1 35 ? -12.758 -32.469 -0.647 1 97.69 35 GLY B C 1
ATOM 2534 O O . GLY B 1 35 ? -13.57 -32.469 -1.569 1 97.69 35 GLY B O 1
ATOM 2535 N N . GLN B 1 36 ? -12.625 -31.531 0.146 1 97.75 36 GLN B N 1
ATOM 2536 C CA . GLN B 1 36 ? -13.5 -30.359 0.114 1 97.75 36 GLN B CA 1
ATOM 2537 C C . GLN B 1 36 ? -13.234 -29.516 -1.129 1 97.75 36 GLN B C 1
ATOM 2539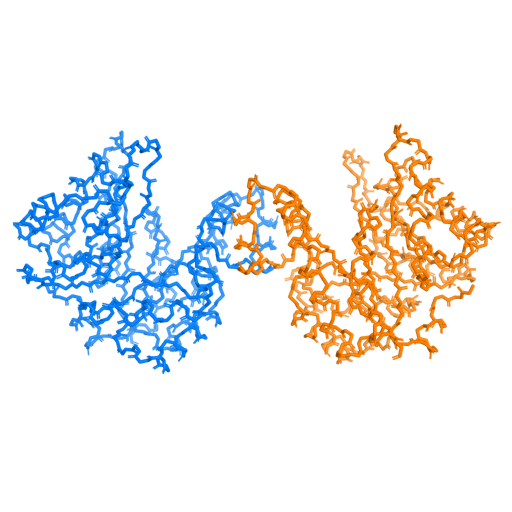 O O . GLN B 1 36 ? -14.172 -29.016 -1.75 1 97.75 36 GLN B O 1
ATOM 2544 N N . LEU B 1 37 ? -12.031 -29.359 -1.514 1 98.19 37 LEU B N 1
ATOM 2545 C CA . LEU B 1 37 ? -11.688 -28.578 -2.697 1 98.19 37 LEU B CA 1
ATOM 2546 C C . LEU B 1 37 ? -12.203 -29.266 -3.963 1 98.19 37 LEU B C 1
ATOM 2548 O O . LEU B 1 37 ? -12.742 -28.594 -4.855 1 98.19 37 LEU B O 1
ATOM 2552 N N . THR B 1 38 ? -11.992 -30.594 -4.031 1 98 38 THR B N 1
ATOM 2553 C CA . THR B 1 38 ? -12.414 -31.344 -5.211 1 98 38 THR B CA 1
ATOM 2554 C C . THR B 1 38 ? -13.93 -31.297 -5.371 1 98 38 THR B C 1
ATOM 2556 O O . THR B 1 38 ? -14.438 -31.266 -6.492 1 98 38 THR B O 1
ATOM 2559 N N . ALA B 1 39 ? -14.594 -31.234 -4.227 1 97.19 39 ALA B N 1
ATOM 2560 C CA . ALA B 1 39 ? -16.047 -31.188 -4.246 1 97.19 39 ALA B CA 1
ATOM 2561 C C . ALA B 1 39 ? -16.547 -29.922 -4.918 1 97.19 39 ALA B C 1
ATOM 2563 O O . ALA B 1 39 ? -17.703 -29.844 -5.336 1 97.19 39 ALA B O 1
ATOM 2564 N N . LEU B 1 40 ? -15.742 -28.938 -5.09 1 97.06 40 LEU B N 1
ATOM 2565 C CA . LEU B 1 40 ? -16.109 -27.672 -5.734 1 97.06 40 LEU B CA 1
ATOM 2566 C C . LEU B 1 40 ? -15.867 -27.75 -7.238 1 97.06 40 LEU B C 1
ATOM 2568 O O . LEU B 1 40 ? -16.109 -26.781 -7.957 1 97.06 40 LEU B O 1
ATOM 2572 N N . HIS B 1 41 ? -15.336 -28.828 -7.754 1 96.06 41 HIS B N 1
ATOM 2573 C CA . HIS B 1 41 ? -15.156 -29.172 -9.164 1 96.06 41 HIS B CA 1
ATOM 2574 C C . HIS B 1 41 ? -14.219 -28.188 -9.852 1 96.06 41 HIS B C 1
ATOM 2576 O O . HIS B 1 41 ? -14.547 -27.625 -10.898 1 96.06 41 HIS B O 1
ATOM 2582 N N . PRO B 1 42 ? -13.047 -27.953 -9.305 1 97.69 42 PRO B N 1
ATOM 2583 C CA . PRO B 1 42 ? -12.047 -27.172 -10.031 1 97.69 42 PRO B CA 1
ATOM 2584 C C . PRO B 1 42 ? -11.547 -27.875 -11.289 1 97.69 42 PRO B C 1
ATOM 2586 O O . PRO B 1 42 ? -11.695 -29.094 -11.422 1 97.69 42 PRO B O 1
ATOM 2589 N N . ASP B 1 43 ? -11 -27.094 -12.188 1 98.06 43 ASP B N 1
ATOM 2590 C CA . ASP B 1 43 ? -10.414 -27.672 -13.391 1 98.06 43 ASP B CA 1
ATOM 2591 C C . ASP B 1 43 ? -9.055 -28.297 -13.094 1 98.06 43 ASP B C 1
ATOM 2593 O O . ASP B 1 43 ? -8.648 -29.266 -13.75 1 98.06 43 ASP B O 1
ATOM 2597 N N . PHE B 1 44 ? -8.359 -27.766 -12.109 1 98.69 44 PHE B N 1
ATOM 2598 C CA . PHE B 1 44 ? -7.141 -28.375 -11.602 1 98.69 44 PHE B CA 1
ATOM 2599 C C . PHE B 1 44 ? -6.793 -27.844 -10.219 1 98.69 44 PHE B C 1
ATOM 2601 O O . PHE B 1 44 ? -7.379 -26.859 -9.766 1 98.69 44 PHE B O 1
ATOM 2608 N N . ILE B 1 45 ? -5.867 -28.531 -9.469 1 98.75 45 ILE B N 1
ATOM 2609 C CA . ILE B 1 45 ? -5.379 -28.125 -8.148 1 98.75 45 ILE B CA 1
ATOM 2610 C C . ILE B 1 45 ? -3.852 -28.125 -8.141 1 98.75 45 ILE B C 1
ATOM 2612 O O . ILE B 1 45 ? -3.225 -29.109 -8.562 1 98.75 45 ILE B O 1
ATOM 2616 N N . SER B 1 46 ? -3.328 -27.031 -7.762 1 98.69 46 SER B N 1
ATOM 2617 C CA . SER B 1 46 ? -1.873 -26.953 -7.66 1 98.69 46 SER B CA 1
ATOM 2618 C C . SER B 1 46 ? -1.402 -27.297 -6.25 1 98.69 46 SER B C 1
ATOM 2620 O O . SER B 1 46 ? -2.15 -27.141 -5.285 1 98.69 46 SER B O 1
ATOM 2622 N N . VAL B 1 47 ? -0.181 -27.797 -6.195 1 97.06 47 VAL B N 1
ATOM 2623 C CA . VAL B 1 47 ? 0.461 -28.078 -4.918 1 97.06 47 VAL B CA 1
ATOM 2624 C C . VAL B 1 47 ? 1.843 -27.438 -4.875 1 97.06 47 VAL B C 1
ATOM 2626 O O . VAL B 1 47 ? 2.656 -27.625 -5.781 1 97.06 47 VAL B O 1
ATOM 2629 N N . THR B 1 48 ? 2.068 -26.609 -3.824 1 95 48 THR B N 1
ATOM 2630 C CA . THR B 1 48 ? 3.328 -25.875 -3.736 1 95 48 THR B CA 1
ATOM 2631 C C . THR B 1 48 ? 4.48 -26.828 -3.424 1 95 48 THR B C 1
ATOM 2633 O O . THR B 1 48 ? 4.258 -27.984 -3.072 1 9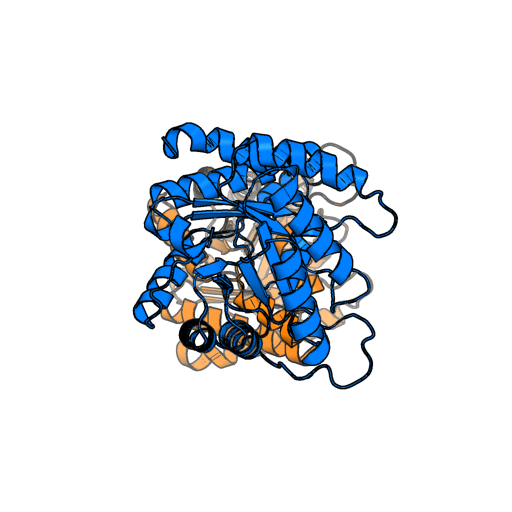5 48 THR B O 1
ATOM 2636 N N . TYR B 1 49 ? 5.672 -26.266 -3.656 1 83.81 49 TYR B N 1
ATOM 2637 C CA . TYR B 1 49 ? 6.918 -26.984 -3.432 1 83.81 49 TYR B CA 1
ATOM 2638 C C . TYR B 1 49 ? 7.543 -26.594 -2.098 1 83.81 49 TYR B C 1
ATOM 2640 O O . TYR B 1 49 ? 7.59 -25.406 -1.753 1 83.81 49 TYR B O 1
ATOM 2648 N N . GLY B 1 50 ? 7.562 -27.438 -1.123 1 68.81 50 GLY B N 1
ATOM 2649 C CA . GLY B 1 50 ? 8.203 -27.047 0.123 1 68.81 50 GLY B CA 1
ATOM 2650 C C . GLY B 1 50 ? 9.461 -26.234 -0.085 1 68.81 50 GLY B C 1
ATOM 2651 O O . GLY B 1 50 ? 10.094 -26.312 -1.14 1 68.81 50 GLY B O 1
ATOM 2652 N N . ALA B 1 51 ? 9.695 -25.156 0.756 1 55.28 51 ALA B N 1
ATOM 2653 C CA . ALA B 1 51 ? 10.836 -24.25 0.703 1 55.28 51 ALA B CA 1
ATOM 2654 C C . ALA B 1 51 ? 12.133 -25.016 0.469 1 55.28 51 ALA B C 1
ATOM 2656 O O . ALA B 1 51 ? 12.422 -25.984 1.17 1 55.28 51 ALA B O 1
ATOM 2657 N N . GLY B 1 52 ? 13.07 -24.5 -0.521 1 52.03 52 GLY B N 1
ATOM 2658 C CA . GLY B 1 52 ? 14.445 -24.875 -0.795 1 52.03 52 GLY B CA 1
ATOM 2659 C C . GLY B 1 52 ? 14.594 -26.359 -1.114 1 52.03 52 GLY B C 1
ATOM 2660 O O . GLY B 1 52 ? 15.625 -26.969 -0.801 1 52.03 52 GLY B O 1
ATOM 2661 N N . GLY B 1 53 ? 13.531 -26.922 -1.709 1 50.53 53 GLY B N 1
ATOM 2662 C CA . GLY B 1 53 ? 13.719 -28.328 -2.025 1 50.53 53 GLY B CA 1
ATOM 2663 C C . GLY B 1 53 ? 13.953 -29.188 -0.797 1 50.53 53 GLY B C 1
ATOM 2664 O O . GLY B 1 53 ? 14.414 -30.312 -0.909 1 50.53 53 GLY B O 1
ATOM 2665 N N . SER B 1 54 ? 13.891 -28.547 0.322 1 51.12 54 SER B N 1
ATOM 2666 C CA . SER B 1 54 ? 14.148 -29.359 1.509 1 51.12 54 SER B CA 1
ATOM 2667 C C . SER B 1 54 ? 13.242 -30.578 1.547 1 51.12 54 SER B C 1
ATOM 2669 O O . SER B 1 54 ? 12.438 -30.797 0.638 1 51.12 54 SER B O 1
ATOM 2671 N N . GLY B 1 55 ? 13.258 -31.391 2.488 1 53.28 55 GLY B N 1
ATOM 2672 C CA . GLY B 1 55 ? 12.672 -32.688 2.777 1 53.28 55 GLY B CA 1
ATOM 2673 C C . GLY B 1 55 ? 11.227 -32.812 2.342 1 53.28 55 GLY B C 1
ATOM 2674 O O . GLY B 1 55 ? 10.633 -33.906 2.416 1 53.28 55 GLY B O 1
ATOM 2675 N N . ASN B 1 56 ? 10.719 -31.688 1.65 1 57.94 56 ASN B N 1
ATOM 2676 C CA . ASN B 1 56 ? 9.297 -31.797 1.367 1 57.94 56 ASN B CA 1
ATOM 2677 C C . ASN B 1 56 ? 9.031 -32.062 -0.115 1 57.94 56 ASN B C 1
ATOM 2679 O O . ASN B 1 56 ? 7.883 -32.062 -0.558 1 57.94 56 ASN B O 1
ATOM 2683 N N . SER B 1 57 ? 10.055 -32.156 -0.993 1 63.62 57 SER B N 1
ATOM 2684 C CA . SER B 1 57 ? 9.859 -32.5 -2.396 1 63.62 57 SER B CA 1
ATOM 2685 C C . SER B 1 57 ? 9.07 -33.781 -2.539 1 63.62 57 SER B C 1
ATOM 2687 O O . SER B 1 57 ? 8.172 -33.875 -3.373 1 63.62 57 SER B O 1
ATOM 2689 N N . GLY B 1 58 ? 9.375 -34.625 -1.676 1 76.75 58 GLY B N 1
ATOM 2690 C CA . GLY B 1 58 ? 8.656 -35.875 -1.687 1 76.75 58 GLY B CA 1
ATOM 2691 C C . GLY B 1 58 ? 7.176 -35.719 -1.378 1 76.75 58 GLY B C 1
ATOM 2692 O O . GLY B 1 58 ? 6.336 -36.406 -1.978 1 76.75 58 GLY B O 1
ATOM 2693 N N . LYS B 1 59 ? 6.895 -34.688 -0.618 1 87.44 59 LYS B N 1
ATOM 2694 C CA . LYS B 1 59 ? 5.5 -34.469 -0.232 1 87.44 59 LYS B CA 1
ATOM 2695 C C . LYS B 1 59 ? 4.699 -33.875 -1.379 1 87.44 59 LYS B C 1
ATOM 2697 O O . LYS B 1 59 ? 3.521 -34.188 -1.559 1 87.44 59 LYS B O 1
ATOM 2702 N N . THR B 1 60 ? 5.348 -33.031 -2.186 1 92.31 60 THR B N 1
ATOM 2703 C CA . THR B 1 60 ? 4.676 -32.406 -3.328 1 92.31 60 THR B CA 1
ATOM 2704 C C . THR B 1 60 ? 4.219 -33.469 -4.316 1 92.31 60 THR B C 1
ATOM 2706 O O . THR B 1 60 ? 3.062 -33.469 -4.75 1 92.31 60 THR B O 1
ATOM 2709 N N . THR B 1 61 ? 5.129 -34.438 -4.598 1 93.94 61 THR B N 1
ATOM 2710 C CA . THR B 1 61 ? 4.793 -35.531 -5.535 1 93.94 61 THR B CA 1
ATOM 2711 C C . THR B 1 61 ? 3.686 -36.406 -4.969 1 93.94 61 THR B C 1
ATOM 2713 O O . THR B 1 61 ? 2.764 -36.781 -5.691 1 93.94 61 THR B O 1
ATOM 2716 N N . GLU B 1 62 ? 3.77 -36.656 -3.732 1 93.06 62 GLU B N 1
ATOM 2717 C CA . GLU B 1 62 ? 2.766 -37.469 -3.074 1 93.06 62 GLU B CA 1
ATOM 2718 C C . GLU B 1 62 ? 1.384 -36.844 -3.143 1 93.06 62 GLU B C 1
ATOM 2720 O O . GLU B 1 62 ? 0.401 -37.5 -3.48 1 93.06 62 GLU B O 1
ATOM 2725 N N . ILE B 1 63 ? 1.307 -35.594 -2.865 1 95.25 63 ILE B N 1
ATOM 2726 C CA . ILE B 1 63 ? 0.036 -34.875 -2.85 1 95.25 63 ILE B CA 1
ATOM 2727 C C . ILE B 1 63 ? -0.489 -34.75 -4.277 1 95.25 63 ILE B C 1
ATOM 2729 O O . ILE B 1 63 ? -1.682 -34.906 -4.527 1 95.25 63 ILE B O 1
ATOM 2733 N N . ALA B 1 64 ? 0.385 -34.438 -5.207 1 97.19 64 ALA B N 1
ATOM 2734 C CA . ALA B 1 64 ? -0.018 -34.375 -6.609 1 97.19 64 ALA B CA 1
ATOM 2735 C C . ALA B 1 64 ? -0.589 -35.688 -7.09 1 97.19 64 ALA B C 1
ATOM 2737 O O . ALA B 1 64 ? -1.588 -35.719 -7.812 1 97.19 64 ALA B O 1
ATOM 2738 N N . SER B 1 65 ? 0.081 -36.75 -6.645 1 96.75 65 SER B N 1
ATOM 2739 C CA . SER B 1 65 ? -0.398 -38.094 -6.98 1 96.75 65 SER B CA 1
ATOM 2740 C C . SER B 1 65 ? -1.794 -38.312 -6.414 1 96.75 65 SER B C 1
ATOM 2742 O O . SER B 1 65 ? -2.668 -38.844 -7.109 1 96.75 65 SER B O 1
ATOM 2744 N N . MET B 1 66 ? -2 -37.938 -5.195 1 96.38 66 MET B N 1
ATOM 2745 C CA . MET B 1 66 ? -3.307 -38.094 -4.559 1 96.38 66 MET B CA 1
ATOM 2746 C C . MET B 1 66 ? -4.379 -37.312 -5.324 1 96.38 66 MET B C 1
ATOM 2748 O O . MET B 1 66 ? -5.457 -37.844 -5.59 1 96.38 66 MET B O 1
ATOM 2752 N N . ILE B 1 67 ? -4.086 -36.094 -5.719 1 97.94 67 ILE B N 1
ATOM 2753 C CA . ILE B 1 67 ? -5.008 -35.25 -6.469 1 97.94 67 ILE B CA 1
ATOM 2754 C C . ILE B 1 67 ? -5.414 -35.938 -7.762 1 97.94 67 ILE B C 1
ATOM 2756 O O . ILE B 1 67 ? -6.598 -36 -8.102 1 97.94 67 ILE B O 1
ATOM 2760 N N . LYS B 1 68 ? -4.453 -36.562 -8.438 1 98.19 68 LYS B N 1
ATOM 2761 C CA . LYS B 1 68 ? -4.664 -37.188 -9.734 1 98.19 68 LYS B CA 1
ATOM 2762 C C . LYS B 1 68 ? -5.363 -38.531 -9.586 1 98.19 68 LYS B C 1
ATOM 2764 O O . LYS B 1 68 ? -6.426 -38.75 -10.172 1 98.19 68 LYS B O 1
ATOM 2769 N N . ASN B 1 69 ? -4.832 -39.344 -8.75 1 97.81 69 ASN B N 1
ATOM 2770 C CA . ASN B 1 69 ? -5.168 -40.781 -8.781 1 97.81 69 ASN B CA 1
ATOM 2771 C C . ASN B 1 69 ? -6.277 -41.125 -7.793 1 97.81 69 ASN B C 1
ATOM 2773 O O . ASN B 1 69 ? -7.012 -42.094 -7.984 1 97.81 69 ASN B O 1
ATOM 2777 N N . GLU B 1 70 ? -6.355 -40.344 -6.73 1 97.25 70 GLU B N 1
ATOM 2778 C CA . GLU B 1 70 ? -7.379 -40.625 -5.73 1 97.25 70 GLU B CA 1
ATOM 2779 C C . GLU B 1 70 ? -8.578 -39.719 -5.895 1 97.25 70 GLU B C 1
ATOM 2781 O O . GLU B 1 70 ? -9.727 -40.156 -5.75 1 97.25 70 GLU B O 1
ATOM 2786 N N . PHE B 1 71 ? -8.367 -38.469 -6.258 1 97.81 71 PHE B N 1
ATOM 2787 C CA . PHE B 1 71 ? -9.453 -37.5 -6.309 1 97.81 71 PHE B CA 1
ATOM 2788 C C . PHE B 1 71 ? -9.883 -37.25 -7.746 1 97.81 71 PHE B C 1
ATOM 2790 O O . PHE B 1 71 ? -10.93 -36.656 -7.992 1 97.81 71 PHE B O 1
ATOM 2797 N N . GLY B 1 72 ? -9.086 -37.625 -8.727 1 97.62 72 GLY B N 1
ATOM 2798 C CA . GLY B 1 72 ? -9.484 -37.562 -10.125 1 97.62 72 GLY B CA 1
ATOM 2799 C C . GLY B 1 72 ? -9.445 -36.156 -10.711 1 97.62 72 GL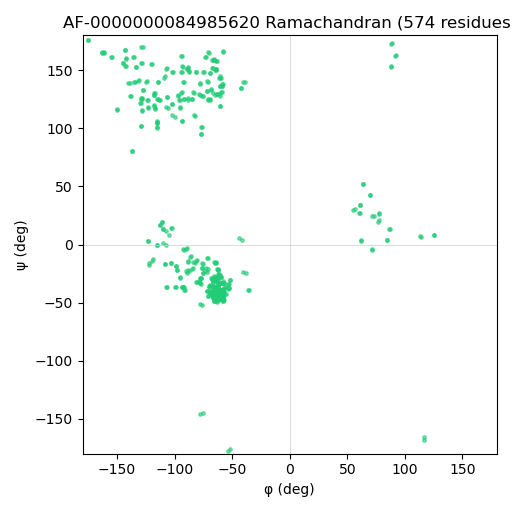Y B C 1
ATOM 2800 O O . GLY B 1 72 ? -10.188 -35.844 -11.641 1 97.62 72 GLY B O 1
ATOM 2801 N N . VAL B 1 73 ? -8.75 -35.25 -10.125 1 98.19 73 VAL B N 1
ATOM 2802 C CA . VAL B 1 73 ? -8.578 -33.906 -10.609 1 98.19 73 VAL B CA 1
ATOM 2803 C C . VAL B 1 73 ? -7.156 -33.719 -11.133 1 98.19 73 VAL B C 1
ATOM 2805 O O . VAL B 1 73 ? -6.215 -34.312 -10.633 1 98.19 73 VAL B O 1
ATOM 2808 N N . GLU B 1 74 ? -6.977 -32.938 -12.18 1 98.56 74 GLU B N 1
ATOM 2809 C CA . GLU B 1 74 ? -5.645 -32.719 -12.727 1 98.56 74 GLU B CA 1
ATOM 2810 C C . GLU B 1 74 ? -4.773 -31.938 -11.742 1 98.56 74 GLU B C 1
ATOM 2812 O O . GLU B 1 74 ? -5.199 -30.922 -11.195 1 98.56 74 GLU B O 1
ATOM 2817 N N . PRO B 1 75 ? -3.566 -32.375 -11.438 1 98.62 75 PRO B N 1
ATOM 2818 C CA . PRO B 1 75 ? -2.654 -31.656 -10.547 1 98.62 75 PRO B CA 1
ATOM 2819 C C . PRO B 1 75 ? -1.685 -30.75 -11.305 1 98.62 75 PRO B C 1
ATOM 2821 O O . PRO B 1 75 ? -1.381 -31 -12.469 1 98.62 75 PRO B O 1
ATOM 2824 N N . LEU B 1 76 ? -1.3 -29.688 -10.727 1 98.81 76 LEU B N 1
ATOM 2825 C CA . LEU B 1 76 ? -0.164 -28.859 -11.094 1 98.81 76 LEU B CA 1
ATOM 2826 C C . LEU B 1 76 ? 0.892 -28.859 -9.992 1 98.81 76 LEU B C 1
ATOM 2828 O O . LEU B 1 76 ? 0.7 -28.25 -8.938 1 98.81 76 LEU B O 1
ATOM 2832 N N . ALA B 1 77 ? 1.989 -29.547 -10.227 1 98.06 77 ALA B N 1
ATOM 2833 C CA . ALA B 1 77 ? 3.02 -29.688 -9.195 1 98.06 77 ALA B CA 1
ATOM 2834 C C . ALA B 1 77 ? 4.07 -28.594 -9.32 1 98.06 77 ALA B C 1
ATOM 2836 O O . ALA B 1 77 ? 4.68 -28.422 -10.383 1 98.06 77 ALA B O 1
ATOM 2837 N N . HIS B 1 78 ? 4.305 -27.859 -8.234 1 97.81 78 HIS B N 1
ATOM 2838 C CA . HIS B 1 78 ? 5.375 -26.859 -8.234 1 97.81 78 HIS B CA 1
ATOM 2839 C C . HIS B 1 78 ? 6.746 -27.531 -8.219 1 97.81 78 HIS B C 1
ATOM 2841 O O . HIS B 1 78 ? 6.93 -28.562 -7.559 1 97.81 78 HIS B O 1
ATOM 2847 N N . LEU B 1 79 ? 7.621 -27.047 -8.898 1 95.5 79 LEU B N 1
ATOM 2848 C CA . LEU B 1 79 ? 9.016 -27.484 -8.938 1 95.5 79 LEU B CA 1
ATOM 2849 C C . LEU B 1 79 ? 9.953 -26.281 -8.977 1 95.5 79 LEU B C 1
ATOM 2851 O O . LEU B 1 79 ? 9.797 -25.391 -9.812 1 95.5 79 LEU B O 1
ATOM 2855 N N . THR B 1 80 ? 10.938 -26.219 -8.086 1 92.75 80 THR B N 1
ATOM 2856 C CA . THR B 1 80 ? 11.781 -25.047 -7.969 1 92.75 80 THR B CA 1
ATOM 2857 C C . THR B 1 80 ? 13.172 -25.312 -8.539 1 92.75 80 THR B C 1
ATOM 2859 O O . THR B 1 80 ? 13.688 -26.422 -8.438 1 92.75 80 THR B O 1
ATOM 2862 N N . ALA B 1 81 ? 13.82 -24.297 -9.016 1 88.06 81 ALA B N 1
ATOM 2863 C CA . ALA B 1 81 ? 15.125 -24.359 -9.672 1 88.06 81 ALA B CA 1
ATOM 2864 C C . ALA B 1 81 ? 16.25 -24.141 -8.672 1 88.06 81 ALA B C 1
ATOM 2866 O O . ALA B 1 81 ? 17.281 -24.828 -8.727 1 88.06 81 ALA B O 1
ATOM 2867 N N . ILE B 1 82 ? 15.938 -23.281 -7.762 1 84.31 82 ILE B N 1
ATOM 2868 C CA . ILE B 1 82 ? 17 -22.797 -6.902 1 84.31 82 ILE B CA 1
ATOM 2869 C C . ILE B 1 82 ? 17.578 -23.953 -6.086 1 84.31 82 ILE B C 1
ATOM 2871 O O . ILE B 1 82 ? 16.844 -24.797 -5.594 1 84.31 82 ILE B O 1
ATOM 2875 N N . THR B 1 83 ? 18.875 -24.062 -6.109 1 81.31 83 THR B N 1
ATOM 2876 C CA . THR B 1 83 ? 19.688 -25.016 -5.352 1 81.31 83 THR B CA 1
ATOM 2877 C C . THR B 1 83 ? 19.531 -26.422 -5.895 1 81.31 83 THR B C 1
ATOM 2879 O O . THR B 1 83 ? 20.156 -27.359 -5.398 1 81.31 83 THR B O 1
ATOM 2882 N N . ALA B 1 84 ? 18.656 -26.625 -6.875 1 85.44 84 ALA B N 1
ATOM 2883 C CA . ALA B 1 84 ? 18.375 -27.969 -7.383 1 85.44 84 ALA B CA 1
ATOM 2884 C C . ALA B 1 84 ? 19.484 -28.438 -8.32 1 85.44 84 ALA B C 1
ATOM 2886 O O . ALA B 1 84 ? 20 -27.641 -9.117 1 85.44 84 ALA B O 1
ATOM 2887 N N . LYS B 1 85 ? 19.844 -29.656 -8.164 1 88.81 85 LYS B N 1
ATOM 2888 C CA . LYS B 1 85 ? 20.75 -30.297 -9.109 1 88.81 85 LYS B CA 1
ATOM 2889 C C . LYS B 1 85 ? 19.969 -30.938 -10.258 1 88.81 85 LYS B C 1
ATOM 2891 O O . LYS B 1 85 ? 18.844 -31.375 -10.078 1 88.81 85 LYS B O 1
ATOM 2896 N N . ARG B 1 86 ? 20.656 -31.031 -11.43 1 93.38 86 ARG B N 1
ATOM 2897 C CA . ARG B 1 86 ? 20.031 -31.578 -12.625 1 93.38 86 ARG B CA 1
ATOM 2898 C C . ARG B 1 86 ? 19.516 -33 -12.375 1 93.38 86 ARG B C 1
ATOM 2900 O O . ARG B 1 86 ? 18.406 -33.344 -12.773 1 93.38 86 ARG B O 1
ATOM 2907 N N . GLU B 1 87 ? 20.344 -33.719 -11.648 1 93.38 87 GLU B N 1
ATOM 2908 C CA . GLU B 1 87 ? 19.969 -35.094 -11.336 1 93.38 87 GLU B CA 1
ATOM 2909 C C . GLU B 1 87 ? 18.703 -35.156 -10.5 1 93.38 87 GLU B C 1
ATOM 2911 O O . GLU B 1 87 ? 17.812 -35.969 -10.75 1 93.38 87 GLU B O 1
ATOM 2916 N N . THR B 1 88 ? 18.594 -34.281 -9.57 1 90.69 88 THR B N 1
ATOM 2917 C CA . THR B 1 88 ? 17.438 -34.25 -8.695 1 90.69 88 THR B CA 1
ATOM 2918 C C . THR B 1 88 ? 16.188 -33.875 -9.484 1 90.69 88 THR B C 1
ATOM 2920 O O . THR B 1 88 ? 15.109 -34.438 -9.273 1 90.69 88 THR B O 1
ATOM 2923 N N . ILE B 1 89 ? 16.359 -32.938 -10.406 1 93.81 89 ILE B N 1
ATOM 2924 C CA . ILE B 1 89 ? 15.258 -32.5 -11.25 1 93.81 89 ILE B CA 1
ATOM 2925 C C . ILE B 1 89 ? 14.773 -33.688 -12.102 1 93.81 89 ILE B C 1
ATOM 2927 O O . ILE B 1 89 ? 13.57 -33.969 -12.148 1 93.81 89 ILE B O 1
ATOM 2931 N N . HIS B 1 90 ? 15.695 -34.375 -12.688 1 96.06 90 HIS B N 1
ATOM 2932 C CA . HIS B 1 90 ? 15.336 -35.469 -13.555 1 96.06 90 HIS B CA 1
ATOM 2933 C C . HIS B 1 90 ? 14.664 -36.594 -12.773 1 96.06 90 HIS B C 1
ATOM 2935 O O . HIS B 1 90 ? 13.711 -37.219 -13.25 1 96.06 90 HIS B O 1
ATOM 2941 N N . ASN B 1 91 ? 15.164 -36.812 -11.578 1 95.25 91 ASN B N 1
ATOM 2942 C CA . ASN B 1 91 ? 14.539 -37.812 -10.711 1 95.25 91 ASN B CA 1
ATOM 2943 C C . ASN B 1 91 ? 13.109 -37.406 -10.344 1 95.25 91 ASN B C 1
ATOM 2945 O O . ASN B 1 91 ? 12.211 -38.25 -10.352 1 95.25 91 ASN B O 1
ATOM 2949 N N . THR B 1 92 ? 12.914 -36.188 -10.031 1 94.88 92 THR B N 1
ATOM 2950 C CA . THR B 1 92 ? 11.586 -35.719 -9.68 1 94.88 92 THR B CA 1
ATOM 2951 C C . THR B 1 92 ? 10.641 -35.812 -10.875 1 94.88 92 THR B C 1
ATOM 2953 O O . THR B 1 92 ? 9.492 -36.25 -10.727 1 94.88 92 THR B O 1
ATOM 2956 N N . LEU B 1 93 ? 11.109 -35.469 -12.07 1 97 93 LEU B N 1
ATOM 2957 C CA . LEU B 1 93 ? 10.297 -35.562 -13.281 1 97 93 LEU B CA 1
ATOM 2958 C C . LEU B 1 93 ? 9.875 -37 -13.547 1 97 93 LEU B C 1
ATOM 2960 O O . LEU B 1 93 ? 8.719 -37.281 -13.898 1 97 93 LEU B O 1
ATOM 2964 N N . ALA B 1 94 ? 10.844 -37.844 -13.32 1 97.12 94 ALA B N 1
ATOM 2965 C CA . ALA B 1 94 ? 10.547 -39.281 -13.508 1 97.12 94 ALA B CA 1
ATOM 2966 C C . ALA B 1 94 ? 9.5 -39.75 -12.5 1 97.12 94 ALA B C 1
ATOM 2968 O O . ALA B 1 94 ? 8.586 -40.5 -12.859 1 97.12 94 ALA B O 1
ATOM 2969 N N . ASP B 1 95 ? 9.656 -39.312 -11.32 1 96.44 95 ASP B N 1
ATOM 2970 C CA . ASP B 1 95 ? 8.719 -39.656 -10.258 1 96.44 95 ASP B CA 1
ATOM 2971 C C . ASP B 1 95 ? 7.32 -39.125 -10.562 1 96.44 95 ASP B C 1
ATOM 2973 O O . ASP B 1 95 ? 6.336 -39.875 -10.422 1 96.44 95 ASP B O 1
ATOM 2977 N N . LEU B 1 96 ? 7.223 -37.938 -10.977 1 97.25 96 LEU B N 1
ATOM 2978 C CA . LEU B 1 96 ? 5.941 -37.312 -11.336 1 97.25 96 LEU B CA 1
ATOM 2979 C C . LEU B 1 96 ? 5.277 -38.094 -12.469 1 97.25 96 LEU B C 1
ATOM 2981 O O . LEU B 1 96 ? 4.086 -38.406 -12.391 1 97.25 96 LEU B O 1
ATOM 2985 N N . LYS B 1 97 ? 6.062 -38.438 -13.469 1 96.62 97 LYS B N 1
ATOM 2986 C CA . LYS B 1 97 ? 5.543 -39.219 -14.586 1 96.62 97 LYS B CA 1
ATOM 2987 C C . LYS B 1 97 ? 5.016 -40.594 -14.117 1 96.62 97 LYS B C 1
ATOM 2989 O O . LYS B 1 97 ? 3.945 -41.031 -14.547 1 96.62 97 LYS B O 1
ATOM 2994 N N . ALA B 1 98 ? 5.789 -41.125 -13.242 1 96.94 98 ALA B N 1
ATOM 2995 C CA . ALA B 1 98 ? 5.422 -42.438 -12.727 1 96.94 98 ALA B CA 1
ATOM 2996 C C . ALA B 1 98 ? 4.09 -42.375 -11.984 1 96.94 98 ALA B C 1
ATOM 2998 O O . ALA B 1 98 ? 3.393 -43.406 -11.859 1 96.94 98 ALA B O 1
ATOM 2999 N N . HIS B 1 99 ? 3.699 -41.219 -11.547 1 97.06 99 HIS B N 1
ATOM 3000 C CA . HIS B 1 99 ? 2.459 -41.062 -10.797 1 97.06 99 HIS B CA 1
ATOM 3001 C C . HIS B 1 99 ? 1.39 -40.375 -11.656 1 97.06 99 HIS B C 1
ATOM 3003 O O . HIS B 1 99 ? 0.393 -39.875 -11.125 1 97.06 99 HIS B O 1
ATOM 3009 N N . ASN B 1 100 ? 1.627 -40.25 -12.906 1 97.31 100 ASN B N 1
ATOM 3010 C CA . ASN B 1 100 ? 0.679 -39.719 -13.875 1 97.31 100 ASN B CA 1
ATOM 3011 C C . ASN B 1 100 ? 0.489 -38.219 -13.711 1 97.31 100 ASN B C 1
ATOM 3013 O O . ASN B 1 100 ? -0.607 -37.688 -13.93 1 97.31 100 ASN B O 1
ATOM 3017 N N . VAL B 1 101 ? 1.476 -37.562 -13.156 1 97.94 101 VAL B N 1
ATOM 3018 C CA . VAL B 1 101 ? 1.472 -36.125 -13.039 1 97.94 101 VAL B CA 1
ATOM 3019 C C . VAL B 1 101 ? 2.238 -35.5 -14.211 1 97.94 101 VAL B C 1
ATOM 3021 O O . VAL B 1 101 ? 3.447 -35.719 -14.344 1 97.94 101 VAL B O 1
ATOM 3024 N N . GLN B 1 102 ? 1.519 -34.719 -15.008 1 98.19 102 GLN B N 1
ATOM 3025 C CA . GLN B 1 102 ? 2.129 -34.25 -16.25 1 98.19 102 GLN B CA 1
ATOM 3026 C C . GLN B 1 102 ? 2.129 -32.719 -16.344 1 98.19 102 GLN B C 1
ATOM 3028 O O . GLN B 1 102 ? 2.432 -32.156 -17.391 1 98.19 102 GLN B O 1
ATOM 3033 N N . ASN B 1 103 ? 1.664 -32 -15.344 1 98.81 103 ASN B N 1
ATOM 3034 C CA . ASN B 1 103 ? 1.639 -30.547 -15.281 1 98.81 103 ASN B CA 1
ATOM 3035 C C . ASN B 1 103 ? 2.551 -30.016 -14.18 1 98.81 103 ASN B C 1
ATOM 3037 O O . ASN B 1 103 ? 2.426 -30.422 -13.023 1 98.81 103 ASN B O 1
ATOM 3041 N N . ILE B 1 104 ? 3.457 -29.125 -14.594 1 98.56 104 ILE B N 1
ATOM 3042 C CA . ILE B 1 104 ? 4.461 -28.625 -13.664 1 98.56 104 ILE B CA 1
ATOM 3043 C C . ILE B 1 104 ? 4.449 -27.094 -13.664 1 98.56 104 ILE B C 1
ATOM 3045 O O . ILE B 1 104 ? 4.363 -26.469 -14.719 1 98.56 104 ILE B O 1
ATOM 3049 N N . MET B 1 105 ? 4.445 -26.531 -12.523 1 98.56 105 MET B N 1
ATOM 3050 C CA . MET B 1 105 ? 4.715 -25.094 -12.344 1 98.56 105 MET B CA 1
ATOM 3051 C C . MET B 1 105 ? 6.191 -24.859 -12.055 1 98.56 105 MET B C 1
ATOM 3053 O O . MET B 1 105 ? 6.664 -25.125 -10.953 1 98.56 105 MET B O 1
ATOM 3057 N N . ALA B 1 106 ? 6.91 -24.344 -13.016 1 97.75 106 ALA B N 1
ATOM 3058 C CA . ALA B 1 106 ? 8.344 -24.094 -12.875 1 97.75 106 ALA B CA 1
ATOM 3059 C C . ALA B 1 106 ? 8.609 -22.75 -12.211 1 97.75 106 ALA B C 1
ATOM 3061 O O . ALA B 1 106 ? 8.164 -21.719 -12.703 1 97.75 106 ALA B O 1
ATOM 3062 N N . LEU B 1 107 ? 9.352 -22.812 -11.156 1 96.12 107 LEU B N 1
ATOM 3063 C CA . LEU B 1 107 ? 9.633 -21.609 -10.375 1 96.12 107 LEU B CA 1
ATOM 3064 C C . LEU B 1 107 ? 11.117 -21.516 -10.039 1 96.12 107 LEU B C 1
ATOM 3066 O O . LEU B 1 107 ? 11.805 -22.531 -9.961 1 96.12 107 LEU B O 1
ATOM 3070 N N . ARG B 1 108 ? 11.586 -20.312 -9.852 1 90.44 108 ARG B N 1
ATOM 3071 C CA . ARG B 1 108 ? 12.93 -20.172 -9.312 1 90.44 108 ARG B CA 1
ATOM 3072 C C . ARG B 1 108 ? 13.008 -20.703 -7.891 1 90.44 108 ARG B C 1
ATOM 3074 O O . ARG B 1 108 ? 13.875 -21.531 -7.574 1 90.44 108 ARG B O 1
ATOM 3081 N N . GLY B 1 109 ? 12.039 -20.266 -7.07 1 87.75 109 GLY B N 1
ATOM 3082 C CA . GLY B 1 109 ? 12.023 -20.609 -5.656 1 87.75 109 GLY B CA 1
ATOM 3083 C C . GLY B 1 109 ? 12.789 -19.625 -4.797 1 87.75 109 GLY B C 1
ATOM 3084 O O . GLY B 1 109 ? 13.375 -18.672 -5.309 1 87.75 109 GLY B O 1
ATOM 3085 N N . ASP B 1 110 ? 12.703 -19.797 -3.51 1 81.44 110 ASP B N 1
ATOM 3086 C CA . ASP B 1 110 ? 13.422 -18.969 -2.543 1 81.44 110 ASP B CA 1
ATOM 3087 C C . ASP B 1 110 ? 14.641 -19.703 -1.991 1 81.44 110 ASP B C 1
ATOM 3089 O O . ASP B 1 110 ? 14.617 -20.938 -1.843 1 81.44 110 ASP B O 1
ATOM 3093 N N . ILE B 1 111 ? 15.57 -18.891 -1.713 1 78.56 111 ILE B N 1
ATOM 3094 C CA . ILE B 1 111 ? 16.75 -19.5 -1.083 1 78.56 111 ILE B CA 1
ATOM 3095 C C . ILE B 1 111 ? 16.391 -19.953 0.33 1 78.56 111 ILE B C 1
ATOM 3097 O O . ILE B 1 111 ? 15.898 -19.156 1.141 1 78.56 111 ILE B O 1
ATOM 3101 N N . PRO B 1 112 ? 16.625 -21.156 0.568 1 76.62 112 PRO B N 1
ATOM 3102 C CA . PRO B 1 112 ? 16.297 -21.641 1.916 1 76.62 112 PRO B CA 1
ATOM 3103 C C . PRO B 1 112 ? 17.078 -20.906 3.002 1 76.62 112 PRO B C 1
ATOM 3105 O O . PRO B 1 112 ? 18.234 -20.516 2.785 1 76.62 112 PRO B O 1
ATOM 3108 N N . VAL B 1 113 ? 16.438 -20.703 4.035 1 72.44 113 VAL B N 1
ATOM 3109 C CA . VAL B 1 113 ? 17.094 -20.047 5.164 1 72.44 113 VAL B CA 1
ATOM 3110 C C . VAL B 1 113 ? 18.312 -20.859 5.602 1 72.44 113 VAL B C 1
ATOM 3112 O O . VAL B 1 113 ? 18.234 -22.078 5.734 1 72.44 113 VAL B O 1
ATOM 3115 N N . GLY B 1 114 ? 19.391 -20.312 5.777 1 73.69 114 GLY B N 1
ATOM 3116 C CA . GLY B 1 114 ? 20.578 -20.969 6.277 1 73.69 114 GLY B CA 1
ATOM 3117 C C . GLY B 1 114 ? 21.375 -21.688 5.191 1 73.69 114 GLY B C 1
ATOM 3118 O O . GLY B 1 114 ? 22.312 -22.422 5.48 1 73.69 114 GLY B O 1
ATOM 3119 N N . PHE B 1 115 ? 20.891 -21.5 4.051 1 77.25 115 PHE B N 1
ATOM 3120 C CA . PHE B 1 115 ? 21.578 -22.156 2.955 1 77.25 115 PHE B CA 1
ATOM 3121 C C . PHE B 1 115 ? 23.031 -21.672 2.863 1 77.25 115 PHE B C 1
ATOM 3123 O O . PHE B 1 115 ? 23.281 -20.469 2.908 1 77.25 115 PHE B O 1
ATOM 3130 N N . GLU B 1 116 ? 23.875 -22.672 3.035 1 73.75 116 GLU B N 1
ATOM 3131 C CA . GLU B 1 116 ? 25.297 -22.375 2.908 1 73.75 116 GLU B CA 1
ATOM 3132 C C . GLU B 1 116 ? 25.812 -22.719 1.514 1 73.75 116 GLU B C 1
ATOM 3134 O O . GLU B 1 116 ? 25.422 -23.734 0.93 1 73.75 116 GLU B O 1
ATOM 3139 N N . GLY B 1 117 ? 26.484 -21.859 0.812 1 71.5 117 GLY B N 1
ATOM 3140 C CA . GLY B 1 117 ? 27.078 -22.078 -0.5 1 71.5 117 GLY B CA 1
ATOM 3141 C C . GLY B 1 117 ? 26.469 -21.203 -1.583 1 71.5 117 GLY B C 1
ATOM 3142 O O . GLY B 1 117 ? 25.859 -20.188 -1.287 1 71.5 117 GLY B O 1
ATOM 3143 N N . ASP B 1 118 ? 26.781 -21.594 -2.738 1 73.69 118 ASP B N 1
ATOM 3144 C CA . ASP B 1 118 ? 26.25 -20.859 -3.887 1 73.69 118 ASP B CA 1
ATOM 3145 C C . ASP B 1 118 ? 24.844 -21.312 -4.242 1 73.69 118 ASP B C 1
ATOM 3147 O O . ASP B 1 118 ? 24.641 -22.469 -4.629 1 73.69 118 ASP B O 1
ATOM 3151 N N . PRO B 1 119 ? 23.969 -20.484 -4.027 1 72.81 119 PRO B N 1
ATOM 3152 C CA . PRO B 1 119 ? 22.578 -20.875 -4.301 1 72.81 119 PRO B CA 1
ATOM 3153 C C . PRO B 1 119 ? 22.312 -21.109 -5.789 1 72.81 119 PRO B C 1
ATOM 3155 O O . PRO B 1 119 ? 21.297 -21.703 -6.152 1 72.81 119 PRO B O 1
ATOM 3158 N N . ASN B 1 120 ? 23.344 -20.578 -6.543 1 69.25 120 ASN B N 1
ATOM 3159 C CA . ASN B 1 120 ? 23.172 -20.797 -7.973 1 69.25 120 ASN B CA 1
ATOM 3160 C C . ASN B 1 120 ? 23.516 -22.234 -8.359 1 69.25 120 ASN B C 1
ATOM 3162 O O . ASN B 1 120 ? 24.672 -22.641 -8.289 1 69.25 120 ASN B O 1
ATOM 3166 N N . GLY B 1 121 ? 22.5 -23.016 -8.406 1 71.62 121 GLY B N 1
ATOM 3167 C CA . GLY B 1 121 ? 22.672 -24.375 -8.867 1 71.62 121 GLY B CA 1
ATOM 3168 C C . GLY B 1 121 ? 22.781 -24.484 -10.383 1 71.62 121 GLY B C 1
ATOM 3169 O O . GLY B 1 121 ? 23.406 -23.641 -11.023 1 71.62 121 GLY B O 1
ATOM 3170 N N . ASP B 1 122 ? 22.266 -25.562 -10.883 1 84.69 122 ASP B N 1
ATOM 3171 C CA . ASP B 1 122 ? 22.312 -25.828 -12.32 1 84.69 122 ASP B CA 1
ATOM 3172 C C . ASP B 1 122 ? 21.312 -24.969 -13.078 1 84.69 122 ASP B C 1
ATOM 3174 O O . ASP B 1 122 ? 21.391 -24.828 -14.297 1 84.69 122 ASP B O 1
ATOM 3178 N N . PHE B 1 123 ? 20.344 -24.406 -12.281 1 88.25 123 PHE B N 1
ATOM 3179 C CA . PHE B 1 123 ? 19.297 -23.578 -12.852 1 88.25 123 PHE B CA 1
ATOM 3180 C C . PHE B 1 123 ? 19.203 -22.234 -12.117 1 88.25 123 PHE B C 1
ATOM 3182 O O . PHE B 1 123 ? 18.844 -22.203 -10.938 1 88.25 123 PHE B O 1
ATOM 3189 N N . VAL B 1 124 ? 19.469 -21.234 -12.766 1 84.94 124 VAL B N 1
ATOM 3190 C CA . VAL B 1 124 ? 19.531 -19.922 -12.125 1 84.94 124 VAL B CA 1
ATOM 3191 C C . VAL B 1 124 ? 18.156 -19.25 -12.211 1 84.94 124 VAL B C 1
ATOM 3193 O O . VAL B 1 124 ? 17.703 -18.625 -11.25 1 84.94 124 VAL B O 1
ATOM 3196 N N . TYR B 1 125 ? 17.547 -19.453 -13.375 1 89.62 125 TYR B N 1
ATOM 3197 C CA . TYR B 1 125 ? 16.25 -18.828 -13.625 1 89.62 125 TYR B CA 1
ATOM 3198 C C . TYR B 1 125 ? 15.172 -19.891 -13.891 1 89.62 125 TYR B C 1
ATOM 3200 O O . TYR B 1 125 ? 15.484 -21 -14.305 1 89.62 125 TYR B O 1
ATOM 3208 N N . ALA B 1 126 ? 13.938 -19.484 -13.625 1 93.94 126 ALA B N 1
ATOM 3209 C CA . ALA B 1 126 ? 12.812 -20.359 -13.938 1 93.94 126 ALA B CA 1
ATOM 3210 C C . ALA B 1 126 ? 12.852 -20.797 -15.398 1 93.94 126 ALA B C 1
ATOM 3212 O O . ALA B 1 126 ? 12.5 -21.938 -15.727 1 93.94 126 ALA B O 1
ATOM 3213 N N . ALA B 1 127 ? 13.328 -19.922 -16.281 1 96.12 127 ALA B N 1
ATOM 3214 C CA . ALA B 1 127 ? 13.398 -20.219 -17.719 1 96.12 127 ALA B CA 1
ATOM 3215 C C . ALA B 1 127 ? 14.328 -21.391 -17.984 1 96.12 127 ALA B C 1
ATOM 3217 O O . ALA B 1 127 ? 14.07 -22.188 -18.891 1 96.12 127 ALA B O 1
ATOM 3218 N N . ASP B 1 128 ? 15.406 -21.5 -17.219 1 96 128 ASP B N 1
ATOM 3219 C CA . ASP B 1 128 ? 16.312 -22.625 -17.359 1 96 128 ASP B CA 1
ATOM 3220 C C . ASP B 1 128 ? 15.609 -23.938 -17.031 1 96 128 ASP B C 1
ATOM 3222 O O . ASP B 1 128 ? 15.758 -24.922 -17.75 1 96 128 ASP B O 1
ATOM 3226 N N . LEU B 1 129 ? 14.875 -23.875 -15.961 1 96.75 129 LEU B N 1
ATOM 3227 C CA . LEU B 1 129 ? 14.133 -25.047 -15.531 1 96.75 129 LEU B CA 1
ATOM 3228 C C . LEU B 1 129 ? 13.07 -25.438 -16.547 1 96.75 129 LEU B C 1
ATOM 3230 O O . LEU B 1 129 ? 12.891 -26.609 -16.859 1 96.75 129 LEU B O 1
ATOM 3234 N N . ILE B 1 130 ? 12.414 -24.469 -17.125 1 98.56 130 ILE B N 1
ATOM 3235 C CA . ILE B 1 130 ? 11.398 -24.703 -18.141 1 98.56 130 ILE B CA 1
ATOM 3236 C C . ILE B 1 130 ? 12.016 -25.422 -19.328 1 98.56 130 ILE B C 1
ATOM 3238 O O . ILE B 1 130 ? 11.484 -26.438 -19.797 1 98.56 130 ILE B O 1
ATOM 3242 N N . ARG B 1 131 ? 13.156 -24.938 -19.766 1 97.81 131 ARG B N 1
ATOM 3243 C CA . ARG B 1 131 ? 13.844 -25.531 -20.906 1 97.81 131 ARG B CA 1
ATOM 3244 C C . ARG B 1 131 ? 14.195 -27 -20.609 1 97.81 131 ARG B C 1
ATOM 3246 O O . ARG B 1 131 ? 14.016 -27.859 -21.469 1 97.81 131 ARG B O 1
ATOM 3253 N N . GLU B 1 132 ? 14.703 -27.156 -19.422 1 97.5 132 GLU B N 1
ATOM 3254 C CA . GLU B 1 132 ? 15.094 -28.516 -19.031 1 97.5 132 GLU B CA 1
ATOM 3255 C C . GLU B 1 132 ? 13.906 -29.469 -19.047 1 97.5 132 GLU B C 1
ATOM 3257 O O . GLU B 1 132 ? 14 -30.578 -19.578 1 97.5 132 GLU B O 1
ATOM 3262 N N . ILE B 1 133 ? 12.773 -29.062 -18.5 1 98.25 133 ILE B N 1
ATOM 3263 C CA . ILE B 1 133 ? 11.57 -29.875 -18.422 1 98.25 133 ILE B CA 1
ATOM 3264 C C . ILE B 1 133 ? 11.07 -30.188 -19.844 1 98.25 133 ILE B C 1
ATOM 3266 O O . ILE B 1 133 ? 10.68 -31.312 -20.141 1 98.25 133 ILE B O 1
ATOM 3270 N N . LYS B 1 134 ? 11.141 -29.188 -20.703 1 98.38 134 LYS B N 1
ATOM 3271 C CA . LYS B 1 134 ? 10.664 -29.359 -22.078 1 98.38 134 LYS B CA 1
ATOM 3272 C C . LYS B 1 134 ? 11.57 -30.312 -22.859 1 98.38 134 LYS B C 1
ATOM 3274 O O . LYS B 1 134 ? 11.102 -31.047 -23.719 1 98.38 134 LYS B O 1
ATOM 3279 N N . GLN B 1 135 ? 12.836 -30.25 -22.578 1 97.31 135 GLN B N 1
ATOM 3280 C CA . GLN B 1 135 ? 13.781 -31.172 -23.219 1 97.31 135 GLN B CA 1
ATOM 3281 C C . GLN B 1 135 ? 13.484 -32.625 -22.828 1 97.31 135 GLN B C 1
ATOM 3283 O O . GLN B 1 135 ? 13.578 -33.5 -23.672 1 97.31 135 GLN B O 1
ATOM 3288 N N . VAL B 1 136 ? 13.234 -32.812 -21.578 1 97.06 136 VAL B N 1
ATOM 3289 C CA . VAL B 1 136 ? 12.867 -34.156 -21.125 1 97.06 136 VAL B CA 1
ATOM 3290 C C . VAL B 1 136 ? 11.594 -34.594 -21.828 1 97.06 136 VAL B C 1
ATOM 3292 O O . VAL B 1 136 ? 11.484 -35.75 -22.266 1 97.06 136 VAL B O 1
ATOM 3295 N N . GLY B 1 137 ? 10.586 -33.688 -21.906 1 96.69 137 GLY B N 1
ATOM 3296 C CA . GLY B 1 137 ? 9.359 -33.969 -22.641 1 96.69 137 GLY B CA 1
ATOM 3297 C C . GLY B 1 137 ? 8.273 -34.562 -21.781 1 96.69 137 GLY B C 1
ATOM 3298 O O . GLY B 1 137 ? 8.523 -34.969 -20.641 1 96.69 137 GLY B O 1
ATOM 3299 N N . GLY B 1 138 ? 7.012 -34.5 -22.328 1 97.06 138 GLY B N 1
ATOM 3300 C CA . GLY B 1 138 ? 5.891 -35.156 -21.688 1 97.06 138 GLY B CA 1
ATOM 3301 C C . GLY B 1 138 ? 5.227 -34.312 -20.625 1 97.06 138 GLY B C 1
ATOM 3302 O O . GLY B 1 138 ? 4.484 -34.844 -19.781 1 97.06 138 GLY B O 1
ATOM 3303 N N . PHE B 1 139 ? 5.535 -33.031 -20.578 1 98.56 139 PHE B N 1
ATOM 3304 C CA . PHE B 1 139 ? 4.977 -32.188 -19.531 1 98.56 139 PHE B CA 1
ATOM 3305 C C . PHE B 1 139 ? 4.383 -30.922 -20.109 1 98.56 139 PHE B C 1
ATOM 3307 O O . PHE B 1 139 ? 4.895 -30.391 -21.094 1 98.56 139 PHE B O 1
ATOM 3314 N N . CYS B 1 140 ? 3.229 -30.453 -19.562 1 98.75 140 CYS B N 1
ATOM 3315 C CA . CYS B 1 140 ? 2.738 -29.094 -19.641 1 98.75 140 CYS B CA 1
ATOM 3316 C C . CYS B 1 140 ? 3.369 -28.234 -18.547 1 98.75 140 CYS B C 1
ATOM 3318 O O . CYS B 1 140 ? 3.434 -28.641 -17.391 1 98.75 140 CYS B O 1
ATOM 3320 N N . VAL B 1 141 ? 3.896 -27.047 -18.938 1 98.88 141 VAL B N 1
ATOM 3321 C CA . VAL B 1 141 ? 4.695 -26.297 -17.984 1 98.88 141 VAL B CA 1
ATOM 3322 C C . VAL B 1 141 ? 4.094 -24.906 -17.797 1 98.88 141 VAL B C 1
ATOM 3324 O O . VAL B 1 141 ? 3.939 -24.156 -18.766 1 98.88 141 VAL B O 1
ATOM 3327 N N . GLY B 1 142 ? 3.658 -24.578 -16.594 1 98.81 142 GLY B N 1
ATOM 3328 C CA . GLY B 1 142 ? 3.309 -23.219 -16.203 1 98.81 142 GLY B CA 1
ATOM 3329 C C . GLY B 1 142 ? 4.453 -22.469 -15.547 1 98.81 142 GLY B C 1
ATOM 3330 O O . GLY B 1 142 ? 5.434 -23.078 -15.117 1 98.81 142 GLY B O 1
ATOM 3331 N N . ALA B 1 143 ? 4.355 -21.188 -15.492 1 98.56 143 ALA B N 1
ATOM 3332 C CA . ALA B 1 143 ? 5.324 -20.344 -14.805 1 98.56 143 ALA B CA 1
ATOM 3333 C C . ALA B 1 143 ? 4.633 -19.172 -14.117 1 98.56 143 ALA B C 1
ATOM 3335 O O . ALA B 1 143 ? 3.439 -18.938 -14.312 1 98.56 143 ALA B O 1
ATOM 3336 N N . ALA B 1 144 ? 5.418 -18.531 -13.258 1 97.25 144 ALA B N 1
ATOM 3337 C CA . ALA B 1 144 ? 4.867 -17.406 -12.5 1 97.25 144 ALA B CA 1
ATOM 3338 C C . ALA B 1 144 ? 5.043 -16.094 -13.258 1 97.25 144 ALA B C 1
ATOM 3340 O O . ALA B 1 144 ? 5.953 -15.961 -14.078 1 97.25 144 ALA B O 1
ATOM 3341 N N . CYS B 1 145 ? 4.176 -15.172 -13.047 1 97.06 145 CYS B N 1
ATOM 3342 C CA . CYS B 1 145 ? 4.324 -13.789 -13.484 1 97.06 145 CYS B CA 1
ATOM 3343 C C . CYS B 1 145 ? 3.926 -12.82 -12.383 1 97.06 145 CYS B C 1
ATOM 3345 O O . CYS B 1 145 ? 3.287 -13.211 -11.406 1 97.06 145 CYS B O 1
ATOM 3347 N N . TYR B 1 146 ? 4.344 -11.641 -12.508 1 95.88 146 TYR B N 1
ATOM 3348 C CA . TYR B 1 146 ? 4.227 -10.656 -11.438 1 95.88 146 TYR B CA 1
ATOM 3349 C C . TYR B 1 146 ? 3.605 -9.367 -11.945 1 95.88 146 TYR B C 1
ATOM 3351 O O . TYR B 1 146 ? 4.305 -8.5 -12.484 1 95.88 146 TYR B O 1
ATOM 3359 N N . PRO B 1 147 ? 2.336 -9.141 -11.688 1 96.06 147 PRO B N 1
ATOM 3360 C CA . PRO B 1 147 ? 1.633 -7.977 -12.234 1 96.06 147 PRO B CA 1
ATOM 3361 C C . PRO B 1 147 ? 2.293 -6.652 -11.852 1 96.06 147 PRO B C 1
ATOM 3363 O O . PRO B 1 147 ? 2.291 -5.707 -12.648 1 96.06 147 PRO B O 1
ATOM 3366 N N . GLU B 1 148 ? 2.881 -6.633 -10.656 1 94.19 148 GLU B N 1
ATOM 3367 C CA . GLU B 1 148 ? 3.484 -5.383 -10.203 1 94.19 148 GLU B CA 1
ATOM 3368 C C . GLU B 1 148 ? 5.008 -5.484 -10.18 1 94.19 148 GLU B C 1
ATOM 3370 O O . GLU B 1 148 ? 5.68 -4.652 -9.562 1 94.19 148 GLU B O 1
ATOM 3375 N N . GLY B 1 149 ? 5.496 -6.523 -10.812 1 91.69 149 GLY B N 1
ATOM 3376 C CA . GLY B 1 149 ? 6.93 -6.758 -10.836 1 91.69 149 GLY B CA 1
ATOM 3377 C C . GLY B 1 149 ? 7.422 -7.57 -9.656 1 91.69 149 GLY B C 1
ATOM 3378 O O . GLY B 1 149 ? 6.785 -7.59 -8.602 1 91.69 149 GLY B O 1
ATOM 3379 N N . HIS B 1 150 ? 8.5 -8.258 -9.875 1 89.56 150 HIS B N 1
ATOM 3380 C CA . HIS B 1 150 ? 9.133 -9.008 -8.789 1 89.56 150 HIS B CA 1
ATOM 3381 C C . HIS B 1 150 ? 9.867 -8.078 -7.836 1 89.56 150 HIS B C 1
ATOM 3383 O O . HIS B 1 150 ? 10.43 -7.062 -8.258 1 89.56 150 HIS B O 1
ATOM 3389 N N . ILE B 1 151 ? 9.938 -8.406 -6.586 1 87.06 151 ILE B N 1
ATOM 3390 C CA . ILE B 1 151 ? 10.5 -7.574 -5.531 1 87.06 151 ILE B CA 1
ATOM 3391 C C . ILE B 1 151 ? 11.977 -7.297 -5.824 1 87.06 151 ILE B C 1
ATOM 3393 O O . ILE B 1 151 ? 12.484 -6.223 -5.496 1 87.06 151 ILE B O 1
ATOM 3397 N N . ASP B 1 152 ? 12.625 -8.203 -6.535 1 82.81 152 ASP B N 1
ATOM 3398 C CA . ASP B 1 152 ? 14.047 -8.078 -6.832 1 82.81 152 ASP B CA 1
ATOM 3399 C C . ASP B 1 152 ? 14.266 -7.359 -8.164 1 82.81 152 ASP B C 1
ATOM 3401 O O . ASP B 1 152 ? 15.406 -7.098 -8.547 1 82.81 152 ASP B O 1
ATOM 3405 N N . CYS B 1 153 ? 13.195 -7.098 -8.789 1 76.88 153 CYS B N 1
ATOM 3406 C CA . CYS B 1 153 ? 13.336 -6.504 -10.109 1 76.88 153 CYS B CA 1
ATOM 3407 C C . CYS B 1 153 ? 13.414 -4.984 -10.023 1 76.88 153 CYS B C 1
ATOM 3409 O O . CYS B 1 153 ? 12.578 -4.352 -9.383 1 76.88 153 CYS B O 1
ATOM 3411 N N . ASP B 1 154 ? 14.422 -4.461 -10.555 1 67.06 154 ASP B N 1
ATOM 3412 C CA . ASP B 1 154 ? 14.703 -3.031 -10.453 1 67.06 154 ASP B CA 1
ATOM 3413 C C . ASP B 1 154 ? 13.828 -2.229 -11.414 1 67.06 154 ASP B C 1
ATOM 3415 O O . ASP B 1 154 ? 13.594 -1.039 -11.195 1 67.06 154 ASP B O 1
ATOM 3419 N N . SER B 1 155 ? 13.492 -2.961 -12.547 1 71.5 155 SER B N 1
ATOM 3420 C CA . SER B 1 155 ? 12.781 -2.184 -13.555 1 71.5 155 SER B CA 1
ATOM 3421 C C . SER B 1 155 ? 11.641 -2.99 -14.18 1 71.5 155 SER B C 1
ATOM 3423 O O . SER B 1 155 ? 11.812 -4.172 -14.492 1 71.5 155 SER B O 1
ATOM 3425 N N . LEU B 1 156 ? 10.562 -2.363 -14.375 1 70.31 156 LEU B N 1
ATOM 3426 C CA . LEU B 1 156 ? 9.359 -2.986 -14.922 1 70.31 156 LEU B CA 1
ATOM 3427 C C . LEU B 1 156 ? 9.602 -3.5 -16.328 1 70.31 156 LEU B C 1
ATOM 3429 O O . LEU B 1 156 ? 9.172 -4.602 -16.688 1 70.31 156 LEU B O 1
ATOM 3433 N N . PRO B 1 157 ? 10.367 -2.781 -17.125 1 72.06 157 PRO B N 1
ATOM 3434 C CA . PRO B 1 157 ? 10.625 -3.309 -18.469 1 72.06 157 PRO B CA 1
ATOM 3435 C C . PRO B 1 157 ? 11.312 -4.672 -18.453 1 72.06 157 PRO B C 1
ATOM 3437 O O . PRO B 1 157 ? 11.047 -5.516 -19.312 1 72.06 157 PRO B O 1
ATOM 3440 N N . ASN B 1 158 ? 12.039 -4.922 -17.453 1 84.88 158 ASN B N 1
ATOM 3441 C CA . ASN B 1 158 ? 12.711 -6.207 -17.344 1 84.88 158 ASN B CA 1
ATOM 3442 C C . ASN B 1 158 ? 11.734 -7.328 -17 1 84.88 158 ASN B C 1
ATOM 3444 O O . ASN B 1 158 ? 11.953 -8.484 -17.391 1 84.88 158 ASN B O 1
ATOM 3448 N N . ASN B 1 159 ? 10.719 -6.918 -16.469 1 87.81 159 ASN B N 1
ATOM 3449 C CA . ASN B 1 159 ? 9.688 -7.875 -16.078 1 87.81 159 ASN B CA 1
ATOM 3450 C C . ASN B 1 159 ? 9.07 -8.555 -17.297 1 87.81 159 ASN B C 1
ATOM 3452 O O . ASN B 1 159 ? 8.93 -9.781 -17.328 1 87.81 159 ASN B O 1
ATOM 3456 N N . TYR B 1 160 ? 8.812 -7.801 -18.375 1 93.25 160 TYR B N 1
ATOM 3457 C CA . TYR B 1 160 ? 8.148 -8.336 -19.562 1 93.25 160 TYR B CA 1
ATOM 3458 C C . TYR B 1 160 ? 9.125 -9.117 -20.422 1 93.25 160 TYR B C 1
ATOM 3460 O O . TYR B 1 160 ? 8.75 -10.102 -21.062 1 93.25 160 TYR B O 1
ATOM 3468 N N . ALA B 1 161 ? 10.359 -8.672 -20.391 1 92.75 161 ALA B N 1
ATOM 3469 C CA . ALA B 1 161 ? 11.391 -9.438 -21.078 1 92.75 161 ALA B CA 1
ATOM 3470 C C . ALA B 1 161 ? 11.531 -10.836 -20.484 1 92.75 161 ALA B C 1
ATOM 3472 O O . ALA B 1 161 ? 11.68 -11.812 -21.219 1 92.75 161 ALA B O 1
ATOM 3473 N N . HIS B 1 162 ? 11.422 -10.891 -19.203 1 93.25 162 HIS B N 1
ATOM 3474 C CA . HIS B 1 162 ? 11.5 -12.18 -18.516 1 93.25 162 HIS B CA 1
ATOM 3475 C C . HIS B 1 162 ? 10.305 -13.062 -18.859 1 93.25 162 HIS B C 1
ATOM 3477 O O . HIS B 1 162 ? 10.438 -14.281 -18.969 1 93.25 162 HIS B O 1
ATOM 3483 N N . LEU B 1 163 ? 9.156 -12.484 -19.016 1 95.56 163 LEU B N 1
ATOM 3484 C CA . LEU B 1 163 ? 7.973 -13.234 -19.406 1 95.56 163 LEU B CA 1
ATOM 3485 C C . LEU B 1 163 ? 8.148 -13.852 -20.781 1 95.56 163 LEU B C 1
ATOM 3487 O O . LEU B 1 163 ? 7.809 -15.023 -20.984 1 95.56 163 LEU B O 1
ATOM 3491 N N . LEU B 1 164 ? 8.68 -13.023 -21.656 1 96.38 164 LEU B N 1
ATOM 3492 C CA . LEU B 1 164 ? 8.922 -13.516 -23.016 1 96.38 164 LEU B CA 1
ATOM 3493 C C . LEU B 1 164 ? 9.938 -14.656 -23.016 1 96.38 164 LEU B C 1
ATOM 3495 O O . LEU B 1 164 ? 9.773 -15.648 -23.734 1 96.38 164 LEU B O 1
ATOM 3499 N N . GLN B 1 165 ? 10.906 -14.492 -22.188 1 96.62 165 GLN B N 1
ATOM 3500 C CA . GLN B 1 165 ? 11.914 -15.539 -22.062 1 96.62 165 GLN B CA 1
ATOM 3501 C C . GLN B 1 165 ? 11.297 -16.844 -21.578 1 96.62 165 GLN B C 1
ATOM 3503 O O . GLN B 1 165 ? 11.672 -17.922 -22.047 1 96.62 165 GLN B O 1
ATOM 3508 N N . LYS B 1 166 ? 10.375 -16.766 -20.688 1 98.12 166 LYS B N 1
ATOM 3509 C CA . LYS B 1 166 ? 9.695 -17.953 -20.188 1 98.12 166 LYS B CA 1
ATOM 3510 C C . LYS B 1 166 ? 8.844 -18.609 -21.281 1 98.12 166 LYS B C 1
ATOM 3512 O O . LYS B 1 166 ? 8.859 -19.828 -21.438 1 98.12 166 LYS B O 1
ATOM 3517 N N . GLN B 1 167 ? 8.125 -17.734 -21.984 1 98.56 167 GLN B N 1
ATOM 3518 C CA . GLN B 1 167 ? 7.328 -18.25 -23.094 1 98.56 167 GLN B CA 1
ATOM 3519 C C . GLN B 1 167 ? 8.219 -18.922 -24.141 1 98.56 167 GLN B C 1
ATOM 3521 O O . GLN B 1 167 ? 7.906 -20.016 -24.609 1 98.56 167 GLN B O 1
ATOM 3526 N N . GLU B 1 168 ? 9.352 -18.297 -24.469 1 98.38 168 GLU B N 1
ATOM 3527 C CA . GLU B 1 168 ? 10.273 -18.828 -25.453 1 98.38 168 GLU B CA 1
ATOM 3528 C C . GLU B 1 168 ? 10.93 -20.125 -24.969 1 98.38 168 GLU B C 1
ATOM 3530 O O . GLU B 1 168 ? 11.25 -21 -25.781 1 98.38 168 GLU B O 1
ATOM 3535 N N . ALA B 1 169 ? 11.078 -20.172 -23.672 1 98.38 169 ALA B N 1
ATOM 3536 C CA . ALA B 1 169 ? 11.672 -21.359 -23.078 1 98.38 169 ALA B CA 1
ATOM 3537 C C . ALA B 1 169 ? 10.711 -22.547 -23.156 1 98.38 169 ALA B C 1
ATOM 3539 O O . ALA B 1 169 ? 11.117 -23.703 -22.984 1 98.38 169 ALA B O 1
ATOM 3540 N N . GLY B 1 170 ? 9.398 -22.219 -23.312 1 98.69 170 GLY B N 1
ATOM 3541 C CA . GLY B 1 170 ? 8.445 -23.312 -23.516 1 98.69 170 GLY B CA 1
ATOM 3542 C C . GLY B 1 170 ? 7.301 -23.281 -22.516 1 98.69 170 GLY B C 1
ATOM 3543 O O . GLY B 1 170 ? 6.52 -24.234 -22.438 1 98.69 170 GLY B O 1
ATOM 3544 N N . ALA B 1 171 ? 7.156 -22.25 -21.688 1 98.88 171 ALA B N 1
ATOM 3545 C CA . ALA B 1 171 ? 6.012 -22.156 -20.797 1 98.88 171 ALA B CA 1
ATOM 3546 C C . ALA B 1 171 ? 4.699 -22.172 -21.562 1 98.88 171 ALA B C 1
ATOM 3548 O O . ALA B 1 171 ? 4.582 -21.547 -22.625 1 98.88 171 ALA B O 1
ATOM 3549 N N . ASP B 1 172 ? 3.742 -22.875 -21.062 1 98.81 172 ASP B N 1
ATOM 3550 C CA . ASP B 1 172 ? 2.463 -23.047 -21.75 1 98.81 172 ASP B CA 1
ATOM 3551 C C . ASP B 1 172 ? 1.422 -22.062 -21.203 1 98.81 172 ASP B C 1
ATOM 3553 O O . ASP B 1 172 ? 0.419 -21.781 -21.859 1 98.81 172 ASP B O 1
ATOM 3557 N N . PHE B 1 173 ? 1.544 -21.547 -20.047 1 98.88 173 PHE B N 1
ATOM 3558 C CA . PHE B 1 173 ? 0.681 -20.562 -19.406 1 98.88 173 PHE B CA 1
ATOM 3559 C C . PHE B 1 173 ? 1.383 -19.906 -18.219 1 98.88 173 PHE B C 1
ATOM 3561 O O . PHE B 1 173 ? 2.434 -20.375 -17.781 1 98.88 173 PHE B O 1
ATOM 3568 N N . LEU B 1 174 ? 0.843 -18.812 -17.75 1 98.81 174 LEU B N 1
ATOM 3569 C CA . LEU B 1 174 ? 1.375 -18.094 -16.609 1 98.81 174 LEU B CA 1
ATOM 3570 C C . LEU B 1 174 ? 0.309 -17.906 -15.531 1 98.81 174 LEU B C 1
ATOM 3572 O O . LEU B 1 174 ? -0.862 -17.688 -15.844 1 98.81 174 LEU B O 1
ATOM 3576 N N . ILE B 1 175 ? 0.689 -18.047 -14.273 1 98.75 175 ILE B N 1
ATOM 3577 C CA . ILE B 1 175 ? -0.154 -17.719 -13.133 1 98.75 175 ILE B CA 1
ATOM 3578 C C . ILE B 1 175 ? 0.489 -16.578 -12.336 1 98.75 175 ILE B C 1
ATOM 3580 O O . ILE B 1 175 ? 1.678 -16.641 -12.008 1 98.75 175 ILE B O 1
ATOM 3584 N N . SER B 1 176 ? -0.315 -15.633 -12.078 1 98.44 176 SER B N 1
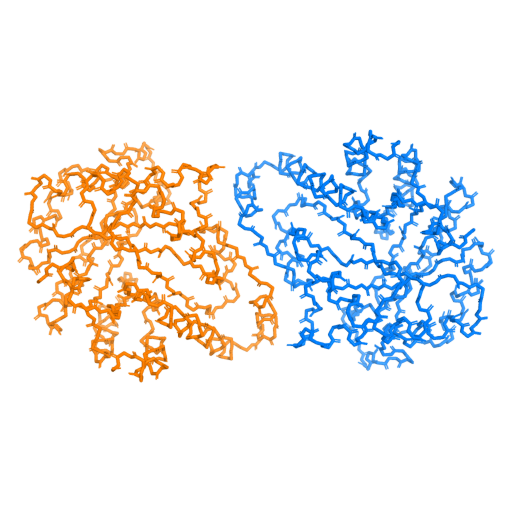ATOM 3585 C CA . SER B 1 176 ? 0.266 -14.453 -11.445 1 98.44 176 SER B CA 1
ATOM 3586 C C . SER B 1 176 ? 0.422 -14.648 -9.945 1 98.44 176 SER B C 1
ATOM 3588 O O . SER B 1 176 ? -0.321 -15.414 -9.328 1 98.44 176 SER B O 1
ATOM 3590 N N . GLN B 1 177 ? 1.472 -14 -9.414 1 95.69 177 GLN B N 1
ATOM 3591 C CA . GLN B 1 177 ? 1.499 -13.727 -7.98 1 95.69 177 GLN B CA 1
ATOM 3592 C C . GLN B 1 177 ? 0.281 -12.914 -7.551 1 95.69 177 GLN B C 1
ATOM 3594 O O . GLN B 1 177 ? -0.408 -12.328 -8.391 1 95.69 177 GLN B O 1
ATOM 3599 N N . LEU B 1 178 ? 0.034 -12.852 -6.297 1 96.88 178 LEU B N 1
ATOM 3600 C CA . LEU B 1 178 ? -1.131 -12.141 -5.773 1 96.88 178 LEU B CA 1
ATOM 3601 C C . LEU B 1 178 ? -1.042 -10.648 -6.082 1 96.88 178 LEU B C 1
ATOM 3603 O O . LEU B 1 178 ? 0.054 -10.109 -6.242 1 96.88 178 LEU B O 1
ATOM 3607 N N . PHE B 1 179 ? -2.137 -10.008 -6.223 1 97.62 179 PHE B N 1
ATOM 3608 C CA . PHE B 1 179 ? -2.34 -8.562 -6.277 1 97.62 179 PHE B CA 1
ATOM 3609 C C . PHE B 1 179 ? -3.66 -8.18 -5.617 1 97.62 179 PHE B C 1
ATOM 3611 O O . PHE B 1 179 ? -4.602 -8.977 -5.594 1 97.62 179 PHE B O 1
ATOM 3618 N N . PHE B 1 180 ? -3.77 -6.93 -5.16 1 97.5 180 PHE B N 1
ATOM 3619 C CA . PHE B 1 180 ? -4.973 -6.527 -4.445 1 97.5 180 PHE B CA 1
ATOM 3620 C C . PHE B 1 180 ? -5.816 -5.582 -5.293 1 97.5 180 PHE B C 1
ATOM 3622 O O . PHE B 1 180 ? -7 -5.375 -5.012 1 97.5 180 PHE B O 1
ATOM 3629 N N . ASP B 1 181 ? -5.262 -5.027 -6.285 1 97 181 ASP B N 1
ATOM 3630 C CA . ASP B 1 181 ? -5.949 -4.109 -7.188 1 97 181 ASP B CA 1
ATOM 3631 C C . ASP B 1 181 ? -6.008 -4.668 -8.609 1 97 181 ASP B C 1
ATOM 3633 O O . ASP B 1 181 ? -4.98 -4.77 -9.281 1 97 181 ASP B O 1
ATOM 3637 N N . ASN B 1 182 ? -7.234 -4.934 -9.117 1 98.56 182 ASN B N 1
ATOM 3638 C CA . ASN B 1 182 ? -7.414 -5.535 -10.43 1 98.56 182 ASN B CA 1
ATOM 3639 C C . ASN B 1 182 ? -6.84 -4.652 -11.539 1 98.56 182 ASN B C 1
ATOM 3641 O O . ASN B 1 182 ? -6.434 -5.152 -12.586 1 98.56 182 ASN B O 1
ATOM 3645 N N . ALA B 1 183 ? -6.777 -3.367 -11.273 1 97.69 183 ALA B N 1
ATOM 3646 C CA . ALA B 1 183 ? -6.23 -2.463 -12.281 1 97.69 183 ALA B CA 1
ATOM 3647 C C . ALA B 1 183 ? -4.77 -2.787 -12.578 1 97.69 183 ALA B C 1
ATOM 3649 O O . ALA B 1 183 ? -4.312 -2.646 -13.711 1 97.69 183 ALA B O 1
ATOM 3650 N N . GLN B 1 184 ? -4.074 -3.213 -11.562 1 97 184 GLN B N 1
ATOM 3651 C CA . GLN B 1 184 ? -2.676 -3.59 -11.742 1 97 184 GLN B CA 1
ATOM 3652 C C . GLN B 1 184 ? -2.547 -4.789 -12.68 1 97 184 GLN B C 1
ATOM 3654 O O . GLN B 1 184 ? -1.649 -4.832 -13.523 1 97 184 GLN B O 1
ATOM 3659 N N . PHE B 1 185 ? -3.414 -5.699 -12.578 1 98.38 185 PHE B N 1
ATOM 3660 C CA . PHE B 1 185 ? -3.398 -6.883 -13.43 1 98.38 185 PHE B CA 1
ATOM 3661 C C . PHE B 1 185 ? -3.791 -6.527 -14.859 1 98.38 185 PHE B C 1
ATOM 3663 O O . PHE B 1 185 ? -3.16 -6.988 -15.812 1 98.38 185 PHE B O 1
ATOM 3670 N N . TYR B 1 186 ? -4.836 -5.707 -15.008 1 98.56 186 TYR B N 1
ATOM 3671 C CA . TYR B 1 186 ? -5.277 -5.324 -16.344 1 98.56 186 TYR B CA 1
ATOM 3672 C C . TYR B 1 186 ? -4.18 -4.57 -17.094 1 98.56 186 TYR B C 1
ATOM 3674 O O . TYR B 1 186 ? -3.93 -4.828 -18.266 1 98.56 186 TYR B O 1
ATOM 3682 N N . HIS B 1 187 ? -3.547 -3.689 -16.391 1 96.88 187 HIS B N 1
ATOM 3683 C CA . HIS B 1 187 ? -2.432 -2.967 -16.984 1 96.88 187 HIS B CA 1
ATOM 3684 C C . HIS B 1 187 ? -1.302 -3.918 -17.375 1 96.88 187 HIS B C 1
ATOM 3686 O O . HIS B 1 187 ? -0.739 -3.811 -18.469 1 96.88 187 HIS B O 1
ATOM 3692 N N . PHE B 1 188 ? -0.994 -4.746 -16.516 1 97.19 188 PHE B N 1
ATOM 3693 C CA . PHE B 1 188 ? 0.036 -5.75 -16.75 1 97.19 188 PHE B CA 1
ATOM 3694 C C . PHE B 1 188 ? -0.302 -6.602 -17.969 1 97.19 188 PHE B C 1
ATOM 3696 O O . PHE B 1 188 ? 0.551 -6.828 -18.828 1 97.19 188 PHE B O 1
ATOM 3703 N N . LEU B 1 189 ? -1.545 -7.07 -18.031 1 98.06 189 LEU B N 1
ATOM 3704 C CA . LEU B 1 189 ? -2 -7.918 -19.141 1 98.06 189 LEU B CA 1
ATOM 3705 C C . LEU B 1 189 ? -1.821 -7.211 -20.469 1 98.06 189 LEU B C 1
ATOM 3707 O O . LEU B 1 189 ? -1.283 -7.789 -21.422 1 98.06 189 LEU B O 1
ATOM 3711 N N . GLU B 1 190 ? -2.24 -5.98 -20.5 1 97.75 190 GLU B N 1
ATOM 3712 C CA . GLU B 1 190 ? -2.123 -5.188 -21.719 1 97.75 190 GLU B CA 1
ATOM 3713 C C . GLU B 1 190 ? -0.666 -5.043 -22.156 1 97.75 190 GLU B C 1
ATOM 3715 O O . GLU B 1 190 ? -0.333 -5.25 -23.312 1 97.75 190 GLU B O 1
ATOM 3720 N N . ARG B 1 191 ? 0.183 -4.773 -21.25 1 96.69 191 ARG B N 1
ATOM 3721 C CA . ARG B 1 191 ? 1.596 -4.559 -21.547 1 96.69 191 ARG B CA 1
ATOM 3722 C C . ARG B 1 191 ? 2.279 -5.863 -21.922 1 96.69 191 ARG B C 1
ATOM 3724 O O . ARG B 1 191 ? 3.16 -5.879 -22.797 1 96.69 191 ARG B O 1
ATOM 3731 N N . ALA B 1 192 ? 1.915 -6.914 -21.219 1 97.62 192 ALA B N 1
ATOM 3732 C CA . ALA B 1 192 ? 2.459 -8.227 -21.562 1 97.62 192 ALA B CA 1
ATOM 3733 C C . ALA B 1 192 ? 2.117 -8.609 -23 1 97.62 192 ALA B C 1
ATOM 3735 O O . ALA B 1 192 ? 2.979 -9.086 -23.75 1 97.62 192 ALA B O 1
ATOM 3736 N N . ARG B 1 193 ? 0.878 -8.344 -23.422 1 98.12 193 ARG B N 1
ATOM 3737 C CA . ARG B 1 193 ? 0.446 -8.641 -24.781 1 98.12 193 ARG B CA 1
ATOM 3738 C C . ARG B 1 193 ? 1.198 -7.785 -25.797 1 98.12 193 ARG B C 1
ATOM 3740 O O . ARG B 1 193 ? 1.651 -8.289 -26.828 1 98.12 193 ARG B O 1
ATOM 3747 N N . ARG B 1 194 ? 1.396 -6.555 -25.469 1 97 194 ARG B N 1
ATOM 3748 C CA . ARG B 1 194 ? 2.137 -5.652 -26.344 1 97 194 ARG B CA 1
ATOM 3749 C C . ARG B 1 194 ? 3.588 -6.094 -26.484 1 97 194 ARG B C 1
ATOM 3751 O O . ARG B 1 194 ? 4.199 -5.914 -27.531 1 97 194 ARG B O 1
ATOM 3758 N N . ALA B 1 195 ? 4.066 -6.734 -25.469 1 96.19 195 ALA B N 1
ATOM 3759 C CA . ALA B 1 195 ? 5.457 -7.191 -25.453 1 96.19 195 ALA B CA 1
ATOM 3760 C C . ALA B 1 195 ? 5.605 -8.5 -26.234 1 96.19 195 ALA B C 1
ATOM 3762 O O . ALA B 1 195 ? 6.723 -8.969 -26.453 1 96.19 195 ALA B O 1
ATOM 3763 N N . GLY B 1 196 ? 4.484 -9.172 -26.547 1 97.81 196 GLY B N 1
ATOM 3764 C CA . GLY B 1 196 ? 4.551 -10.344 -27.391 1 97.81 196 GLY B CA 1
ATOM 3765 C C . GLY B 1 196 ? 4.188 -11.633 -26.672 1 97.81 196 GLY B C 1
ATOM 3766 O O . GLY B 1 196 ? 4.305 -12.719 -27.25 1 97.81 196 GLY B O 1
ATOM 3767 N N . VAL B 1 197 ? 3.73 -11.516 -25.453 1 98.31 197 VAL B N 1
ATOM 3768 C CA . VAL B 1 197 ? 3.299 -12.703 -24.734 1 98.31 197 VAL B CA 1
ATOM 3769 C C . VAL B 1 197 ? 1.935 -13.156 -25.25 1 98.31 197 VAL B C 1
ATOM 3771 O O . VAL B 1 197 ? 0.968 -12.391 -25.219 1 98.31 197 VAL B O 1
ATOM 3774 N N . THR B 1 198 ? 1.822 -14.422 -25.625 1 98.31 198 THR B N 1
ATOM 3775 C CA . THR B 1 198 ? 0.591 -14.859 -26.266 1 98.31 198 THR B CA 1
ATOM 3776 C C . THR B 1 198 ? -0.056 -16 -25.484 1 98.31 198 THR B C 1
ATOM 3778 O O . THR B 1 198 ? -1.226 -16.328 -25.703 1 98.31 198 THR B O 1
ATOM 3781 N N . ILE B 1 199 ? 0.674 -16.625 -24.609 1 98.56 199 ILE B N 1
ATOM 3782 C CA . ILE B 1 199 ? 0.139 -17.75 -23.859 1 98.56 199 ILE B CA 1
ATOM 3783 C C . ILE B 1 199 ? -0.842 -17.234 -22.797 1 98.56 199 ILE B C 1
ATOM 3785 O O . ILE B 1 199 ? -0.847 -16.047 -22.469 1 98.56 199 ILE B O 1
ATOM 3789 N N . PRO B 1 200 ? -1.724 -18.094 -22.25 1 98.69 200 PRO B N 1
ATOM 3790 C CA . PRO B 1 200 ? -2.684 -17.672 -21.234 1 98.69 200 PRO B CA 1
ATOM 3791 C C . PRO B 1 200 ? -2.008 -17.094 -19.984 1 98.69 200 PRO B C 1
ATOM 3793 O O . PRO B 1 200 ? -0.971 -17.609 -19.547 1 98.69 200 PRO B O 1
ATOM 3796 N N . ILE B 1 201 ? -2.555 -16.016 -19.516 1 98.75 201 ILE B N 1
ATOM 3797 C CA . ILE B 1 201 ? -2.143 -15.406 -18.25 1 98.75 201 ILE B CA 1
ATOM 3798 C C . ILE B 1 201 ? -3.311 -15.414 -17.266 1 98.75 201 ILE B C 1
ATOM 3800 O O . ILE B 1 201 ? -4.355 -14.812 -17.531 1 98.75 201 ILE B O 1
ATOM 3804 N N . VAL B 1 202 ? -3.109 -16.062 -16.188 1 98.75 202 VAL B N 1
ATOM 3805 C CA . VAL B 1 202 ? -4.188 -16.328 -15.242 1 98.75 202 VAL B CA 1
ATOM 3806 C C . VAL B 1 202 ? -3.945 -15.562 -13.945 1 98.75 202 VAL B C 1
ATOM 3808 O O . VAL B 1 202 ? -2.871 -15.664 -13.352 1 98.75 202 VAL B O 1
ATOM 3811 N N . PRO B 1 203 ? -4.93 -14.711 -13.492 1 98.81 203 PRO B N 1
ATOM 3812 C CA . PRO B 1 203 ? -4.766 -14.016 -12.211 1 98.81 203 PRO B CA 1
ATOM 3813 C C . PRO B 1 203 ? -4.809 -14.969 -11.016 1 98.81 203 PRO B C 1
ATOM 3815 O O . PRO B 1 203 ? -5.664 -15.859 -10.961 1 98.81 203 PRO B O 1
ATOM 3818 N N . GLY B 1 204 ? -3.846 -14.82 -10.094 1 98.56 204 GLY B N 1
ATOM 3819 C CA . GLY B 1 204 ? -3.846 -15.461 -8.789 1 98.56 204 GLY B CA 1
ATOM 3820 C C . GLY B 1 204 ? -4.402 -14.578 -7.691 1 98.56 204 GLY B C 1
ATOM 3821 O O . GLY B 1 204 ? -3.922 -13.469 -7.477 1 98.56 204 GLY B O 1
ATOM 3822 N N . ILE B 1 205 ? -5.41 -15.078 -7 1 98.5 205 ILE B N 1
ATOM 3823 C CA . ILE B 1 205 ? -6.113 -14.273 -6.008 1 98.5 205 ILE B CA 1
ATOM 3824 C C . ILE B 1 205 ? -5.961 -14.906 -4.625 1 98.5 205 ILE B C 1
ATOM 3826 O O . ILE B 1 205 ? -6.203 -16.109 -4.457 1 98.5 205 ILE B O 1
ATOM 3830 N N . MET B 1 206 ? -5.559 -14.164 -3.684 1 96.69 206 MET B N 1
ATOM 3831 C CA . MET B 1 206 ? -5.422 -14.586 -2.293 1 96.69 206 MET B CA 1
ATOM 3832 C C . MET B 1 206 ? -6.223 -13.68 -1.366 1 96.69 206 MET B C 1
ATOM 3834 O O . MET B 1 206 ? -6.047 -12.461 -1.377 1 96.69 206 MET B O 1
ATOM 3838 N N . PRO B 1 207 ? -7.113 -14.25 -0.566 1 95.81 207 PRO B N 1
ATOM 3839 C CA . PRO B 1 207 ? -7.801 -13.414 0.42 1 95.81 207 PRO B CA 1
ATOM 3840 C C . PRO B 1 207 ? -6.871 -12.93 1.529 1 95.81 207 PRO B C 1
ATOM 3842 O O . PRO B 1 207 ? -5.902 -13.609 1.872 1 95.81 207 PRO B O 1
ATOM 3845 N N . MET B 1 208 ? -7.145 -11.734 2.031 1 93.62 208 MET B N 1
ATOM 3846 C CA . MET B 1 208 ? -6.48 -11.289 3.252 1 93.62 208 MET B CA 1
ATOM 3847 C C . MET B 1 208 ? -6.988 -12.062 4.465 1 93.62 208 MET B C 1
ATOM 3849 O O . MET B 1 208 ? -8.195 -12.125 4.707 1 93.62 208 MET B O 1
ATOM 3853 N N . MET B 1 209 ? -6.137 -12.68 5.227 1 90.56 209 MET B N 1
ATOM 3854 C CA . MET B 1 209 ? -6.574 -13.531 6.328 1 90.56 209 MET B CA 1
ATOM 3855 C C . MET B 1 209 ? -6.305 -12.867 7.676 1 90.56 209 MET B C 1
ATOM 3857 O O . MET B 1 209 ? -7.047 -13.07 8.633 1 90.56 209 MET B O 1
ATOM 3861 N N . SER B 1 210 ? -5.234 -12.164 7.805 1 92.81 210 SER B N 1
ATOM 3862 C CA . SER B 1 210 ? -4.863 -11.43 9.008 1 92.81 210 SER B CA 1
ATOM 3863 C C . SER B 1 210 ? -3.947 -10.258 8.68 1 92.81 210 SER B C 1
ATOM 3865 O O . SER B 1 210 ? -3.355 -10.211 7.602 1 92.81 210 SER B O 1
ATOM 3867 N N . LYS B 1 211 ? -3.916 -9.344 9.672 1 91.62 211 LYS B N 1
ATOM 3868 C CA . LYS B 1 211 ? -3.051 -8.18 9.492 1 91.62 211 LYS B CA 1
ATOM 3869 C C . LYS B 1 211 ? -1.591 -8.594 9.344 1 91.62 211 LYS B C 1
ATOM 3871 O O . LYS B 1 211 ? -0.885 -8.109 8.461 1 91.62 211 LYS B O 1
ATOM 3876 N N . SER B 1 212 ? -1.207 -9.484 10.164 1 92.5 212 SER B N 1
ATOM 3877 C CA . SER B 1 212 ? 0.174 -9.961 10.133 1 92.5 212 SER B CA 1
ATOM 3878 C C . SER B 1 212 ? 0.499 -10.633 8.805 1 92.5 212 SER B C 1
ATOM 3880 O O . SER B 1 212 ? 1.583 -10.445 8.25 1 92.5 212 SER B O 1
ATOM 3882 N N . GLN B 1 213 ? -0.378 -11.43 8.312 1 92 213 GLN B N 1
ATOM 3883 C CA . GLN B 1 213 ? -0.179 -12.109 7.035 1 92 213 GLN B CA 1
ATOM 3884 C C . GLN B 1 213 ? -0.052 -11.109 5.891 1 92 213 GLN B C 1
ATOM 3886 O O . GLN B 1 213 ? 0.82 -11.25 5.031 1 92 213 GLN B O 1
ATOM 3891 N N . VAL B 1 214 ? -0.903 -10.109 5.914 1 93.38 214 VAL B N 1
ATOM 3892 C CA . VAL B 1 214 ? -0.888 -9.102 4.863 1 93.38 214 VAL B CA 1
ATOM 3893 C C . VAL B 1 214 ? 0.424 -8.32 4.914 1 93.38 214 VAL B C 1
ATOM 3895 O O . VAL B 1 214 ? 1.07 -8.109 3.887 1 93.38 214 VAL B O 1
ATOM 3898 N N . GLN B 1 215 ? 0.842 -7.941 6.098 1 90.44 215 GLN B N 1
ATOM 3899 C CA . GLN B 1 215 ? 2.092 -7.211 6.285 1 90.44 215 GLN B CA 1
ATOM 3900 C C . GLN B 1 215 ? 3.281 -8.016 5.762 1 90.44 215 GLN B C 1
ATOM 3902 O O . GLN B 1 215 ? 4.125 -7.484 5.039 1 90.44 215 GLN B O 1
ATOM 3907 N N . ARG B 1 216 ? 3.295 -9.234 6.031 1 90.5 216 ARG B N 1
ATOM 3908 C CA . ARG B 1 216 ? 4.375 -10.102 5.559 1 90.5 216 ARG B CA 1
ATOM 3909 C C . ARG B 1 216 ? 4.352 -10.227 4.039 1 90.5 216 ARG B C 1
ATOM 3911 O O . ARG B 1 216 ? 5.383 -10.086 3.383 1 90.5 216 ARG B O 1
ATOM 3918 N N . MET B 1 217 ? 3.244 -10.438 3.518 1 91.44 217 MET B N 1
ATOM 3919 C CA . MET B 1 217 ? 3.1 -10.711 2.09 1 91.44 217 MET B CA 1
ATOM 3920 C C . MET B 1 217 ? 3.512 -9.5 1.26 1 91.44 217 MET B C 1
ATOM 3922 O O . MET B 1 217 ? 4.203 -9.641 0.249 1 91.44 217 MET B O 1
ATOM 3926 N N . ILE B 1 218 ? 3.082 -8.289 1.694 1 90.94 218 ILE B N 1
ATOM 3927 C CA . ILE B 1 218 ? 3.357 -7.121 0.867 1 90.94 218 ILE B CA 1
ATOM 3928 C C . ILE B 1 218 ? 4.863 -6.855 0.834 1 90.94 218 ILE B C 1
ATOM 3930 O O . ILE B 1 218 ? 5.406 -6.465 -0.2 1 90.94 218 ILE B O 1
ATOM 3934 N N . PHE B 1 219 ? 5.559 -7.137 1.864 1 90 219 PHE B N 1
ATOM 3935 C CA . PHE B 1 219 ? 6.98 -6.816 1.918 1 90 219 PHE B CA 1
ATOM 3936 C C . PHE B 1 219 ? 7.812 -7.953 1.339 1 90 219 PHE B C 1
ATOM 3938 O O . PHE B 1 219 ? 8.961 -7.75 0.948 1 90 219 PHE B O 1
ATOM 3945 N N . THR B 1 220 ? 7.203 -9.117 1.189 1 89.19 220 THR B N 1
ATOM 3946 C CA . THR B 1 220 ? 7.91 -10.242 0.582 1 89.19 220 THR B CA 1
ATOM 3947 C C . THR B 1 220 ? 7.645 -10.297 -0.92 1 89.19 220 THR B C 1
ATOM 3949 O O . THR B 1 220 ? 8.555 -10.586 -1.705 1 89.19 220 THR B O 1
ATOM 3952 N N . CYS B 1 221 ? 6.441 -9.961 -1.313 1 91.69 221 CYS B N 1
ATOM 3953 C CA . CYS B 1 221 ? 6.051 -10.109 -2.711 1 91.69 221 CYS B CA 1
ATOM 3954 C C . CYS B 1 221 ? 6.152 -8.781 -3.453 1 91.69 221 CYS B C 1
ATOM 3956 O O . CYS B 1 221 ? 6.184 -8.758 -4.684 1 91.69 221 CYS B O 1
ATOM 3958 N N . GLY B 1 222 ? 6.188 -7.672 -2.715 1 92.56 222 GLY B N 1
ATOM 3959 C CA . GLY B 1 222 ? 6.309 -6.359 -3.334 1 92.56 222 GLY B CA 1
ATOM 3960 C C . GLY B 1 222 ? 5.008 -5.863 -3.934 1 92.56 222 GLY B C 1
ATOM 3961 O O . GLY B 1 222 ? 5.016 -5.098 -4.898 1 92.56 222 GLY B O 1
ATOM 3962 N N . VAL B 1 223 ? 3.936 -6.289 -3.432 1 94.69 223 VAL B N 1
ATOM 3963 C CA . VAL B 1 223 ? 2.625 -5.934 -3.965 1 94.69 223 VAL B CA 1
ATOM 3964 C C . VAL B 1 223 ? 2.086 -4.703 -3.236 1 94.69 223 VAL B C 1
ATOM 3966 O O . VAL B 1 223 ? 2.232 -4.582 -2.018 1 94.69 223 VAL B O 1
ATOM 3969 N N . SER B 1 224 ? 1.478 -3.83 -4.004 1 96.5 224 SER B N 1
ATOM 3970 C CA . SER B 1 224 ? 0.916 -2.615 -3.42 1 96.5 224 SER B CA 1
ATOM 3971 C C . SER B 1 224 ? -0.211 -2.939 -2.443 1 96.5 224 SER B C 1
ATOM 3973 O O . SER B 1 224 ? -0.922 -3.932 -2.617 1 96.5 224 SER B O 1
ATOM 3975 N N . LEU B 1 225 ? -0.389 -2.096 -1.47 1 96.88 225 LEU B N 1
ATOM 3976 C CA . LEU B 1 225 ? -1.464 -2.215 -0.49 1 96.88 225 LEU B CA 1
ATOM 3977 C C . LEU B 1 225 ? -2.432 -1.042 -0.603 1 96.88 225 LEU B C 1
ATOM 3979 O O . LEU B 1 225 ? -2.121 0.07 -0.17 1 96.88 225 LEU B O 1
ATOM 3983 N N . PRO B 1 226 ? -3.611 -1.246 -1.17 1 96 226 PRO B N 1
ATOM 3984 C CA . PRO B 1 226 ? -4.59 -0.168 -1.316 1 96 226 PRO B CA 1
ATOM 3985 C C . PRO B 1 226 ? -5.141 0.315 0.023 1 96 226 PRO B C 1
ATOM 3987 O O . PRO B 1 226 ? -5.281 -0.477 0.959 1 96 226 PRO B O 1
ATOM 3990 N N . SER B 1 227 ? -5.531 1.537 0.062 1 94.81 227 SER B N 1
ATOM 3991 C CA . SER B 1 227 ? -6.09 2.168 1.254 1 94.81 227 SER B CA 1
ATOM 3992 C C . SER B 1 227 ? -7.32 1.42 1.751 1 94.81 227 SER B C 1
ATOM 3994 O O . SER B 1 227 ? -7.531 1.295 2.959 1 94.81 227 SER B O 1
ATOM 3996 N N . ARG B 1 228 ? -8.102 0.957 0.818 1 93.25 228 ARG B N 1
ATOM 3997 C CA . ARG B 1 228 ? -9.32 0.236 1.185 1 93.25 228 ARG B CA 1
ATOM 3998 C C . ARG B 1 228 ? -8.992 -0.982 2.043 1 93.25 228 ARG B C 1
ATOM 4000 O O . ARG B 1 228 ? -9.703 -1.273 3.01 1 93.25 228 ARG B O 1
ATOM 4007 N N . ILE B 1 229 ? -7.969 -1.691 1.73 1 95.38 229 ILE B N 1
ATOM 4008 C CA . ILE B 1 229 ? -7.562 -2.869 2.49 1 95.38 229 ILE B CA 1
ATOM 4009 C C . ILE B 1 229 ? -7.082 -2.445 3.877 1 95.38 229 ILE B C 1
ATOM 4011 O O . ILE B 1 229 ? -7.422 -3.078 4.879 1 95.38 229 ILE B O 1
ATOM 4015 N N . ILE B 1 230 ? -6.309 -1.391 3.961 1 94.62 230 ILE B N 1
ATOM 4016 C CA . ILE B 1 230 ? -5.797 -0.883 5.23 1 94.62 230 ILE B CA 1
ATOM 4017 C C . ILE B 1 230 ? -6.965 -0.539 6.156 1 94.62 230 ILE B C 1
ATOM 4019 O O . ILE B 1 230 ? -6.938 -0.861 7.344 1 94.62 230 ILE B O 1
ATOM 4023 N N . ARG B 1 231 ? -7.969 0.08 5.605 1 93.5 231 ARG B N 1
ATOM 4024 C CA . ARG B 1 231 ? -9.141 0.448 6.391 1 93.5 231 ARG B CA 1
ATOM 4025 C C . ARG B 1 231 ? -9.875 -0.792 6.895 1 93.5 231 ARG B C 1
ATOM 4027 O O . ARG B 1 231 ? -10.367 -0.813 8.023 1 93.5 231 ARG B O 1
ATOM 4034 N N . ILE B 1 232 ? -9.938 -1.828 6.043 1 94.5 232 ILE B N 1
ATOM 4035 C CA . ILE B 1 232 ? -10.562 -3.082 6.457 1 94.5 232 ILE B CA 1
ATOM 4036 C C . ILE B 1 232 ? -9.766 -3.691 7.609 1 94.5 232 ILE B C 1
ATOM 4038 O O . ILE B 1 232 ? -10.352 -4.117 8.609 1 94.5 232 ILE B O 1
ATOM 4042 N N . LEU B 1 233 ? -8.477 -3.709 7.496 1 94.81 233 LEU B N 1
ATOM 4043 C CA . LEU B 1 233 ? -7.613 -4.25 8.539 1 94.81 233 LEU B CA 1
ATOM 4044 C C . LEU B 1 233 ? -7.789 -3.479 9.844 1 94.81 233 LEU B C 1
ATOM 4046 O O . LEU B 1 233 ? -7.832 -4.074 10.922 1 94.81 233 LEU B O 1
ATOM 4050 N N . HIS B 1 234 ? -7.871 -2.191 9.688 1 92.75 234 HIS B N 1
ATOM 4051 C CA . HIS B 1 234 ? -8.055 -1.327 10.844 1 92.75 234 HIS B CA 1
ATOM 4052 C C . HIS B 1 234 ? -9.406 -1.588 11.516 1 92.75 234 HIS B C 1
ATOM 4054 O O . HIS B 1 234 ? -9.477 -1.754 12.734 1 92.75 234 HIS B O 1
ATOM 4060 N N . LYS B 1 235 ? -10.406 -1.675 10.719 1 92.5 235 LYS B N 1
ATOM 4061 C CA . LYS B 1 235 ? -11.773 -1.855 11.203 1 92.5 235 LYS B CA 1
ATOM 4062 C C . LYS B 1 235 ? -11.906 -3.152 12 1 92.5 235 LYS B C 1
ATOM 4064 O O . LYS B 1 235 ? -12.586 -3.189 13.031 1 92.5 235 LYS B O 1
ATOM 4069 N N . TYR B 1 236 ? -11.25 -4.211 11.555 1 94.25 236 TYR B N 1
ATOM 4070 C CA . TYR B 1 236 ? -11.461 -5.527 12.148 1 94.25 236 TYR B CA 1
ATOM 4071 C C . TYR B 1 236 ? -10.227 -5.984 12.914 1 94.25 236 TYR B C 1
ATOM 4073 O O . TYR B 1 236 ? -10 -7.188 13.078 1 94.25 236 TYR B O 1
ATOM 4081 N N . GLU B 1 237 ? -9.344 -5.09 13.289 1 87.94 237 GLU B N 1
ATOM 4082 C CA . GLU B 1 237 ? -8.062 -5.379 13.922 1 87.94 237 GLU B CA 1
ATOM 4083 C C . GLU B 1 237 ? -8.242 -6.289 15.133 1 87.94 237 GLU B C 1
ATOM 4085 O O . GLU B 1 237 ? -7.375 -7.117 15.43 1 87.94 237 GLU B O 1
ATOM 4090 N N . ASN B 1 238 ? -9.352 -6.254 15.852 1 92.12 238 ASN B N 1
ATOM 4091 C CA . ASN B 1 238 ? -9.578 -7.031 17.062 1 92.12 238 ASN B CA 1
ATOM 4092 C C . ASN B 1 238 ? -10.664 -8.086 16.859 1 92.12 238 ASN B C 1
ATOM 4094 O O . ASN B 1 238 ? -11.227 -8.594 17.828 1 92.12 238 ASN B O 1
ATOM 4098 N N . ASP B 1 239 ? -11 -8.398 15.648 1 96 239 ASP B N 1
ATOM 4099 C CA . ASP B 1 239 ? -12.023 -9.391 15.297 1 96 239 ASP B CA 1
ATOM 4100 C C . ASP B 1 239 ? -11.555 -10.281 14.148 1 96 239 ASP B C 1
ATOM 4102 O O . ASP B 1 239 ? -11.984 -10.109 13.008 1 96 239 ASP B O 1
ATOM 4106 N N . PRO B 1 240 ? -10.75 -11.25 14.516 1 94.81 240 PRO B N 1
ATOM 4107 C CA . PRO B 1 240 ? -10.141 -12.094 13.484 1 94.81 240 PRO B CA 1
ATOM 4108 C C . PRO B 1 240 ? -11.172 -12.766 12.578 1 94.81 240 PRO B C 1
ATOM 4110 O O . PRO B 1 240 ? -10.93 -12.938 11.383 1 94.81 240 PRO B O 1
ATOM 4113 N N . GLN B 1 241 ? -12.281 -13.164 13.125 1 95.5 241 GLN B N 1
ATOM 4114 C CA . GLN B 1 241 ? -13.305 -13.836 12.328 1 95.5 241 GLN B CA 1
ATOM 4115 C C . GLN B 1 241 ? -13.891 -12.891 11.281 1 95.5 241 GLN B C 1
ATOM 4117 O O . GLN B 1 241 ? -14 -13.25 10.109 1 95.5 241 GLN B O 1
ATOM 4122 N N . SER B 1 242 ? -14.234 -11.68 11.695 1 96.5 242 SER B N 1
ATOM 4123 C CA . SER B 1 242 ? -14.773 -10.688 10.773 1 96.5 242 SER B CA 1
ATOM 4124 C C . SER B 1 242 ? -13.734 -10.281 9.734 1 96.5 242 SER B C 1
ATOM 4126 O O . SER B 1 242 ? -14.078 -10.016 8.578 1 96.5 242 SER B O 1
ATOM 4128 N N . LEU B 1 243 ? -12.5 -10.211 10.156 1 96.31 243 LEU B N 1
ATOM 4129 C CA . LEU B 1 243 ? -11.438 -9.875 9.219 1 96.31 243 LEU B CA 1
ATOM 4130 C C . LEU B 1 243 ? -11.312 -10.938 8.133 1 96.31 243 LEU B C 1
ATOM 4132 O O . LEU B 1 243 ? -11.203 -10.609 6.953 1 96.31 243 LEU B O 1
ATOM 4136 N N . GLU B 1 244 ? -11.336 -12.156 8.555 1 94.88 244 GLU B N 1
ATOM 4137 C CA . GLU B 1 244 ? -11.266 -13.242 7.582 1 94.88 244 GLU B CA 1
ATOM 4138 C C . GLU B 1 244 ? -12.422 -13.172 6.59 1 94.88 244 GLU B C 1
ATOM 4140 O O . GLU B 1 244 ? -12.219 -13.328 5.383 1 94.88 244 GLU B O 1
ATOM 4145 N N . GLN B 1 245 ? -13.617 -12.938 7.113 1 95.94 245 GLN B N 1
ATOM 4146 C CA . GLN B 1 245 ? -14.789 -12.836 6.254 1 95.94 245 GLN B CA 1
ATOM 4147 C C . GLN B 1 245 ? -14.656 -11.664 5.285 1 95.94 245 GLN B C 1
ATOM 4149 O O . GLN B 1 245 ? -14.977 -11.789 4.102 1 95.94 245 GLN B O 1
ATOM 4154 N N . ALA B 1 246 ? -14.195 -10.547 5.777 1 96.69 246 ALA B N 1
ATOM 4155 C CA . ALA B 1 246 ? -13.984 -9.375 4.922 1 96.69 246 ALA B CA 1
ATOM 4156 C C . ALA B 1 246 ? -12.938 -9.664 3.846 1 96.69 246 ALA B C 1
ATOM 4158 O O . ALA B 1 246 ? -13.078 -9.219 2.705 1 96.69 246 ALA B O 1
ATOM 4159 N N . GLY B 1 247 ? -11.898 -10.367 4.246 1 97 247 GLY B N 1
ATOM 4160 C CA . GLY B 1 247 ? -10.875 -10.758 3.287 1 97 247 GLY B CA 1
ATOM 4161 C C . GLY B 1 247 ? -11.406 -11.656 2.186 1 97 247 GLY B C 1
ATOM 4162 O O . GLY B 1 247 ? -11.078 -11.461 1.012 1 97 247 GLY B O 1
ATOM 4163 N N . ILE B 1 248 ? -12.203 -12.586 2.545 1 96.81 248 ILE B N 1
ATOM 4164 C CA . ILE B 1 248 ? -12.82 -13.477 1.574 1 96.81 248 ILE B CA 1
ATOM 4165 C C . ILE B 1 248 ? -13.75 -12.688 0.656 1 96.81 248 ILE B C 1
ATOM 4167 O O . ILE B 1 248 ? -13.727 -12.867 -0.564 1 96.81 248 ILE B O 1
ATOM 4171 N N . GLU B 1 249 ? -14.523 -11.797 1.259 1 96.81 249 GLU B N 1
ATOM 4172 C CA . GLU B 1 249 ? -15.414 -10.961 0.467 1 96.81 249 GLU B CA 1
ATOM 4173 C C . GLU B 1 249 ? -14.633 -10.109 -0.534 1 96.81 249 GLU B C 1
ATOM 4175 O O . GLU B 1 249 ? -15.039 -9.977 -1.69 1 96.81 249 GLU B O 1
ATOM 4180 N N . TYR B 1 250 ? -13.586 -9.547 -0.111 1 97.44 250 TYR B N 1
ATOM 4181 C CA . TYR B 1 250 ? -12.734 -8.75 -0.993 1 97.44 250 TYR B CA 1
ATOM 4182 C C . TYR B 1 250 ? -12.227 -9.586 -2.16 1 97.44 250 TYR B C 1
ATOM 4184 O O . TYR B 1 250 ? -12.273 -9.148 -3.312 1 97.44 250 TYR B O 1
ATOM 4192 N N . ALA B 1 251 ? -11.766 -10.766 -1.887 1 97.75 251 ALA B N 1
ATOM 4193 C CA . ALA B 1 251 ? -11.289 -11.68 -2.922 1 97.75 251 ALA B CA 1
ATOM 4194 C C . ALA B 1 251 ? -12.406 -12.031 -3.898 1 97.75 251 ALA B C 1
ATOM 4196 O O . ALA B 1 251 ? -12.188 -12.078 -5.113 1 97.75 251 ALA B O 1
ATOM 4197 N N . CYS B 1 252 ? -13.586 -12.25 -3.385 1 97.12 252 CYS B N 1
ATOM 4198 C CA . CYS B 1 252 ? -14.727 -12.57 -4.23 1 97.12 252 CYS B CA 1
ATOM 4199 C C . CYS B 1 252 ? -15.055 -11.406 -5.16 1 97.12 252 CYS B C 1
ATOM 4201 O O . CYS B 1 252 ? -15.406 -11.617 -6.324 1 97.12 252 CYS B O 1
ATOM 4203 N N . GLU B 1 253 ? -14.945 -10.219 -4.605 1 97.31 253 GLU B N 1
ATOM 4204 C CA . GLU B 1 253 ? -15.148 -9.039 -5.438 1 97.31 253 GLU B CA 1
ATOM 4205 C C . GLU B 1 253 ? -14.133 -8.984 -6.574 1 97.31 253 GLU B C 1
ATOM 4207 O O . GLU B 1 253 ? -14.484 -8.695 -7.719 1 97.31 253 GLU B O 1
ATOM 4212 N N . GLN B 1 254 ? -12.922 -9.234 -6.273 1 98.25 254 GLN B N 1
ATOM 4213 C CA . GLN B 1 254 ? -11.898 -9.266 -7.312 1 98.25 254 GLN B CA 1
ATOM 4214 C C . GLN B 1 254 ? -12.234 -10.297 -8.383 1 98.25 254 GLN B C 1
ATOM 4216 O O . GLN B 1 254 ? -12.18 -10 -9.578 1 98.25 254 GLN B O 1
ATOM 4221 N N . VAL B 1 255 ? -12.57 -11.477 -7.938 1 98.06 255 VAL B N 1
ATOM 4222 C CA . VAL B 1 255 ? -12.836 -12.602 -8.836 1 98.06 255 VAL B CA 1
ATOM 4223 C C . VAL B 1 255 ? -14.016 -12.258 -9.75 1 98.06 255 VAL B C 1
ATOM 4225 O O . VAL B 1 255 ? -13.953 -12.477 -10.961 1 98.06 255 VAL B O 1
ATOM 4228 N N . THR B 1 256 ? -15.055 -11.703 -9.156 1 97.12 256 THR B N 1
ATOM 4229 C CA . THR B 1 256 ? -16.234 -11.328 -9.922 1 97.12 256 THR B CA 1
ATOM 4230 C C . THR B 1 256 ? -15.867 -10.336 -11.023 1 97.12 256 THR B C 1
ATOM 4232 O O . THR B 1 256 ? -16.25 -10.516 -12.18 1 97.12 256 THR B O 1
ATOM 4235 N N . ASP B 1 257 ? -15.141 -9.344 -10.672 1 97.81 257 ASP B N 1
ATOM 4236 C CA . ASP B 1 257 ? -14.719 -8.328 -11.625 1 97.81 257 ASP B CA 1
ATOM 4237 C C . ASP B 1 257 ? -13.844 -8.93 -12.719 1 97.81 257 ASP B C 1
ATOM 4239 O O . ASP B 1 257 ? -14.008 -8.617 -13.906 1 97.81 257 ASP B O 1
ATOM 4243 N N . LEU B 1 258 ? -12.914 -9.781 -12.359 1 98.31 258 LEU B N 1
ATOM 4244 C CA . LEU B 1 258 ? -12 -10.414 -13.305 1 98.31 258 LEU B CA 1
ATOM 4245 C C . LEU B 1 258 ? -12.766 -11.273 -14.305 1 98.31 258 LEU B C 1
ATOM 4247 O O . LEU B 1 258 ? -12.484 -11.234 -15.508 1 98.31 258 LEU B O 1
ATOM 4251 N N . ILE B 1 259 ? -13.703 -12.047 -13.852 1 96.88 259 ILE B N 1
ATOM 4252 C CA . ILE B 1 259 ? -14.492 -12.906 -14.727 1 96.88 259 ILE B CA 1
ATOM 4253 C C . ILE B 1 259 ? -15.305 -12.047 -15.695 1 96.88 259 ILE B C 1
ATOM 4255 O O . ILE B 1 259 ? -15.383 -12.352 -16.891 1 96.88 259 ILE B O 1
ATOM 4259 N N . LYS B 1 260 ? -15.867 -10.953 -15.172 1 95.81 260 LYS B N 1
ATOM 4260 C CA . LYS B 1 260 ? -16.641 -10.047 -16.016 1 95.81 260 LYS B CA 1
ATOM 4261 C C . LYS B 1 260 ? -15.773 -9.438 -17.109 1 95.81 260 LYS B C 1
ATOM 4263 O O . LYS B 1 260 ? -16.281 -8.969 -18.125 1 95.81 260 LYS B O 1
ATOM 4268 N N . ASN B 1 261 ? -14.5 -9.445 -16.875 1 96.81 261 ASN B N 1
ATOM 4269 C CA . ASN B 1 261 ? -13.586 -8.875 -17.859 1 96.81 261 ASN B CA 1
ATOM 4270 C C . ASN B 1 261 ? -12.891 -9.961 -18.672 1 96.81 261 ASN B C 1
ATOM 4272 O O . ASN B 1 261 ? -11.82 -9.727 -19.25 1 96.81 261 ASN B O 1
ATOM 4276 N N . ASP B 1 262 ? -13.367 -11.195 -18.625 1 95.81 262 ASP B N 1
ATOM 4277 C CA . ASP B 1 262 ? -13.094 -12.289 -19.562 1 95.81 262 ASP B CA 1
ATOM 4278 C C . ASP B 1 262 ? -11.656 -12.773 -19.422 1 95.81 262 ASP B C 1
ATOM 4280 O O . ASP B 1 262 ? -10.969 -12.984 -20.422 1 95.81 262 ASP B O 1
ATOM 4284 N N . VAL B 1 263 ? -11.188 -12.898 -18.203 1 97.25 263 VAL B N 1
ATOM 4285 C CA . VAL B 1 263 ? -9.859 -13.453 -17.969 1 97.25 263 VAL B CA 1
ATOM 4286 C C . VAL B 1 263 ? -9.828 -14.93 -18.359 1 97.25 263 VAL B C 1
ATOM 4288 O O . VAL B 1 263 ? -10.875 -15.578 -18.406 1 97.25 263 VAL B O 1
ATOM 4291 N N . ASP B 1 264 ? -8.641 -15.477 -18.625 1 97.06 264 ASP B N 1
ATOM 4292 C CA . ASP B 1 264 ? -8.453 -16.844 -19.078 1 97.06 264 ASP B CA 1
ATOM 4293 C C . ASP B 1 264 ? -8.836 -17.844 -17.984 1 97.06 264 ASP B C 1
ATOM 4295 O O . ASP B 1 264 ? -9.266 -18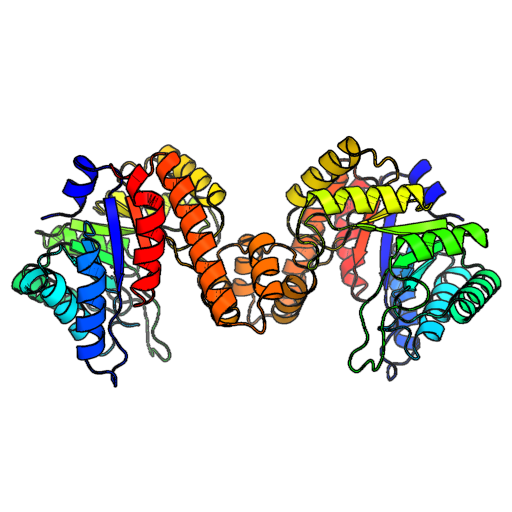.969 -18.281 1 97.06 264 ASP B O 1
ATOM 4299 N N . GLY B 1 265 ? -8.711 -17.484 -16.828 1 97.62 265 GLY B N 1
ATOM 4300 C CA . GLY B 1 265 ? -8.969 -18.328 -15.672 1 97.62 265 GLY B CA 1
ATOM 4301 C C . GLY B 1 265 ? -8.836 -17.594 -14.352 1 97.62 265 GLY B C 1
ATOM 4302 O O . GLY B 1 265 ? -8.523 -16.391 -14.336 1 97.62 265 GLY B O 1
ATOM 4303 N N . ILE B 1 266 ? -9.133 -18.25 -13.297 1 98.38 266 ILE B N 1
ATOM 4304 C CA . ILE B 1 266 ? -8.945 -17.797 -11.93 1 98.38 266 ILE B CA 1
ATOM 4305 C C . ILE B 1 266 ? -8.211 -18.859 -11.117 1 98.38 266 ILE B C 1
ATOM 4307 O O . ILE B 1 266 ? -8.609 -20.031 -11.109 1 98.38 266 ILE B O 1
ATOM 4311 N N . HIS B 1 267 ? -7.121 -18.5 -10.578 1 98.81 267 HIS B N 1
ATOM 4312 C CA . HIS B 1 267 ? -6.402 -19.359 -9.648 1 98.81 267 HIS B CA 1
ATOM 4313 C C . HIS B 1 267 ? -6.516 -18.844 -8.219 1 98.81 267 HIS B C 1
ATOM 4315 O O . HIS B 1 267 ? -6.047 -17.75 -7.914 1 98.81 267 HIS B O 1
ATOM 4321 N N . ILE B 1 268 ? -7.098 -19.594 -7.297 1 98.5 268 ILE B N 1
ATOM 4322 C CA . ILE B 1 268 ? -7.32 -19.125 -5.93 1 98.5 268 ILE B CA 1
ATOM 4323 C C . ILE B 1 268 ? -6.277 -19.734 -5 1 98.5 268 ILE B C 1
ATOM 4325 O O . ILE B 1 268 ? -6.156 -20.969 -4.91 1 98.5 268 ILE B O 1
ATOM 4329 N N . TYR B 1 269 ? -5.543 -18.938 -4.363 1 97.69 269 TYR B N 1
ATOM 4330 C CA . TYR B 1 269 ? -4.688 -19.359 -3.264 1 97.69 269 TYR B CA 1
ATOM 4331 C C . TYR B 1 269 ? -5.5 -19.594 -1.995 1 97.69 269 TYR B C 1
ATOM 4333 O O . TYR B 1 269 ? -5.734 -18.656 -1.224 1 97.69 269 TYR B O 1
ATOM 4341 N N . THR B 1 270 ? -5.785 -20.797 -1.692 1 96.38 270 THR B N 1
ATOM 4342 C CA . THR B 1 270 ? -6.777 -21.109 -0.67 1 96.38 270 THR B CA 1
ATOM 4343 C C . THR B 1 270 ? -6.145 -21.094 0.719 1 96.38 270 THR B C 1
ATOM 4345 O O . THR B 1 270 ? -6.855 -21.047 1.728 1 96.38 270 THR B O 1
ATOM 4348 N N . MET B 1 271 ? -4.863 -21.234 0.761 1 91.56 271 MET B N 1
ATOM 4349 C CA . MET B 1 271 ? -4.137 -21.359 2.021 1 91.56 271 MET B CA 1
ATOM 4350 C C . MET B 1 271 ? -4.586 -22.594 2.791 1 91.56 271 MET B C 1
ATOM 4352 O O . MET B 1 271 ? -4.668 -22.562 4.02 1 91.56 271 MET B O 1
ATOM 4356 N N . ASN B 1 272 ? -4.926 -23.625 2.08 1 94.06 272 ASN B N 1
ATOM 4357 C CA . ASN B 1 272 ? -5.426 -24.891 2.617 1 94.06 272 ASN B CA 1
ATOM 4358 C C . ASN B 1 272 ? -6.723 -24.688 3.398 1 94.06 272 ASN B C 1
ATOM 4360 O O . ASN B 1 272 ? -7.008 -25.438 4.336 1 94.06 272 ASN B O 1
ATOM 4364 N N . LYS B 1 273 ? -7.457 -23.656 3.045 1 94.38 273 LYS B N 1
ATOM 4365 C CA . LYS B 1 273 ? -8.781 -23.391 3.607 1 94.38 273 LYS B CA 1
ATOM 4366 C C . LYS B 1 273 ? -9.859 -23.5 2.539 1 94.38 273 LYS B C 1
ATOM 4368 O O . LYS B 1 273 ? -10.133 -22.531 1.826 1 94.38 273 LYS B O 1
ATOM 4373 N N . PRO B 1 274 ? -10.531 -24.609 2.533 1 96.62 274 PRO B N 1
ATOM 4374 C CA . PRO B 1 274 ? -11.516 -24.844 1.475 1 96.62 274 PRO B CA 1
ATOM 4375 C C . PRO B 1 274 ? -12.633 -23.797 1.478 1 96.62 274 PRO B C 1
ATOM 4377 O O . PRO B 1 274 ? -13.234 -23.531 0.435 1 96.62 274 PRO B O 1
ATOM 4380 N N . GLN B 1 275 ? -12.914 -23.203 2.627 1 95 275 GLN B N 1
ATOM 4381 C CA . GLN B 1 275 ? -13.992 -22.234 2.717 1 95 275 GLN B CA 1
ATOM 4382 C C . GLN B 1 275 ? -13.703 -21 1.854 1 95 275 GLN B C 1
ATOM 4384 O O . GLN B 1 275 ? -14.633 -20.344 1.381 1 95 275 GLN B O 1
ATOM 4389 N N . VAL B 1 276 ? -12.469 -20.688 1.652 1 95.56 276 VAL B N 1
ATOM 4390 C CA . VAL B 1 276 ? -12.078 -19.578 0.779 1 95.56 276 VAL B CA 1
ATOM 4391 C C . VAL B 1 276 ? -12.508 -19.875 -0.654 1 95.56 276 VAL B C 1
ATOM 4393 O O . VAL B 1 276 ? -13.156 -19.047 -1.297 1 95.56 276 VAL B O 1
ATOM 4396 N N . ALA B 1 277 ? -12.188 -21.078 -1.109 1 96.94 277 ALA B N 1
ATOM 4397 C CA . ALA B 1 277 ? -12.555 -21.516 -2.455 1 96.94 277 ALA B CA 1
ATOM 4398 C C . ALA B 1 277 ? -14.07 -21.578 -2.613 1 96.94 277 ALA B C 1
ATOM 4400 O O . ALA B 1 277 ? -14.617 -21.141 -3.625 1 96.94 277 ALA B O 1
ATOM 4401 N N . ALA B 1 278 ? -14.688 -22.078 -1.61 1 97.31 278 ALA B N 1
ATOM 4402 C CA . ALA B 1 278 ? -16.141 -22.234 -1.653 1 97.31 278 ALA B CA 1
ATOM 4403 C C . ALA B 1 278 ? -16.844 -20.891 -1.759 1 97.31 278 ALA B C 1
ATOM 4405 O O . ALA B 1 278 ? -17.797 -20.734 -2.521 1 97.31 278 ALA B O 1
ATOM 4406 N N . ALA B 1 279 ? -16.406 -19.953 -1.027 1 95.62 279 ALA B N 1
ATOM 4407 C CA . ALA B 1 279 ? -17 -18.609 -1.035 1 95.62 279 ALA B CA 1
ATOM 4408 C C . ALA B 1 279 ? -16.859 -17.953 -2.406 1 95.62 279 ALA B C 1
ATOM 4410 O O . ALA B 1 279 ? -17.812 -17.422 -2.943 1 95.62 279 ALA B O 1
ATOM 4411 N N . CYS B 1 280 ? -15.68 -18.016 -2.967 1 93.5 280 CYS B N 1
ATOM 4412 C CA . CYS B 1 280 ? -15.438 -17.406 -4.273 1 93.5 280 CYS B CA 1
ATOM 4413 C C . CYS B 1 280 ? -16.266 -18.109 -5.352 1 93.5 280 CYS B C 1
ATOM 4415 O O . CYS B 1 280 ? -16.859 -17.453 -6.211 1 93.5 280 CYS B O 1
ATOM 4417 N N . LYS B 1 281 ? -16.281 -19.422 -5.285 1 94 281 LYS B N 1
ATOM 4418 C CA . LYS B 1 281 ? -17.047 -20.188 -6.258 1 94 281 LYS B CA 1
ATOM 4419 C C . LYS B 1 281 ? -18.531 -19.844 -6.191 1 94 281 LYS B C 1
ATOM 4421 O O . LYS B 1 281 ? -19.188 -19.672 -7.227 1 94 281 LYS B O 1
ATOM 4426 N N . SER B 1 282 ? -19.031 -19.75 -5 1 93.25 282 SER B N 1
ATOM 4427 C CA . SER B 1 282 ? -20.438 -19.438 -4.812 1 93.25 282 SER B CA 1
ATOM 4428 C C . SER B 1 282 ? -20.812 -18.109 -5.449 1 93.25 282 SER B C 1
ATOM 4430 O O . SER B 1 282 ? -21.906 -17.938 -5.965 1 93.25 282 SER B O 1
ATOM 4432 N N . ARG B 1 283 ? -19.906 -17.203 -5.445 1 89.25 283 ARG B N 1
ATOM 4433 C CA . ARG B 1 283 ? -20.156 -15.875 -5.98 1 89.25 283 ARG B CA 1
ATOM 4434 C C . ARG B 1 283 ? -20.156 -15.883 -7.504 1 89.25 283 ARG B C 1
ATOM 4436 O O . ARG B 1 283 ? -20.797 -15.031 -8.133 1 89.25 283 ARG B O 1
ATOM 4443 N N . ILE B 1 284 ? -19.5 -16.812 -8.055 1 85.75 284 ILE B N 1
ATOM 4444 C CA . ILE B 1 284 ? -19.312 -16.719 -9.492 1 85.75 284 ILE B CA 1
ATOM 4445 C C . ILE B 1 284 ? -20.031 -17.875 -10.188 1 85.75 284 ILE B C 1
ATOM 4447 O O . ILE B 1 284 ? -20 -17.969 -11.422 1 85.75 284 ILE B O 1
ATOM 4451 N N . ASP B 1 285 ? -20.625 -18.672 -9.43 1 83.62 285 ASP B N 1
ATOM 4452 C CA . ASP B 1 285 ? -21.281 -19.859 -9.992 1 83.62 285 ASP B CA 1
ATOM 4453 C C . ASP B 1 285 ? -22.234 -19.484 -11.125 1 83.62 285 ASP B C 1
ATOM 4455 O O . ASP B 1 285 ? -22.281 -20.156 -12.148 1 83.62 285 ASP B O 1
ATOM 4459 N N . PHE B 1 286 ? -22.844 -18.406 -10.914 1 80 286 PHE B N 1
ATOM 4460 C CA . PHE B 1 286 ? -23.812 -17.984 -11.922 1 80 286 PHE B CA 1
ATOM 4461 C C . PHE B 1 286 ? -23.094 -17.406 -13.141 1 80 286 PHE B C 1
ATOM 4463 O O . PHE B 1 286 ? -23.672 -17.344 -14.234 1 80 286 PHE B O 1
ATOM 4470 N N . LEU B 1 287 ? -21.812 -16.984 -12.953 1 78 287 LEU B N 1
ATOM 4471 C CA . LEU B 1 287 ? -21.047 -16.391 -14.047 1 78 287 LEU B CA 1
ATOM 4472 C C . LEU B 1 287 ? -20.328 -17.453 -14.852 1 78 287 LEU B C 1
ATOM 4474 O O . LEU B 1 287 ? -19.906 -17.203 -15.984 1 78 287 LEU B O 1
ATOM 4478 N N . LEU B 1 288 ? -20.078 -18.625 -14.242 1 72.06 288 LEU B N 1
ATOM 4479 C CA . LEU B 1 288 ? -19.328 -19.719 -14.867 1 72.06 288 LEU B CA 1
ATOM 4480 C C . LEU B 1 288 ? -20.234 -20.547 -15.766 1 72.06 288 LEU B C 1
ATOM 4482 O O . LEU B 1 288 ? -19.75 -21.375 -16.547 1 72.06 288 LEU B O 1
ATOM 4486 N N . LYS B 1 289 ? -21.656 -20.391 -15.609 1 63.31 289 LYS B N 1
ATOM 4487 C CA . LYS B 1 289 ? -22.641 -21.062 -16.469 1 63.31 289 LYS B CA 1
ATOM 4488 C C . LYS B 1 289 ? -22.875 -20.25 -17.75 1 63.31 289 LYS B C 1
ATOM 4490 O O . LYS B 1 289 ? -22.953 -19.031 -17.719 1 63.31 289 LYS B O 1
#

Sequence (578 aa):
MYIKKLYQIKRPVLSFETFPPKQQSALETITDTLGQLTALHPDFISVTYGAGGSGNSGKTTEIASMIKNEFGVEPLAHLTAITAKRETIHNTLADLKAHNVQNIMALRGDIPVGFEGDPNGDFVYAADLIREIKQVGGFCVGAACYPEGHIDCDSLPNNYAHLLQKQEAGADFLISQLFFDNAQFYHFLERARRAGVTIPIVPGIMPMMSKSQVQRMIFTCGVSLPSRIIRILHKYENDPQSLEQAGIEYACEQVTDLIKNDVDGIHIYTMNKPQVAAACKSRIDFLLKMYIKKLYQIKRPVLSFETFPPKQQSALETITDTLGQLTALHPDFISVTYGAGGSGNSGKTTEIASMIKNEFGVEPLAHLTAITAKRETIHNTLADLKAHNVQNIMALRGDIPVGFEGDPNGDFVYAADLIREIKQVGGFCVGAACYPEGHIDCDSLPNNYAHLLQKQEAGADFLISQLFFDNAQFYHFLERARRAGVTIPIVPGIMPMMSKSQVQRMIFTCGVSLPSRIIRILHKYENDPQSLEQAGIEYACEQVTDLIKNDVDGIHIYTMNKPQVAAACKSRIDFLLK

Foldseek 3Di:
DAVLVVLVPAFAQEEEEDEDDDPPDDCVLLVVLLVLQVVLPGQEYEYEQPAPNPPCLVVQLVSQLCNCPVSNHQYEGEDADWQDELVNLVVSLVSNVVSVHAHYEQANGDDDPPDDDDRDYPDRGSLRVLLSSVVVNRHAYEYEAELVDFPPDPDPVVRLVVLVSNVVSPHQEYEYDEELDVVSVVVSVVVSVVSPDDHAYEYEYEFDQAPVVVVVCCNRGVYDDDPVLVVLCVVCVPPRVSSRVVRLVSRLVSLQVCSVVRHSYYYYHCHSPSVSVVSSCVSCVVVSD/DAVLVVLVPAFAQEEEEDEDDDPPDDCVLLVVLLVLQVVLPGQEYEYEQPAPNPPCLVVQLVSQLCNCPVSNHQYEGEDADWQDELVNLVVSLVSNVVSVHAHYEQANGDHDPPDPDDRDYPDRGSLRVLLSSVVVNRHAYEYEAELQDFPPDPDPVVRLVVLVSNVVSPHQEYEYDEELDVVSVVVSVVVSVVSPDDHAYEYEYEFDQAPVVVVVCCNNGVYDDDPVLVVLCVVCVPPRVSSRVVRLVSRLVSLQVCSVVRHSYYYYHCHSPSVSVVSSCVSCVVVSD